Protein 5FLH (pdb70)

Organism: NCBI:txid375060

B-factor: mean 30.56, std 14.44, range [11.19, 108.6]

InterPro domains:
  IPR011051 RmlC-like cupin domain superfamily [SSF51182] (18-182)
  IPR013096 Cupin 2, conserved barrel [PF07883] (61-119)
  IPR014710 RmlC-like jelly roll fold [G3DSA:2.60.120.10] (1-186)
  IPR053146 Quercetin 2,3-dioxygenase-like [PTHR36440] (21-181)

Secondary structure (DSSP, 8-state):
--B--SS-SSBSS-SSTT--EEE-TT-SEEEEEBTEEEEEEE-GGGTTSS--EEEEEE-TT-EEEEEE-SS-EEEEEEEES-EEEEEE-TTS-EEEEEE-TT-EEEE-TT-EEEEEE-STTEEEEEEEEETTEE-TTHHHHHSEEE-S-SS-SSPBPPPTTHHHHHHHHTT-EE-TT----SSSSSS---/--B--SS-SSBSS-SSTT--EEE-TT-SEEEEEBTEEEEEEE-GGGTTTS--EEEEEE-TT-EEEEEE-SS-EEEEEEEES-EEEEEE-TTS-EEEEEE-TT-EEEE-TT--EEEEE-STTEEEEEEEEETTEE-TTHHHHHSEEE-S-SS-SS-B---HHHHHHHHHHTT-EE-TT------

Nearest PDB structures (foldseek):
  5fli-assembly1_L  TM=9.972E-01  e=1.130E-35  Streptomyces sp. FLA
  2cav-assembly1_A  TM=8.332E-01  e=1.558E-06  Canavalia ensiformis
  1ipj-assembly1_C  TM=7.991E-01  e=1.476E-06  Glycine max
  8qfp-assembly1_A  TM=7.926E-01  e=2.542E-06  Thermocatellispora tengchongensis
  8qfq-assembly1_A  TM=7.360E-01  e=3.336E-06  Thermocatellispora tengchongensis

Radius of gyration: 20.03 Å; Cα contacts (8 Å, |Δi|>4): 1098; chains: 2; bounding box: 58×45×49 Å

Foldseek 3Di:
DWECEPPDRTAQDHRAEPDDGDDDPFGAWWWAAFFKIKGWDAFCNHPVLAKTKIKIWGAAFDKDAKKFFAFKKKKWAWAFAWKKKWKADPVGDIDIDIAHHRDMDIDDGPIIMMMGGHHGTTMIMMMMHGPVGGAPCLRCQQTNTDDDTDTDPGTTHGDVVCLVVSCVVGRMDGDNPDADQPPPDDHPHD/DWECAPVHRTAQDHNAEPDDGDDPPQGAWWAAAFFKIKGWDAFCRHPVLAKTKIKIWGAAFDKFAKKFFAFKKKKWAWAFAWKKKWKADPVGDIAIDIAHHRGMDIHGGPIIMMMGGHHGTIMIMMMMHGPVGAQVCLRCQQFNTDDDTDTDPGTTHGDVVSVVPRQVVRRIGGDVVDDDDHD

Solvent-accessible surface area: 16721 Å² total; per-residue (Å²): 179,70,58,74,30,211,41,16,86,164,3,47,6,2,61,74,100,19,61,22,13,40,2,96,132,27,49,1,6,28,0,15,22,66,6,4,7,2,2,0,5,0,0,8,65,13,0,85,85,14,0,0,0,8,2,9,16,0,42,118,41,32,60,36,73,9,17,7,3,55,67,7,7,17,1,5,7,0,33,67,26,4,0,41,0,0,1,37,17,114,165,41,100,30,73,50,80,59,1,59,59,10,9,0,0,2,1,1,57,74,0,5,0,1,15,47,0,28,128,132,74,0,20,5,0,3,0,1,0,3,84,64,10,31,10,6,25,12,22,27,32,2,4,37,64,6,102,100,111,31,50,17,153,187,79,60,92,5,99,100,130,48,57,196,65,11,11,138,137,52,37,8,147,38,59,115,135,40,104,11,70,20,11,56,24,142,46,199,149,188,174,66,57,67,28,211,52,16,90,156,5,51,5,2,62,119,90,20,84,16,11,44,2,98,129,28,45,1,6,26,0,14,23,75,6,6,9,3,1,0,5,0,0,2,68,13,0,83,95,13,0,1,0,8,1,8,17,0,41,115,42,26,81,34,70,14,13,6,18,51,63,6,10,23,1,3,7,0,32,66,26,2,0,51,0,25,3,36,32,112,167,40,106,32,102,43,81,60,1,58,59,12,8,0,0,1,1,1,64,78,0,7,0,6,12,96,0,25,122,136,74,0,17,4,0,3,0,15,0,3,84,46,10,23,51,9,24,16,39,23,32,1,2,35,70,6,102,104,114,31,49,17,148,198,80,67,93,5,118,106,99,64,75,164,39,14,8,137,111,46,22,11,167,56,91,119,131,36,122,65,149,32,105

CATH classification: 2.60.120.10

Sequence (373 aa):
IEYATRHRARSFIPPEPGKPYFIEKGLGDRAHLFGDLITIYAGGEQTENNTFNFFTCCEGPKKGEVIPAHSHADTYEVFYITQGAVRLFVVEDLEEGEEQHEEKLLTPGDFGFVPKNCVHAYRMMERHHSQVVGVAAGPGGTFERFFESLGTPAEELGLPVRPFVPEPEKFRTVPEQYDVRFRPDHQWHTGSIEGRKLIEYATRHRARSFIPPEPGKPYFIEKGLGDRAHLFGDLITIYAGGEQTENNTTFNFFTCCEGPKGEVIPAHSHADTYEVFYITQGAVRLFVVEDLEGEQHEKLLTPGDFGFVPKNCVHAYRMERHHHSQVVGVAAGPGGTFERFFESLGTPAEELGLPVRPFVPEPEKFRTVPEQYDVRFRPDHQQWHTG

Structure (mmCIF, N/CA/C/O backbone):
data_5FLH
#
_entry.id   5FLH
#
_cell.length_a   107.692
_cell.length_b   107.692
_cell.length_c   144.067
_cell.angle_alpha   90.00
_cell.angle_beta   90.00
_cell.angle_gamma   120.00
#
_symmetry.space_group_name_H-M   'P 61 2 2'
#
loop_
_entity.id
_entity.type
_entity.pdbx_description
1 polymer 'QUERCETINASE QUED'
2 non-polymer 'NICKEL (II) ION'
3 non-polymer 'NITRATE ION'
4 non-polymer 'DIMETHYL SULFOXIDE'
5 water water
#
loop_
_atom_site.group_PDB
_atom_site.id
_atom_site.type_symbol
_atom_site.label_atom_id
_atom_site.label_alt_id
_atom_site.label_comp_id
_atom_site.label_asym_id
_atom_site.label_entity_id
_atom_site.label_seq_id
_atom_site.pdbx_PDB_ins_code
_atom_site.Cartn_x
_atom_site.Cartn_y
_atom_site.Cartn_z
_atom_site.occupancy
_atom_site.B_iso_or_equiv
_atom_site.auth_seq_id
_atom_site.auth_comp_id
_atom_site.auth_asym_id
_atom_site.auth_atom_id
_atom_site.pdbx_PDB_model_num
ATOM 1 N N . ILE A 1 3 ? 36.619 20.056 -8.652 1.00 69.26 3 ILE A N 1
ATOM 2 C CA . ILE A 1 3 ? 35.921 21.113 -9.379 1.00 69.50 3 ILE A CA 1
ATOM 3 C C . ILE A 1 3 ? 34.405 20.888 -9.271 1.00 65.62 3 ILE A C 1
ATOM 4 O O . ILE A 1 3 ? 33.738 21.509 -8.436 1.00 62.48 3 ILE A O 1
ATOM 9 N N . GLU A 1 4 ? 33.865 19.997 -10.101 1.00 62.98 4 GLU A N 1
ATOM 10 C CA . GLU A 1 4 ? 32.426 19.721 -10.102 1.00 59.21 4 GLU A CA 1
ATOM 11 C C . GLU A 1 4 ? 32.039 18.689 -9.040 1.00 58.80 4 GLU A C 1
ATOM 12 O O . GLU A 1 4 ? 32.908 18.078 -8.414 1.00 62.53 4 GLU A O 1
ATOM 18 N N . TYR A 1 5 ? 30.732 18.497 -8.851 1.00 53.91 5 TYR A N 1
ATOM 19 C CA . TYR A 1 5 ? 30.199 17.568 -7.843 1.00 53.24 5 TYR A CA 1
ATOM 20 C C . TYR A 1 5 ? 28.866 16.948 -8.253 1.00 52.11 5 TYR A C 1
ATOM 21 O O . TYR A 1 5 ? 28.063 17.574 -8.950 1.00 50.13 5 TYR A O 1
ATOM 30 N N . ALA A 1 6 ? 28.615 15.728 -7.789 1.00 54.44 6 ALA A N 1
ATOM 31 C CA . ALA A 1 6 ? 27.275 15.159 -7.885 1.00 56.18 6 ALA A CA 1
ATOM 32 C C . ALA A 1 6 ? 26.582 15.348 -6.538 1.00 59.10 6 ALA A C 1
ATOM 33 O O . ALA A 1 6 ? 27.143 15.017 -5.484 1.00 54.07 6 ALA A O 1
ATOM 35 N N . THR A 1 7 ? 25.375 15.911 -6.577 1.00 56.54 7 THR A N 1
ATOM 36 C CA . THR A 1 7 ? 24.623 16.193 -5.357 1.00 55.72 7 THR A CA 1
ATOM 37 C C . THR A 1 7 ? 23.244 15.541 -5.338 1.00 56.72 7 THR A C 1
ATOM 38 O O . THR A 1 7 ? 22.839 14.856 -6.279 1.00 59.44 7 THR A O 1
ATOM 42 N N . ARG A 1 8 ? 22.523 15.783 -4.252 1.00 56.57 8 ARG A N 1
ATOM 43 C CA . ARG A 1 8 ? 21.149 15.332 -4.117 1.00 60.55 8 ARG A CA 1
ATOM 44 C C . ARG A 1 8 ? 20.231 16.016 -5.160 1.00 58.35 8 ARG A C 1
ATOM 45 O O . ARG A 1 8 ? 19.185 15.467 -5.518 1.00 55.41 8 ARG A O 1
ATOM 53 N N . HIS A 1 9 ? 20.651 17.178 -5.679 1.00 58.00 9 HIS A N 1
ATOM 54 C CA . HIS A 1 9 ? 19.822 17.999 -6.589 1.00 54.45 9 HIS A CA 1
ATOM 55 C C . HIS A 1 9 ? 20.248 18.028 -8.064 1.00 53.63 9 HIS A C 1
ATOM 56 O O . HIS A 1 9 ? 19.417 18.267 -8.945 1.00 52.05 9 HIS A O 1
ATOM 63 N N . ARG A 1 10 ? 21.536 17.841 -8.338 1.00 54.14 10 ARG A N 1
ATOM 64 C CA . ARG A 1 10 ? 22.023 17.900 -9.717 1.00 54.75 10 ARG A CA 1
ATOM 65 C C . ARG A 1 10 ? 23.044 16.815 -10.021 1.00 55.68 10 ARG A C 1
ATOM 66 O O . ARG A 1 10 ? 23.809 16.408 -9.139 1.00 53.49 10 ARG A O 1
ATOM 74 N N . ALA A 1 11 ? 23.061 16.369 -11.279 1.00 53.73 11 ALA A N 1
ATOM 75 C CA . ALA A 1 11 ? 24.120 15.497 -11.785 1.00 53.81 11 ALA A CA 1
ATOM 76 C C . ALA A 1 11 ? 25.473 16.188 -11.653 1.00 51.82 11 ALA A C 1
ATOM 77 O O . ALA A 1 11 ? 26.420 15.644 -11.068 1.00 50.92 11 ALA A O 1
ATOM 79 N N . ARG A 1 12 ? 25.543 17.396 -12.202 1.00 50.40 12 ARG A N 1
ATOM 80 C CA . ARG A 1 12 ? 26.736 18.231 -12.130 1.00 48.08 12 ARG A CA 1
ATOM 81 C C . ARG A 1 12 ? 26.402 19.540 -11.429 1.00 46.66 12 ARG A C 1
ATOM 82 O O . ARG A 1 12 ? 25.549 20.301 -11.883 1.00 45.24 12 ARG A O 1
ATOM 90 N N . SER A 1 13 ? 27.070 19.790 -10.314 1.00 41.58 13 SER A N 1
ATOM 91 C CA . SER A 1 13 ? 26.836 20.994 -9.531 1.00 40.92 13 SER A CA 1
ATOM 92 C C . SER A 1 13 ? 28.160 21.533 -9.035 1.00 39.00 13 SER A C 1
ATOM 93 O O . SER A 1 13 ? 29.130 20.787 -8.895 1.00 40.09 13 SER A O 1
ATOM 96 N N . PHE A 1 14 ? 28.220 22.833 -8.780 1.00 34.36 14 PHE A N 1
ATOM 97 C CA . PHE A 1 14 ? 29.421 23.387 -8.170 1.00 31.32 14 PHE A CA 1
ATOM 98 C C . PHE A 1 14 ? 29.245 23.513 -6.680 1.00 30.95 14 PHE A C 1
ATOM 99 O O . PHE A 1 14 ? 30.154 23.956 -5.978 1.00 29.12 14 PHE A O 1
ATOM 107 N N . ILE A 1 15 ? 28.075 23.120 -6.190 1.00 30.21 15 ILE A N 1
ATOM 108 C CA . ILE A 1 15 ? 27.854 23.050 -4.749 1.00 29.58 15 ILE A CA 1
ATOM 109 C C . ILE A 1 15 ? 28.261 21.670 -4.233 1.00 35.64 15 ILE A C 1
ATOM 110 O O . ILE A 1 15 ? 27.720 20.662 -4.679 1.00 37.48 15 ILE A O 1
ATOM 115 N N . PRO A 1 16 ? 29.224 21.620 -3.307 1.00 33.04 16 PRO A N 1
ATOM 116 C CA . PRO A 1 16 ? 29.632 20.346 -2.687 1.00 36.81 16 PRO A CA 1
ATOM 117 C C . PRO A 1 16 ? 28.464 19.701 -1.969 1.00 39.03 16 PRO A C 1
ATOM 118 O O . PRO A 1 16 ? 27.718 20.406 -1.301 1.00 36.06 16 PRO A O 1
ATOM 122 N N . PRO A 1 17 ? 28.293 18.380 -2.122 1.00 39.77 17 PRO A N 1
ATOM 123 C CA . PRO A 1 17 ? 27.211 17.690 -1.408 1.00 41.47 17 PRO A CA 1
ATOM 124 C C . PRO A 1 17 ? 27.422 17.621 0.094 1.00 37.86 17 PRO A C 1
ATOM 125 O O . PRO A 1 17 ? 26.449 17.599 0.834 1.00 40.89 17 PRO A O 1
ATOM 129 N N . GLU A 1 18 ? 28.666 17.581 0.546 1.00 37.08 18 GLU A N 1
ATOM 130 C 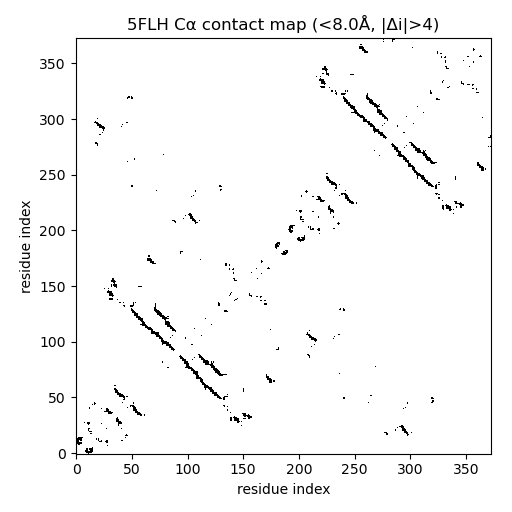CA . GLU A 1 18 ? 28.920 17.418 1.973 1.00 41.48 18 GLU A CA 1
ATOM 131 C C . GLU A 1 18 ? 28.925 18.754 2.695 1.00 40.91 18 GLU A C 1
ATOM 132 O O . GLU A 1 18 ? 29.605 19.689 2.283 1.00 35.95 18 GLU A O 1
ATOM 138 N N . PRO A 1 19 ? 28.151 18.846 3.784 1.00 39.73 19 PRO A N 1
ATOM 139 C CA . PRO A 1 19 ? 28.166 20.035 4.637 1.00 39.03 19 PRO A CA 1
ATOM 140 C C . PRO A 1 19 ? 29.564 20.314 5.158 1.00 36.25 19 PRO A C 1
ATOM 141 O O . PRO A 1 19 ? 30.373 19.393 5.281 1.00 33.63 19 PRO A O 1
ATOM 145 N N . GLY A 1 20 ? 29.849 21.576 5.449 1.00 33.19 20 GLY A N 1
ATOM 146 C CA . GLY A 1 20 ? 31.102 21.933 6.077 1.00 30.12 20 GLY A CA 1
ATOM 147 C C . GLY A 1 20 ? 32.252 22.171 5.114 1.00 32.12 20 GLY A C 1
ATOM 148 O O . GLY A 1 20 ? 33.376 22.398 5.538 1.00 29.32 20 GLY A O 1
ATOM 149 N N . LYS A 1 21 ? 31.979 22.154 3.815 1.00 28.98 21 LYS A N 1
ATOM 150 C CA . LYS A 1 21 ? 33.046 22.310 2.835 1.00 30.24 21 LYS A CA 1
ATOM 151 C C . LYS A 1 21 ? 33.025 23.695 2.189 1.00 28.54 21 LYS A C 1
ATOM 152 O O . LYS A 1 21 ? 32.000 24.118 1.661 1.00 25.30 21 LYS A O 1
ATOM 158 N N . PRO A 1 22 ? 34.147 24.423 2.242 1.00 23.87 22 PRO A N 1
ATOM 159 C CA . PRO A 1 22 ? 34.149 25.731 1.570 1.00 21.64 22 PRO A CA 1
ATOM 160 C C . PRO A 1 22 ? 34.172 25.578 0.062 1.00 22.32 22 PRO A C 1
ATOM 161 O O . PRO A 1 22 ? 34.638 24.545 -0.435 1.00 22.96 22 PRO A O 1
ATOM 165 N N . TYR A 1 23 ? 33.683 26.575 -0.670 1.00 19.25 23 TYR A N 1
ATOM 166 C CA . TYR A 1 23 ? 33.726 26.476 -2.122 1.00 18.01 23 TYR A CA 1
ATOM 167 C C . TYR A 1 23 ? 33.538 27.833 -2.798 1.00 17.61 23 TYR A C 1
ATOM 168 O O . TYR A 1 23 ? 33.151 28.810 -2.152 1.00 15.83 23 TYR A O 1
ATOM 177 N N . PHE A 1 24 ? 33.850 27.864 -4.094 1.00 17.37 24 PHE A N 1
ATOM 178 C CA . PHE A 1 24 ? 33.683 29.052 -4.928 1.00 19.22 24 PHE A CA 1
ATOM 179 C C . PHE A 1 24 ? 32.862 28.654 -6.130 1.00 21.01 24 PHE A C 1
ATOM 180 O O . PHE A 1 24 ? 32.983 27.520 -6.645 1.00 20.04 24 PHE A O 1
ATOM 188 N N . ILE A 1 25 ? 32.053 29.586 -6.609 1.00 15.73 25 ILE A N 1
ATOM 189 C CA . ILE A 1 25 ? 31.343 29.361 -7.855 1.00 17.53 25 ILE A CA 1
ATOM 190 C C . ILE A 1 25 ? 31.449 30.615 -8.717 1.00 19.02 25 ILE A C 1
ATOM 191 O O . ILE A 1 25 ? 31.145 31.702 -8.236 1.00 15.91 25 ILE A O 1
ATOM 196 N N . GLU A 1 26 ? 31.861 30.476 -9.984 1.00 18.42 26 GLU A N 1
ATOM 197 C CA . GLU A 1 26 ? 31.924 31.644 -10.868 1.00 17.85 26 GLU A CA 1
ATOM 198 C C . GLU A 1 26 ? 30.529 32.100 -11.263 1.00 18.29 26 GLU A C 1
ATOM 199 O O . GLU A 1 26 ? 29.605 31.302 -11.280 1.00 17.27 26 GLU A O 1
ATOM 205 N N . LYS A 1 27 ? 30.417 33.383 -11.599 1.00 15.56 27 LYS A N 1
ATOM 206 C CA . LYS A 1 27 ? 29.210 33.960 -12.167 1.00 16.74 27 LYS A CA 1
ATOM 207 C C . LYS A 1 27 ? 28.423 33.011 -13.074 1.00 18.20 27 LYS A C 1
ATOM 208 O O . LYS A 1 27 ? 28.942 32.497 -14.051 1.00 16.45 27 LYS A O 1
ATOM 214 N N . GLY A 1 28 ? 27.169 32.781 -12.706 1.00 21.44 28 GLY A N 1
ATOM 215 C CA . GLY A 1 28 ? 26.235 32.050 -13.529 1.00 22.56 28 GLY A CA 1
ATOM 216 C C . GLY A 1 28 ? 26.137 30.563 -13.236 1.00 24.20 28 GLY A C 1
ATOM 217 O O . GLY A 1 28 ? 25.191 29.917 -13.675 1.00 25.36 28 GLY A O 1
ATOM 218 N N . LEU A 1 29 ? 27.082 30.010 -12.483 1.00 20.11 29 LEU A N 1
ATOM 219 C CA . LEU A 1 29 ? 27.234 28.549 -12.485 1.00 20.48 29 LEU A CA 1
ATOM 220 C C . LEU A 1 29 ? 26.691 27.862 -11.231 1.00 23.26 29 LEU A C 1
ATOM 221 O O . LEU A 1 29 ? 26.993 26.704 -10.974 1.00 25.38 29 LEU A O 1
ATOM 226 N N . GLY A 1 30 ? 25.885 28.578 -10.455 1.00 22.34 30 GLY A N 1
ATOM 227 C CA . GLY A 1 30 ? 25.092 27.939 -9.424 1.00 21.16 30 GLY A CA 1
ATOM 228 C C . GLY A 1 30 ? 24.074 27.001 -10.054 1.00 23.61 30 GLY A C 1
ATOM 229 O O . GLY A 1 30 ? 23.964 26.927 -11.287 1.00 23.14 30 GLY A O 1
ATOM 230 N N . ASP A 1 31 ? 23.345 26.262 -9.222 1.00 25.46 31 ASP A N 1
ATOM 231 C CA . ASP A 1 31 ? 22.279 25.396 -9.740 1.00 26.32 31 ASP A CA 1
ATOM 232 C C . ASP A 1 31 ? 21.168 26.253 -10.353 1.00 23.24 31 ASP A C 1
ATOM 233 O O . ASP A 1 31 ? 20.641 27.146 -9.698 1.00 27.61 31 ASP A O 1
ATOM 238 N N . ARG A 1 32 ? 20.782 25.933 -11.582 1.00 28.87 32 ARG A N 1
ATOM 239 C CA . ARG A 1 32 ? 19.841 26.765 -12.324 1.00 30.62 32 ARG A CA 1
ATOM 240 C C . ARG A 1 32 ? 18.459 26.150 -12.445 1.00 33.97 32 ARG A C 1
ATOM 241 O O . ARG A 1 32 ? 18.314 24.935 -12.504 1.00 32.08 32 ARG A O 1
ATOM 249 N N . ALA A 1 33 ? 17.450 27.013 -12.480 1.00 29.06 33 ALA A N 1
ATOM 250 C CA . ALA A 1 33 ? 16.065 26.601 -12.584 1.00 34.61 33 ALA A CA 1
ATOM 251 C C . ALA A 1 33 ? 15.313 27.586 -13.470 1.00 36.33 33 ALA A C 1
ATOM 252 O O . ALA A 1 33 ? 15.607 28.782 -13.445 1.00 31.50 33 ALA A O 1
ATOM 254 N N . HIS A 1 34 ? 14.352 27.082 -14.246 1.00 41.75 34 HIS A N 1
ATOM 255 C CA . HIS A 1 34 ? 13.422 27.944 -14.986 1.00 39.26 34 HIS A CA 1
ATOM 256 C C . HIS A 1 34 ? 12.048 27.922 -14.348 1.00 41.65 34 HIS A C 1
ATOM 257 O O . HIS A 1 34 ? 11.541 26.866 -13.965 1.00 41.08 34 HIS A O 1
ATOM 264 N N . LEU A 1 35 ? 11.458 29.099 -14.228 1.00 41.27 35 LEU A N 1
ATOM 265 C CA . LEU A 1 35 ? 10.081 29.234 -13.798 1.00 44.01 35 LEU A CA 1
ATOM 266 C C . LEU A 1 35 ? 9.486 30.353 -14.623 1.00 44.51 35 LEU A C 1
ATOM 267 O O . LEU A 1 35 ? 9.850 31.518 -14.449 1.00 40.73 35 LEU A O 1
ATOM 272 N N . PHE A 1 36 ? 8.581 29.987 -15.523 1.00 48.63 36 PHE A N 1
ATOM 273 C CA . PHE A 1 36 ? 8.094 30.897 -16.550 1.00 47.15 36 PHE A CA 1
ATOM 274 C C . PHE A 1 36 ? 9.271 31.509 -17.293 1.00 44.04 36 PHE A C 1
ATOM 275 O O . PHE A 1 36 ? 10.093 30.786 -17.847 1.00 46.63 36 PHE A O 1
ATOM 283 N N . GLY A 1 37 ? 9.364 32.831 -17.310 1.00 39.50 37 GLY A N 1
ATOM 284 C CA . GLY A 1 37 ? 10.389 33.479 -18.107 1.00 39.92 37 GLY A CA 1
ATOM 285 C C . GLY A 1 37 ? 11.693 33.693 -17.359 1.00 37.89 37 GLY A C 1
ATOM 286 O O . GLY A 1 37 ? 12.676 34.156 -17.946 1.00 35.96 37 GLY A O 1
ATOM 287 N N . ASP A 1 38 ? 11.702 33.343 -16.069 1.00 36.47 38 ASP A N 1
ATOM 288 C CA . ASP A 1 38 ? 12.832 33.680 -15.196 1.00 32.79 38 ASP A CA 1
ATOM 289 C C . ASP A 1 38 ? 13.816 32.533 -14.981 1.00 34.21 38 ASP A C 1
ATOM 290 O O . ASP A 1 38 ? 13.448 31.348 -14.983 1.00 32.31 38 ASP A O 1
ATOM 295 N N . LEU A 1 39 ? 15.081 32.912 -14.819 1.00 28.90 39 LEU A N 1
ATOM 296 C CA . LEU A 1 39 ? 16.145 31.991 -14.474 1.00 27.61 39 LEU A CA 1
ATOM 297 C C . LEU A 1 39 ? 16.550 32.222 -13.024 1.00 25.92 39 LEU A C 1
ATOM 298 O O . LEU A 1 39 ? 16.875 33.344 -12.653 1.00 23.83 39 LEU A O 1
ATOM 303 N N . ILE A 1 40 ? 16.505 31.167 -12.211 1.00 25.70 40 ILE A N 1
ATOM 304 C CA . ILE A 1 40 ? 16.906 31.251 -10.811 1.00 25.54 40 ILE A CA 1
ATOM 305 C C . ILE A 1 40 ? 18.199 30.459 -10.670 1.00 24.50 40 ILE A C 1
ATOM 306 O O . ILE A 1 40 ? 18.346 29.377 -11.250 1.00 25.16 40 ILE A O 1
ATOM 311 N N . THR A 1 41 ? 19.156 31.020 -9.936 1.00 22.17 41 THR A N 1
ATOM 312 C CA . THR A 1 41 ? 20.469 30.397 -9.849 1.00 21.29 41 THR A CA 1
ATOM 313 C C . THR A 1 41 ? 20.796 30.333 -8.380 1.00 19.93 41 THR A C 1
ATOM 314 O O . THR A 1 41 ? 20.869 31.373 -7.747 1.00 20.70 41 THR A O 1
ATOM 318 N N . ILE A 1 42 ? 20.961 29.120 -7.853 1.00 21.39 42 ILE A N 1
ATOM 319 C CA . ILE A 1 42 ? 21.215 28.903 -6.431 1.00 21.15 42 ILE A CA 1
ATOM 320 C C . ILE A 1 42 ? 22.702 28.722 -6.161 1.00 18.38 42 ILE A C 1
ATOM 321 O O . ILE A 1 42 ? 23.344 27.882 -6.776 1.00 19.62 42 ILE A O 1
ATOM 326 N N . TYR A 1 43 ? 23.237 29.505 -5.227 1.00 19.16 43 TYR A N 1
ATOM 327 C CA . TYR A 1 43 ? 24.664 29.435 -4.898 1.00 20.97 43 TYR A CA 1
ATOM 328 C C . TYR A 1 43 ? 24.889 28.694 -3.581 1.00 18.89 43 TYR A C 1
ATOM 329 O O . TYR A 1 43 ? 25.913 27.997 -3.425 1.00 19.81 43 TYR A O 1
ATOM 338 N N . ALA A 1 44 ? 23.916 28.811 -2.673 1.00 21.40 44 ALA A N 1
ATOM 339 C CA . ALA A 1 44 ? 23.945 28.057 -1.412 1.00 20.37 44 ALA A CA 1
ATOM 340 C C . ALA A 1 44 ? 22.525 27.755 -0.980 1.00 25.32 44 ALA A C 1
ATOM 341 O O . ALA A 1 44 ? 21.659 28.614 -1.084 1.00 20.44 44 ALA A O 1
ATOM 343 N N . GLY A 1 45 ? 22.293 26.540 -0.500 1.00 25.67 45 GLY A N 1
ATOM 344 C CA . GLY A 1 45 ? 20.976 26.153 -0.007 1.00 25.53 45 GLY A CA 1
ATOM 345 C C . GLY A 1 45 ? 21.011 25.761 1.461 1.00 28.70 45 GLY A C 1
ATOM 346 O O . GLY A 1 45 ? 22.025 25.930 2.131 1.00 24.59 45 GLY A O 1
ATOM 347 N N . GLY A 1 46 ? 19.902 25.229 1.963 1.00 29.07 46 GLY A N 1
ATOM 348 C CA . GLY A 1 46 ? 19.810 24.826 3.355 1.00 27.62 46 GLY A CA 1
ATOM 349 C C . GLY A 1 46 ? 20.860 23.804 3.760 1.00 25.12 46 GLY A C 1
ATOM 350 O O . GLY A 1 46 ? 21.376 23.851 4.882 1.00 28.58 46 GLY A O 1
ATOM 351 N N . GLU A 1 47 ? 21.207 22.905 2.852 1.00 25.89 47 GLU A N 1
ATOM 352 C CA . GLU A 1 47 ? 22.199 21.881 3.161 1.00 26.39 47 GLU A CA 1
ATOM 353 C C . GLU A 1 47 ? 23.546 22.506 3.518 1.00 30.62 47 GLU A C 1
ATOM 354 O O . GLU A 1 47 ? 24.319 21.926 4.271 1.00 31.61 47 GLU A O 1
ATOM 360 N N . GLN A 1 48 ? 23.823 23.704 3.011 1.00 23.79 48 GLN A N 1
ATOM 361 C CA . GLN A 1 48 ? 25.095 24.357 3.320 1.00 24.43 48 GLN A CA 1
ATOM 362 C C . GLN A 1 48 ? 25.122 25.129 4.651 1.00 23.68 48 GLN A C 1
ATOM 363 O O . GLN A 1 48 ? 26.197 25.464 5.159 1.00 23.28 48 GLN A O 1
ATOM 369 N N . THR A 1 49 ? 23.960 25.416 5.221 1.00 19.58 49 THR A N 1
ATOM 370 C CA . THR A 1 49 ? 23.876 26.365 6.328 1.00 23.77 49 THR A CA 1
ATOM 371 C C . THR A 1 49 ? 23.115 25.813 7.549 1.00 24.79 49 THR A C 1
ATOM 372 O O . THR A 1 49 ? 22.633 26.600 8.380 1.00 24.23 49 THR A O 1
ATOM 376 N N . GLU A 1 50 ? 23.038 24.485 7.658 1.00 29.63 50 GLU A N 1
ATOM 377 C CA . GLU A 1 50 ? 22.219 23.830 8.687 1.00 29.65 50 GLU A CA 1
ATOM 378 C C . GLU A 1 50 ? 20.798 24.351 8.606 1.00 30.53 50 GLU A C 1
ATOM 379 O O . GLU A 1 50 ? 20.191 24.704 9.627 1.00 30.02 50 GLU A O 1
ATOM 385 N N A ASN A 1 51 ? 20.266 24.384 7.385 0.54 29.63 51 ASN A N 1
ATOM 386 N N B ASN A 1 51 ? 20.303 24.414 7.371 0.46 29.62 51 ASN A N 1
ATOM 387 C CA A ASN A 1 51 ? 18.911 24.847 7.102 0.54 29.34 51 ASN A CA 1
ATOM 388 C CA B ASN A 1 51 ? 18.957 24.858 7.061 0.46 29.34 51 ASN A CA 1
ATOM 389 C C A ASN A 1 51 ? 18.614 26.232 7.697 0.54 28.83 51 ASN A C 1
ATOM 390 C C B ASN A 1 51 ? 18.628 26.215 7.689 0.46 28.83 51 ASN A C 1
ATOM 391 O O A ASN A 1 51 ? 17.496 26.508 8.118 0.54 29.90 51 ASN A O 1
ATOM 392 O O B ASN A 1 51 ? 17.507 26.451 8.127 0.46 29.91 51 ASN A O 1
ATOM 401 N N . THR A 1 52 ? 19.611 27.114 7.703 1.00 24.36 52 THR A N 1
ATOM 402 C CA . THR A 1 52 ? 19.428 28.450 8.265 1.00 22.03 52 THR A CA 1
ATOM 403 C C . THR A 1 52 ? 19.107 29.501 7.183 1.00 28.30 52 THR A C 1
ATOM 404 O O . THR A 1 52 ? 18.166 30.291 7.332 1.00 26.07 52 THR A O 1
ATOM 408 N N . PHE A 1 53 ? 19.896 29.532 6.119 1.00 21.71 53 PHE A N 1
ATOM 409 C CA . PHE A 1 53 ? 19.637 30.503 5.041 1.00 19.30 53 PHE A CA 1
ATOM 410 C C . PHE A 1 53 ? 20.089 29.987 3.682 1.00 22.34 53 PHE A C 1
ATOM 411 O O . PHE A 1 53 ? 20.605 28.881 3.571 1.00 22.27 53 PHE A O 1
ATOM 419 N N . ASN A 1 54 ? 19.828 30.761 2.629 1.00 20.43 54 ASN A N 1
ATOM 420 C CA . ASN A 1 54 ? 20.238 30.367 1.293 1.00 22.23 54 ASN A CA 1
ATOM 421 C C . ASN A 1 54 ? 20.742 31.595 0.555 1.00 17.42 54 ASN A C 1
ATOM 422 O O . ASN A 1 54 ? 20.825 32.679 1.139 1.00 17.80 54 ASN A O 1
ATOM 427 N N . PHE A 1 55 ? 21.092 31.422 -0.714 1.00 17.88 55 PHE A N 1
ATOM 428 C CA . PHE A 1 55 ? 21.572 32.560 -1.494 1.00 19.52 55 PHE A CA 1
ATOM 429 C C . PHE A 1 55 ? 21.374 32.283 -2.956 1.00 16.81 55 PHE A C 1
ATOM 430 O O . PHE A 1 55 ? 21.915 31.316 -3.492 1.00 18.70 55 PHE A O 1
ATOM 438 N N . PHE A 1 56 ? 20.583 33.114 -3.627 1.00 18.63 56 PHE A N 1
ATOM 439 C CA . PHE A 1 56 ? 20.276 32.832 -5.013 1.00 16.56 56 PHE A CA 1
ATOM 440 C C . PHE A 1 56 ? 20.061 34.127 -5.796 1.00 14.20 56 PHE A C 1
ATOM 441 O O . PHE A 1 56 ? 19.960 35.197 -5.211 1.00 17.26 56 PHE A O 1
ATOM 449 N N . THR A 1 57 ? 20.051 34.006 -7.115 1.00 18.65 57 THR A N 1
ATOM 450 C CA . THR A 1 57 ? 19.718 35.135 -7.967 1.00 17.84 57 THR A CA 1
ATOM 451 C C . THR A 1 57 ? 18.513 34.766 -8.812 1.00 18.59 57 THR A C 1
ATOM 452 O O . THR A 1 57 ? 18.285 33.591 -9.108 1.00 19.92 57 THR A O 1
ATOM 456 N N . CYS A 1 58 ? 17.799 35.807 -9.220 1.00 17.05 58 CYS A N 1
ATOM 457 C CA A CYS A 1 58 ? 16.673 35.665 -10.125 0.54 22.31 58 CYS A CA 1
ATOM 458 C CA B CYS A 1 58 ? 16.652 35.680 -10.118 0.46 22.31 58 CYS A CA 1
ATOM 459 C C . CYS A 1 58 ? 16.811 36.684 -11.238 1.00 18.74 58 CYS A C 1
ATOM 460 O O . CYS A 1 58 ? 17.019 37.872 -10.973 1.00 22.69 58 CYS A O 1
ATOM 465 N N . GLU A 1 59 ? 16.703 36.222 -12.476 1.00 21.33 59 GLU A N 1
ATOM 466 C CA . GLU A 1 59 ? 16.840 37.163 -13.561 1.00 23.58 59 GLU A CA 1
ATOM 467 C C . GLU A 1 59 ? 15.829 36.845 -14.637 1.00 27.73 59 GLU A C 1
ATOM 468 O O . GLU A 1 59 ? 15.325 35.709 -14.733 1.00 30.07 59 GLU A O 1
ATOM 474 N N . GLY A 1 60 ? 15.490 37.865 -15.416 1.00 26.90 60 GLY A N 1
ATOM 475 C CA . GLY A 1 60 ? 14.449 37.687 -16.407 1.00 29.23 60 GLY A CA 1
ATOM 476 C C . GLY A 1 60 ? 14.267 38.845 -17.361 1.00 24.47 60 GLY A C 1
ATOM 477 O O . GLY A 1 60 ? 14.909 39.886 -17.244 1.00 29.75 60 GLY A O 1
ATOM 478 N N . PRO A 1 61 ? 13.374 38.646 -18.334 1.00 31.73 61 PRO A N 1
ATOM 479 C CA . PRO A 1 61 ? 13.139 39.565 -19.452 1.00 31.79 61 PRO A CA 1
ATOM 480 C C . PRO A 1 61 ? 12.251 40.720 -19.016 1.00 26.91 61 PRO A C 1
ATOM 481 O O . PRO A 1 61 ? 11.529 40.601 -18.017 1.00 30.42 61 PRO A O 1
ATOM 485 N N A LYS A 1 62 ? 12.301 41.824 -19.750 0.54 28.48 62 LYS A N 1
ATOM 486 N N B LYS A 1 62 ? 12.297 41.826 -19.754 0.46 28.47 62 LYS A N 1
ATOM 487 C CA A LYS A 1 62 ? 11.472 42.972 -19.419 0.54 27.26 62 LYS A CA 1
ATOM 488 C CA B LYS A 1 62 ? 11.472 42.988 -19.436 0.46 27.26 62 LYS A CA 1
ATOM 489 C C A LYS A 1 62 ? 10.001 42.587 -19.351 0.54 29.53 62 LYS A C 1
ATOM 490 C C B LYS A 1 62 ? 9.995 42.616 -19.373 0.46 29.53 62 LYS A C 1
ATOM 491 O O A LYS A 1 62 ? 9.526 41.792 -20.160 0.54 28.93 62 LYS A O 1
ATOM 492 O O B LYS A 1 62 ? 9.509 41.857 -20.210 0.46 28.93 62 LYS A O 1
ATOM 503 N N . GLY A 1 63 ? 9.289 43.136 -18.375 1.00 29.84 63 GLY A N 1
ATOM 504 C CA . GLY A 1 63 ? 7.856 42.938 -18.287 1.00 33.23 63 GLY A CA 1
ATOM 505 C C . GLY A 1 63 ? 7.422 41.670 -17.590 1.00 34.84 63 GLY A C 1
ATOM 506 O O . GLY A 1 63 ? 6.241 41.511 -17.278 1.00 33.85 63 GLY A O 1
ATOM 507 N N . GLU A 1 64 ? 8.366 40.757 -17.369 1.00 37.65 64 GLU A N 1
ATOM 508 C CA . GLU A 1 64 ? 8.096 39.534 -16.609 1.00 36.86 64 GLU A CA 1
ATOM 509 C C . GLU A 1 64 ? 7.541 39.900 -15.249 1.00 38.35 64 GLU A C 1
ATOM 510 O O . GLU A 1 64 ? 8.115 40.760 -14.555 1.00 29.52 64 GLU A O 1
ATOM 516 N N . VAL A 1 65 ? 6.421 39.267 -14.893 1.00 39.25 65 VAL A N 1
ATOM 517 C CA . VAL A 1 65 ? 5.764 39.491 -13.605 1.00 39.41 65 VAL A CA 1
ATOM 518 C C . VAL A 1 65 ? 5.677 38.218 -12.775 1.00 40.50 65 VAL A C 1
ATOM 519 O O . VAL A 1 65 ? 5.271 37.169 -13.261 1.00 45.30 65 VAL A O 1
ATOM 523 N N . ILE A 1 66 ? 6.074 38.322 -11.516 1.00 42.12 66 ILE A N 1
ATOM 524 C CA . ILE A 1 66 ? 5.865 37.253 -10.555 1.00 41.22 66 ILE A CA 1
ATOM 525 C C . ILE A 1 66 ? 4.630 37.659 -9.770 1.00 42.32 66 ILE A C 1
ATOM 526 O O . ILE A 1 66 ? 4.682 38.612 -8.996 1.00 35.56 66 ILE A O 1
ATOM 531 N N . PRO A 1 67 ? 3.502 36.964 -10.011 1.00 43.96 67 PRO A N 1
ATOM 532 C CA . PRO A 1 67 ? 2.191 37.314 -9.450 1.00 40.54 67 PRO A CA 1
ATOM 533 C C . PRO A 1 67 ? 2.128 37.219 -7.930 1.00 36.43 67 PRO A C 1
ATOM 534 O O . PRO A 1 67 ? 2.985 36.587 -7.312 1.00 35.43 67 PRO A O 1
ATOM 538 N N . ALA A 1 68 ? 1.104 37.843 -7.353 1.00 33.68 68 ALA A N 1
ATOM 539 C CA . ALA A 1 68 ? 0.940 37.951 -5.911 1.00 31.78 68 ALA A CA 1
ATOM 540 C C . ALA A 1 68 ? 1.007 36.609 -5.182 1.00 35.13 68 ALA A C 1
ATOM 541 O O . ALA A 1 68 ? 0.371 35.619 -5.576 1.00 34.50 68 ALA A O 1
ATOM 543 N N . HIS A 1 69 ? 1.799 36.587 -4.117 1.00 29.56 69 HIS A N 1
ATOM 544 C CA . HIS A 1 69 ? 1.869 35.419 -3.241 1.00 30.45 69 HIS A CA 1
ATOM 545 C C . HIS A 1 69 ? 2.362 35.828 -1.872 1.00 29.40 69 HIS A C 1
ATOM 546 O O . HIS A 1 69 ? 2.729 36.991 -1.655 1.00 31.66 69 HIS A O 1
ATOM 553 N N . SER A 1 70 ? 2.345 34.878 -0.932 1.00 31.52 70 SER A N 1
ATOM 554 C CA . SER A 1 70 ? 2.857 35.133 0.414 1.00 31.22 70 SER A CA 1
ATOM 555 C C . SER A 1 70 ? 3.537 33.899 0.964 1.00 29.65 70 SER A C 1
ATOM 556 O O . SER A 1 70 ? 3.388 32.793 0.426 1.00 32.14 70 SER A O 1
ATOM 559 N N . HIS A 1 71 ? 4.319 34.120 2.016 1.00 30.03 71 HIS A N 1
ATOM 560 C CA . HIS A 1 71 ? 5.054 33.066 2.701 1.00 34.65 71 HIS A CA 1
ATOM 561 C C . HIS A 1 71 ? 4.704 33.155 4.172 1.00 29.17 71 HIS A C 1
ATOM 562 O O . HIS A 1 71 ? 4.853 34.218 4.797 1.00 31.16 71 HIS A O 1
ATOM 569 N N . ALA A 1 72 ? 4.230 32.053 4.734 1.00 36.34 72 ALA A N 1
ATOM 570 C CA . ALA A 1 72 ? 3.737 32.092 6.110 1.00 35.32 72 ALA A CA 1
ATOM 571 C C . ALA A 1 72 ? 4.855 32.128 7.151 1.00 35.98 72 ALA A C 1
ATOM 572 O O . ALA A 1 72 ? 4.670 32.687 8.235 1.00 37.41 72 ALA A O 1
ATOM 574 N N . ASP A 1 73 ? 6.007 31.537 6.828 1.00 37.38 73 ASP A N 1
ATOM 575 C CA . ASP A 1 73 ? 7.128 31.493 7.779 1.00 37.06 73 ASP A CA 1
ATOM 576 C C . ASP A 1 73 ? 8.466 31.988 7.214 1.00 37.60 73 ASP A C 1
ATOM 577 O O . ASP A 1 73 ? 9.498 31.817 7.853 1.00 33.34 73 ASP A O 1
ATOM 582 N N . THR A 1 74 ? 8.452 32.574 6.019 1.00 33.98 74 THR A N 1
ATOM 583 C CA . THR A 1 74 ? 9.692 32.912 5.315 1.00 28.96 74 THR A CA 1
ATOM 584 C C . THR A 1 74 ? 9.807 34.406 5.074 1.00 31.51 74 THR A C 1
ATOM 585 O O . THR A 1 74 ? 8.828 35.063 4.700 1.00 31.06 74 THR A O 1
ATOM 589 N N . TYR A 1 75 ? 11.006 34.940 5.313 1.00 24.49 75 TYR A N 1
ATOM 590 C CA . TYR A 1 75 ? 11.309 36.341 5.088 1.00 24.10 75 TYR A CA 1
ATOM 591 C C . TYR A 1 75 ? 12.123 36.375 3.820 1.00 21.85 75 TYR A C 1
ATOM 592 O O . TYR A 1 75 ? 12.940 35.476 3.618 1.00 21.98 75 TYR A O 1
ATOM 601 N N . GLU A 1 76 ? 11.877 37.387 2.989 1.00 20.38 76 GLU A N 1
ATOM 602 C CA . GLU A 1 76 ? 12.476 37.460 1.657 1.00 23.73 76 GLU A CA 1
ATOM 603 C C . GLU A 1 76 ? 13.187 38.787 1.416 1.00 21.58 76 GLU A C 1
ATOM 604 O O . GLU A 1 76 ? 12.654 39.868 1.674 1.00 22.78 76 GLU A O 1
ATOM 610 N N . VAL A 1 77 ? 14.407 38.692 0.905 1.00 22.78 77 VAL A N 1
ATOM 611 C CA . VAL A 1 77 ? 15.211 39.854 0.553 1.00 20.20 77 VAL A CA 1
ATOM 612 C C . VAL A 1 77 ? 15.285 39.994 -0.965 1.00 17.75 77 VAL A C 1
ATOM 613 O O . VAL A 1 77 ? 15.402 39.002 -1.670 1.00 17.23 77 VAL A O 1
ATOM 617 N N . PHE A 1 78 ? 15.176 41.232 -1.420 1.00 16.04 78 PHE A N 1
ATOM 618 C CA . PHE A 1 78 ? 15.440 41.644 -2.804 1.00 17.41 78 PHE A CA 1
ATOM 619 C C . PHE A 1 78 ? 16.577 42.637 -2.831 1.00 15.92 78 PHE A C 1
ATOM 620 O O . PHE A 1 78 ? 16.453 43.739 -2.292 1.00 20.92 78 PHE A O 1
ATOM 628 N N . TYR A 1 79 ? 17.675 42.306 -3.523 1.00 14.68 79 TYR A N 1
ATOM 629 C CA . TYR A 1 79 ? 18.774 43.257 -3.634 1.00 14.07 79 TYR A CA 1
ATOM 630 C C . TYR A 1 79 ? 19.107 43.307 -5.117 1.00 13.72 79 TYR A C 1
ATOM 631 O O . TYR A 1 79 ? 19.507 42.290 -5.679 1.00 14.10 79 TYR A O 1
ATOM 640 N N . ILE A 1 80 ? 18.819 44.445 -5.738 1.00 15.68 80 ILE A N 1
ATOM 641 C CA . ILE A 1 80 ? 18.911 44.523 -7.210 1.00 14.63 80 ILE A CA 1
ATOM 642 C C . ILE A 1 80 ? 20.369 44.638 -7.628 1.00 14.71 80 ILE A C 1
ATOM 643 O O . ILE A 1 80 ? 21.091 45.491 -7.109 1.00 16.52 80 ILE A O 1
ATOM 648 N N . THR A 1 81 ? 20.774 43.825 -8.614 1.00 17.54 81 THR A N 1
ATOM 649 C CA . THR A 1 81 ? 22.120 43.916 -9.149 1.00 19.23 81 THR A CA 1
ATOM 650 C C . THR A 1 81 ? 22.172 44.360 -10.609 1.00 16.84 81 THR A C 1
ATOM 651 O O . THR A 1 81 ? 23.207 44.887 -11.048 1.00 16.19 81 THR A O 1
ATOM 655 N N . GLN A 1 82 ? 21.085 44.130 -11.356 1.00 14.22 82 GLN A N 1
ATOM 656 C CA . GLN A 1 82 ? 21.047 44.569 -12.767 1.00 17.15 82 GLN A CA 1
ATOM 657 C C . GLN A 1 82 ? 19.659 45.061 -13.123 1.00 19.15 82 GLN A C 1
ATOM 658 O O . GLN A 1 82 ? 18.668 44.536 -12.604 1.00 17.02 82 GLN A O 1
ATOM 664 N N . GLY A 1 83 ? 19.587 46.009 -14.053 1.00 17.85 83 GLY A N 1
ATOM 665 C CA . GLY A 1 83 ? 18.297 46.441 -14.565 1.00 17.15 83 GLY A CA 1
ATOM 666 C C . GLY A 1 83 ? 17.533 47.245 -13.522 1.00 16.40 83 GLY A C 1
ATOM 667 O O . GLY A 1 83 ? 18.091 48.064 -12.790 1.00 16.23 83 GLY A O 1
ATOM 668 N N . ALA A 1 84 ? 16.227 47.012 -13.465 1.00 16.90 84 ALA A N 1
ATOM 669 C CA . ALA A 1 84 ? 15.382 47.713 -12.508 1.00 18.58 84 ALA A CA 1
ATOM 670 C C . ALA A 1 84 ? 14.164 46.852 -12.249 1.00 18.05 84 ALA A C 1
ATOM 671 O O . ALA A 1 84 ? 13.608 46.251 -13.157 1.00 19.56 84 ALA A O 1
ATOM 673 N N . VAL A 1 85 ? 13.758 46.783 -10.989 1.00 19.62 85 VAL A N 1
ATOM 674 C CA . VAL A 1 85 ? 12.731 45.855 -10.592 1.00 18.49 85 VAL A CA 1
ATOM 675 C C . VAL A 1 85 ? 11.737 46.607 -9.720 1.00 21.79 85 VAL A C 1
ATOM 676 O O . VAL A 1 85 ? 12.143 47.289 -8.764 1.00 19.55 85 VAL A O 1
ATOM 680 N N . ARG A 1 86 ? 10.448 46.501 -10.060 1.00 17.82 86 ARG A N 1
ATOM 681 C CA . ARG A 1 86 ? 9.414 47.141 -9.248 1.00 18.91 86 ARG A CA 1
ATOM 682 C C . ARG A 1 86 ? 8.811 46.106 -8.326 1.00 16.27 86 ARG A C 1
ATOM 683 O O . ARG A 1 86 ? 8.359 45.050 -8.770 1.00 21.50 86 ARG A O 1
ATOM 691 N N . LEU A 1 87 ? 8.854 46.416 -7.033 1.00 23.61 87 LEU A N 1
ATOM 692 C CA . LEU A 1 87 ? 8.462 45.494 -6.003 1.00 16.39 87 LEU A CA 1
ATOM 693 C C . LEU A 1 87 ? 7.199 46.019 -5.339 1.00 18.29 87 LEU A C 1
ATOM 694 O O . LEU A 1 87 ? 7.176 47.152 -4.893 1.00 21.95 87 LEU A O 1
ATOM 699 N N . PHE A 1 88 ? 6.190 45.166 -5.286 1.00 21.24 88 PHE A N 1
ATOM 700 C CA . PHE A 1 88 ? 4.893 45.487 -4.702 1.00 21.31 88 PHE A CA 1
ATOM 701 C C . PHE A 1 88 ? 4.750 44.694 -3.412 1.00 18.01 88 PHE A C 1
ATOM 702 O O . PHE A 1 88 ? 4.896 43.473 -3.442 1.00 21.58 88 PHE A O 1
ATOM 710 N N . VAL A 1 89 ? 4.436 45.364 -2.310 1.00 21.58 89 VAL A N 1
ATOM 711 C CA A VAL A 1 89 ? 4.234 44.682 -1.029 0.54 22.77 89 VAL A CA 1
ATOM 712 C CA B VAL A 1 89 ? 4.206 44.653 -1.056 0.46 22.76 89 VAL A CA 1
ATOM 713 C C . VAL A 1 89 ? 2.982 45.184 -0.313 1.00 22.18 89 VAL A C 1
ATOM 714 O O . VAL A 1 89 ? 2.720 46.383 -0.313 1.00 25.81 89 VAL A O 1
ATOM 721 N N . GLU A 1 90 ? 2.243 44.268 0.309 1.00 21.45 90 GLU A N 1
ATOM 722 C CA . GLU A 1 90 ? 1.119 44.636 1.201 1.00 21.21 90 GLU A CA 1
ATOM 723 C C . GLU A 1 90 ? 1.485 44.309 2.641 1.00 22.89 90 GLU A C 1
ATOM 724 O O . GLU A 1 90 ? 1.833 43.168 2.931 1.00 28.33 90 GLU A O 1
ATOM 730 N N . ASP A 1 91 ? 1.411 45.285 3.533 1.00 23.35 91 ASP A N 1
ATOM 731 C CA . ASP A 1 91 ? 1.803 45.009 4.912 1.00 29.25 91 ASP A CA 1
ATOM 732 C C . ASP A 1 91 ? 0.666 44.283 5.665 1.00 33.77 91 ASP A C 1
ATOM 733 O O . ASP A 1 91 ? -0.378 43.941 5.089 1.00 29.90 91 ASP A O 1
ATOM 738 N N . LEU A 1 92 ? 0.852 44.030 6.950 1.00 33.12 92 LEU A N 1
ATOM 739 C CA . LEU A 1 92 ? -0.114 43.185 7.642 1.00 37.20 92 LEU A CA 1
ATOM 740 C C . LEU A 1 92 ? -1.449 43.908 7.881 1.00 35.78 92 LEU A C 1
ATOM 741 O O . LEU A 1 92 ? -2.473 43.268 8.097 1.00 39.17 92 LEU A O 1
ATOM 746 N N A GLU A 1 93 ? -1.432 45.234 7.823 0.48 38.29 93 GLU A N 1
ATOM 747 N N B GLU A 1 93 ? -1.418 45.238 7.848 0.52 38.29 93 GLU A N 1
ATOM 748 C CA A GLU A 1 93 ? -2.652 46.008 8.014 0.48 39.84 93 GLU A CA 1
ATOM 749 C CA B GLU A 1 93 ? -2.624 46.052 8.005 0.52 39.84 93 GLU A CA 1
ATOM 750 C C A GLU A 1 93 ? -3.290 46.389 6.680 0.48 38.36 93 GLU A C 1
ATOM 751 C C B GLU A 1 93 ? -3.444 46.084 6.716 0.52 38.37 93 GLU A C 1
ATOM 752 O O A GLU A 1 93 ? -4.210 47.211 6.636 0.48 35.69 93 GLU A O 1
ATOM 753 O O B GLU A 1 93 ? -4.645 46.364 6.728 0.52 35.45 93 GLU A O 1
ATOM 764 N N . GLY A 1 94 ? -2.781 45.794 5.600 1.00 34.81 94 GLY A N 1
ATOM 765 C CA . GLY A 1 94 ? -3.388 45.905 4.282 1.00 32.60 94 GLY A CA 1
ATOM 766 C C . GLY A 1 94 ? -2.930 47.105 3.473 1.00 32.54 94 GLY A C 1
ATOM 767 O O . GLY A 1 94 ? -3.410 47.324 2.348 1.00 31.99 94 GLY A O 1
ATOM 768 N N . GLU A 1 95 ? -2.007 47.894 4.019 1.00 28.81 95 GLU A N 1
ATOM 769 C CA A GLU A 1 95 ? -1.457 49.038 3.310 0.53 28.48 95 GLU A CA 1
ATOM 770 C CA B GLU A 1 95 ? -1.501 49.033 3.272 0.47 28.51 95 GLU A CA 1
ATOM 771 C C . GLU A 1 95 ? -0.471 48.552 2.244 1.00 30.13 95 GLU A C 1
ATOM 772 O O . GLU A 1 95 ? 0.433 47.768 2.550 1.00 25.23 95 GLU A O 1
ATOM 783 N N . GLN A 1 96 ? -0.637 49.018 1.012 1.00 27.52 96 GLN A N 1
ATOM 784 C CA . GLN A 1 96 ? 0.213 48.575 -0.097 1.00 27.25 96 GLN A CA 1
ATOM 785 C C . GLN A 1 96 ? 1.197 49.646 -0.495 1.00 27.16 96 GLN A C 1
ATOM 786 O O . GLN A 1 96 ? 0.899 50.845 -0.451 1.00 26.04 96 GLN A O 1
ATOM 792 N N . HIS A 1 97 ? 2.386 49.208 -0.894 1.00 25.01 97 HIS A N 1
ATOM 793 C CA . HIS A 1 97 ? 3.394 50.123 -1.393 1.00 28.45 97 HIS A CA 1
ATOM 794 C C . HIS A 1 97 ? 4.118 49.488 -2.564 1.00 23.91 97 HIS A C 1
ATOM 795 O O . HIS A 1 97 ? 4.181 48.263 -2.669 1.00 24.24 97 HIS A O 1
ATOM 802 N N . GLU A 1 98 ? 4.612 50.333 -3.456 1.00 26.38 98 GLU A N 1
ATOM 803 C CA A GLU A 1 98 ? 5.427 49.864 -4.571 0.55 24.89 98 GLU A CA 1
ATOM 804 C CA B GLU A 1 98 ? 5.408 49.886 -4.596 0.45 24.90 98 GLU A CA 1
ATOM 805 C C . GLU A 1 98 ? 6.676 50.729 -4.689 1.00 24.86 98 GLU A C 1
ATOM 806 O O . GLU A 1 98 ? 6.661 51.905 -4.368 1.00 28.38 98 GLU A O 1
ATOM 817 N N . LYS A 1 99 ? 7.779 50.138 -5.140 1.00 23.30 99 LYS A N 1
ATOM 818 C CA . LYS A 1 99 ? 8.972 50.944 -5.326 1.00 23.45 99 LYS A CA 1
ATOM 819 C C . LYS A 1 99 ? 9.803 50.382 -6.467 1.00 21.74 99 LYS A C 1
ATOM 820 O O . LYS A 1 99 ? 9.973 49.169 -6.564 1.00 20.60 99 LYS A O 1
ATOM 826 N N . LEU A 1 100 ? 10.278 51.267 -7.337 1.00 18.44 100 LEU A N 1
ATOM 827 C CA . LEU A 1 100 ? 11.216 50.848 -8.380 1.00 17.87 100 LEU A CA 1
ATOM 828 C C . LEU A 1 100 ? 12.589 50.784 -7.732 1.00 14.25 100 LEU A C 1
ATOM 829 O O . LEU A 1 100 ? 13.118 51.800 -7.276 1.00 19.73 100 LEU A O 1
ATOM 834 N N . LEU A 1 101 ? 13.131 49.574 -7.681 1.00 20.91 101 LEU A N 1
ATOM 835 C CA . LEU A 1 101 ? 14.457 49.332 -7.119 1.00 19.28 101 LEU A CA 1
ATOM 836 C C . LEU A 1 101 ? 15.488 49.249 -8.251 1.00 16.40 101 LEU A C 1
ATOM 837 O O . LEU A 1 101 ? 15.327 48.444 -9.181 1.00 18.15 101 LEU A O 1
ATOM 842 N N . THR A 1 102 ? 16.526 50.070 -8.149 1.00 16.90 102 THR A N 1
ATOM 843 C CA . THR A 1 102 ? 17.608 50.065 -9.136 1.00 18.20 102 THR A CA 1
ATOM 844 C C . THR A 1 102 ? 18.843 49.404 -8.490 1.00 16.60 102 THR A C 1
ATOM 845 O O . THR A 1 102 ? 18.794 49.074 -7.281 1.00 15.31 102 THR A O 1
ATOM 849 N N . PRO A 1 103 ? 19.894 49.111 -9.268 1.00 15.22 103 PRO A N 1
ATOM 850 C CA . PRO A 1 103 ? 21.017 48.339 -8.689 1.00 16.64 103 PRO A CA 1
ATOM 851 C C . PRO A 1 103 ? 21.649 49.003 -7.448 1.00 14.03 103 PRO A C 1
ATOM 852 O O . PRO A 1 103 ? 21.976 50.204 -7.367 1.00 15.90 103 PRO A O 1
ATOM 856 N N . GLY A 1 104 ? 21.750 48.183 -6.387 1.00 17.76 104 GLY A N 1
ATOM 857 C CA . GLY A 1 104 ? 22.196 48.674 -5.097 1.00 17.75 104 GLY A CA 1
ATOM 858 C C . GLY A 1 104 ? 21.060 48.897 -4.108 1.00 16.38 104 GLY A C 1
ATOM 859 O O . GLY A 1 104 ? 21.307 48.981 -2.900 1.00 15.83 104 GLY A O 1
ATOM 860 N N . ASP A 1 105 ? 19.840 49.034 -4.624 1.00 16.84 105 ASP A N 1
ATOM 861 C CA . ASP A 1 105 ? 18.648 49.222 -3.770 1.00 16.47 105 ASP A CA 1
ATOM 862 C C . ASP A 1 105 ? 18.157 47.910 -3.196 1.00 15.06 105 ASP A C 1
ATOM 863 O O . ASP A 1 105 ? 18.328 46.835 -3.799 1.00 15.33 105 ASP A O 1
ATOM 868 N N . PHE A 1 106 ? 17.402 48.023 -2.091 1.00 16.05 106 PHE A N 1
ATOM 869 C CA . PHE A 1 106 ? 17.054 46.881 -1.261 1.00 19.24 106 PHE A CA 1
ATOM 870 C C . PHE A 1 106 ? 15.563 46.867 -0.890 1.00 16.35 106 PHE A C 1
ATOM 871 O O . PHE A 1 106 ? 14.990 47.910 -0.584 1.00 17.52 106 PHE A O 1
ATOM 879 N N . GLY A 1 107 ? 14.951 45.696 -0.967 1.00 17.64 107 GLY A N 1
ATOM 880 C CA . GLY A 1 107 ? 13.567 45.543 -0.540 1.00 19.74 107 GLY A CA 1
ATOM 881 C C . GLY A 1 107 ? 13.462 44.345 0.395 1.00 19.25 107 GLY A C 1
ATOM 882 O O . GLY A 1 107 ? 14.135 43.313 0.204 1.00 20.83 107 GLY A O 1
ATOM 883 N N . PHE A 1 108 ? 12.575 44.463 1.385 1.00 18.58 108 PHE A N 1
ATOM 884 C CA . PHE A 1 108 ? 12.364 43.404 2.356 1.00 20.44 108 PHE A CA 1
ATOM 885 C C . PHE A 1 108 ? 10.882 43.042 2.538 1.00 17.99 108 PHE A C 1
ATOM 886 O O . PHE A 1 108 ? 10.080 43.911 2.832 1.00 20.45 108 PHE A O 1
ATOM 894 N N . VAL A 1 109 ? 10.569 41.763 2.368 1.00 20.29 109 VAL A N 1
ATOM 895 C CA . VAL A 1 109 ? 9.224 41.244 2.544 1.00 26.38 109 VAL A CA 1
ATOM 896 C C . VAL A 1 109 ? 9.134 40.270 3.737 1.00 20.81 109 VAL A C 1
ATOM 897 O O . VAL A 1 109 ? 9.474 39.085 3.574 1.00 22.61 109 VAL A O 1
ATOM 901 N N . PRO A 1 110 ? 8.610 40.750 4.883 1.00 25.13 110 PRO A N 1
ATOM 902 C CA . PRO A 1 110 ? 8.364 39.915 6.077 1.00 24.10 110 PRO A CA 1
ATOM 903 C C . PRO A 1 110 ? 7.334 38.811 5.808 1.00 29.54 110 PRO A C 1
ATOM 904 O O . PRO A 1 110 ? 6.533 38.921 4.857 1.00 26.03 110 PRO A O 1
ATOM 908 N N . LYS A 1 111 ? 7.324 37.760 6.634 1.00 28.20 111 LYS A N 1
ATOM 909 C CA . LYS A 1 111 ? 6.363 36.682 6.425 1.00 27.55 111 LYS A CA 1
ATOM 910 C C . LYS A 1 111 ? 4.937 37.249 6.466 1.00 25.63 111 LYS A C 1
ATOM 911 O O . LYS A 1 111 ? 4.694 38.310 7.059 1.00 26.02 111 LYS A O 1
ATOM 917 N N . ASN A 1 112 ? 4.042 36.542 5.788 1.00 29.96 112 ASN A N 1
ATOM 918 C CA . ASN A 1 112 ? 2.609 36.864 5.714 1.00 35.57 112 ASN A CA 1
ATOM 919 C C . ASN A 1 112 ? 2.282 38.158 4.979 1.00 37.79 112 ASN A C 1
ATOM 920 O O . ASN A 1 112 ? 1.145 38.630 5.036 1.00 39.20 112 ASN A O 1
ATOM 925 N N . CYS A 1 113 ? 3.256 38.733 4.283 1.00 31.48 113 CYS A N 1
ATOM 926 C CA . CYS A 1 113 ? 2.965 39.924 3.497 1.00 30.92 113 CYS A CA 1
ATOM 927 C C . CYS A 1 113 ? 2.874 39.537 2.032 1.00 29.15 113 CYS A C 1
ATOM 928 O O . CYS A 1 113 ? 3.763 38.853 1.484 1.00 26.60 113 CYS A O 1
ATOM 931 N N . VAL A 1 114 ? 1.771 39.922 1.393 1.00 24.61 114 VAL A N 1
ATOM 932 C CA . VAL A 1 114 ? 1.598 39.544 -0.002 1.00 24.77 114 VAL A CA 1
ATOM 933 C C . VAL A 1 114 ? 2.542 40.405 -0.813 1.00 22.96 114 VAL A C 1
ATOM 934 O O . VAL A 1 114 ? 2.719 41.595 -0.508 1.00 23.07 114 VAL A O 1
ATOM 938 N N . HIS A 1 115 ? 3.140 39.805 -1.835 1.00 23.98 115 HIS A N 1
ATOM 939 C CA . HIS A 1 115 ? 4.121 40.526 -2.626 1.00 23.46 115 HIS A CA 1
ATOM 940 C C . HIS A 1 115 ? 4.129 40.028 -4.067 1.00 25.04 115 HIS A C 1
ATOM 941 O O . HIS A 1 115 ? 3.782 38.871 -4.373 1.00 26.11 115 HIS A O 1
ATOM 948 N N . ALA A 1 116 ? 4.517 40.938 -4.957 1.00 26.42 116 ALA A N 1
ATOM 949 C CA . ALA A 1 116 ? 4.752 40.622 -6.352 1.00 25.53 116 ALA A CA 1
ATOM 950 C C . ALA A 1 116 ? 5.852 41.547 -6.888 1.00 18.69 116 ALA A C 1
ATOM 951 O O . ALA A 1 116 ? 6.167 42.567 -6.276 1.00 22.83 116 ALA A O 1
ATOM 953 N N . TYR A 1 117 ? 6.438 41.204 -8.024 1.00 24.46 117 TYR A N 1
ATOM 954 C CA . TYR A 1 117 ? 7.365 42.148 -8.637 1.00 23.95 117 TYR A CA 1
ATOM 955 C C . TYR A 1 117 ? 7.362 42.019 -10.143 1.00 23.53 117 TYR A C 1
ATOM 956 O O . TYR A 1 117 ? 6.923 41.003 -10.695 1.00 27.31 117 TYR A O 1
ATOM 965 N N . ARG A 1 118 ? 7.900 43.046 -10.783 1.00 22.79 118 ARG A N 1
ATOM 966 C CA . ARG A 1 118 ? 7.975 43.088 -12.237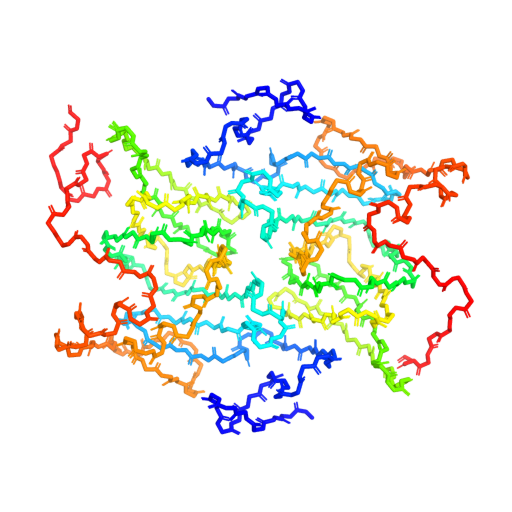 1.00 22.75 118 ARG A CA 1
ATOM 967 C C . ARG A 1 118 ? 9.343 43.616 -12.691 1.00 23.30 118 ARG A C 1
ATOM 968 O O . ARG A 1 118 ? 9.802 44.662 -12.215 1.00 23.05 118 ARG A O 1
ATOM 976 N N . MET A 1 119 ? 10.001 42.881 -13.578 1.00 23.37 119 MET A N 1
ATOM 977 C CA A MET A 1 119 ? 11.259 43.376 -14.115 0.35 20.66 119 MET A CA 1
ATOM 978 C CA B MET A 1 119 ? 11.267 43.301 -14.197 0.65 20.66 119 MET A CA 1
ATOM 979 C C . MET A 1 119 ? 10.998 44.422 -15.194 1.00 20.19 119 MET A C 1
ATOM 980 O O . MET A 1 119 ? 10.266 44.189 -16.135 1.00 24.94 119 MET A O 1
ATOM 989 N N . GLU A 1 120 ? 11.586 45.604 -15.022 1.00 18.81 120 GLU A N 1
ATOM 990 C CA . GLU A 1 120 ? 11.286 46.691 -15.948 1.00 21.13 120 GLU A CA 1
ATOM 991 C C . GLU A 1 120 ? 12.454 47.058 -16.886 1.00 23.60 120 GLU A C 1
ATOM 992 O O . GLU A 1 120 ? 12.404 48.087 -17.557 1.00 22.12 120 GLU A O 1
ATOM 998 N N . ARG A 1 121 ? 13.498 46.229 -16.916 1.00 21.99 121 ARG A N 1
ATOM 999 C CA . ARG A 1 121 ? 14.528 46.294 -17.980 1.00 17.85 121 ARG A CA 1
ATOM 1000 C C . ARG A 1 121 ? 14.849 44.888 -18.445 1.00 22.98 121 ARG A C 1
ATOM 1001 O O . ARG A 1 121 ? 14.690 43.948 -17.661 1.00 21.75 121 ARG A O 1
ATOM 1009 N N . HIS A 1 122 ? 15.310 44.707 -19.688 1.00 19.15 122 HIS A N 1
ATOM 1010 C CA . HIS A 1 122 ? 15.698 43.358 -20.066 1.00 20.18 122 HIS A CA 1
ATOM 1011 C C . HIS A 1 122 ? 16.922 42.882 -19.288 1.00 20.14 122 HIS A C 1
ATOM 1012 O O . HIS A 1 122 ? 17.820 43.658 -18.990 1.00 23.19 122 HIS A O 1
ATOM 1019 N N . HIS A 1 123 ? 16.897 41.600 -18.946 0.83 19.57 123 HIS A N 1
ATOM 1020 C CA . HIS A 1 123 ? 17.931 40.977 -18.131 0.83 22.33 123 HIS A CA 1
ATOM 1021 C C . HIS A 1 123 ? 18.213 41.780 -16.869 0.83 20.07 123 HIS A C 1
ATOM 1022 O O . HIS A 1 123 ? 19.350 42.136 -16.558 0.83 18.41 123 HIS A O 1
ATOM 1029 N N . SER A 1 124 ? 17.144 42.064 -16.146 1.00 19.33 124 SER A N 1
ATOM 1030 C CA . SER A 1 124 ? 17.243 42.560 -14.780 1.00 19.43 124 SER A CA 1
ATOM 1031 C C . SER A 1 124 ? 17.634 41.388 -13.876 1.00 16.80 124 SER A C 1
ATOM 1032 O O . SER A 1 124 ? 17.412 40.221 -14.224 1.00 16.91 124 SER A O 1
ATOM 1035 N N . GLN A 1 125 ? 18.229 41.701 -12.720 1.00 16.71 125 GLN A N 1
ATOM 1036 C CA . GLN A 1 125 ? 18.668 40.635 -11.836 1.00 18.00 125 GLN A CA 1
ATOM 1037 C C . GLN A 1 125 ? 18.501 41.044 -10.388 1.00 15.39 125 GLN A C 1
ATOM 1038 O O . GLN A 1 125 ? 18.822 42.178 -9.976 1.00 16.27 125 GLN A O 1
ATOM 1044 N N . VAL A 1 126 ? 17.983 40.097 -9.614 1.00 17.49 126 VAL A N 1
ATOM 1045 C CA . VAL A 1 126 ? 17.822 40.256 -8.176 1.00 17.32 126 VAL A CA 1
ATOM 1046 C C . VAL A 1 126 ? 18.701 39.244 -7.435 1.00 14.31 126 VAL A C 1
ATOM 1047 O O . VAL A 1 126 ? 18.752 38.083 -7.818 1.00 19.30 126 VAL A O 1
ATOM 1051 N N . VAL A 1 127 ? 19.377 39.702 -6.382 1.00 15.81 127 VAL A N 1
ATOM 1052 C CA . VAL A 1 127 ? 19.895 38.803 -5.346 1.00 15.92 127 VAL A CA 1
ATOM 1053 C C . VAL A 1 127 ? 18.820 38.558 -4.292 1.00 15.89 127 VAL A C 1
ATOM 1054 O O . VAL A 1 127 ? 18.179 39.496 -3.813 1.00 17.45 127 VAL A O 1
ATOM 1058 N N . GLY A 1 128 ? 18.617 37.288 -3.974 1.00 21.08 128 GLY A N 1
ATOM 1059 C CA . GLY A 1 128 ? 17.598 36.895 -3.023 1.00 20.58 128 GLY A CA 1
ATOM 1060 C C . GLY A 1 128 ? 18.144 36.049 -1.895 1.00 21.31 128 GLY A C 1
ATOM 1061 O O . GLY A 1 128 ? 19.074 35.268 -2.081 1.00 20.52 128 GLY A O 1
ATOM 1062 N N . VAL A 1 129 ? 17.531 36.214 -0.723 1.00 17.82 129 VAL A N 1
ATOM 1063 C CA . VAL A 1 129 ? 17.654 35.284 0.394 1.00 20.36 129 VAL A CA 1
ATOM 1064 C C . VAL A 1 129 ? 16.219 35.052 0.818 1.00 23.36 129 VAL A C 1
ATOM 1065 O O . VAL A 1 129 ? 15.458 36.013 0.896 1.00 19.05 129 VAL A O 1
ATOM 1069 N N . ALA A 1 130 ? 15.845 33.799 1.053 1.00 22.20 130 ALA A N 1
ATOM 1070 C CA . ALA A 1 130 ? 14.472 33.478 1.444 1.00 25.51 130 ALA A CA 1
ATOM 1071 C C . ALA A 1 130 ? 14.513 32.402 2.512 1.00 24.90 130 ALA A C 1
ATOM 1072 O O . ALA A 1 130 ? 14.702 31.228 2.211 1.00 25.44 130 ALA A O 1
ATOM 1074 N N . ALA A 1 131 ? 14.350 32.821 3.756 1.00 21.83 131 ALA A N 1
ATOM 1075 C CA . ALA A 1 131 ? 14.399 31.879 4.862 1.00 28.83 131 ALA A CA 1
ATOM 1076 C C . ALA A 1 131 ? 13.653 32.356 6.096 1.00 26.62 131 ALA A C 1
ATOM 1077 O O . ALA A 1 131 ? 13.259 33.527 6.230 1.00 26.38 131 ALA A O 1
ATOM 1079 N N . GLY A 1 132 ? 13.516 31.453 7.060 1.00 27.42 132 GLY A N 1
ATOM 1080 C CA . GLY A 1 132 ? 12.911 31.833 8.314 1.00 30.31 132 GLY A CA 1
ATOM 1081 C C . GLY A 1 132 ? 13.002 30.681 9.286 1.00 32.02 132 GLY A C 1
ATOM 1082 O O . GLY A 1 132 ? 13.712 29.710 9.030 1.00 29.60 132 GLY A O 1
ATOM 1083 N N . PRO A 1 133 ? 12.261 30.780 10.391 1.00 34.34 133 PRO A N 1
ATOM 1084 C CA . PRO A 1 133 ? 12.324 29.762 11.450 1.00 38.81 133 PRO A CA 1
ATOM 1085 C C . PRO A 1 133 ? 11.944 28.373 10.935 1.00 40.60 133 PRO A C 1
ATOM 1086 O O . PRO A 1 133 ? 12.407 27.379 11.487 1.00 47.79 133 PRO A O 1
ATOM 1090 N N . GLY A 1 134 ? 11.146 28.302 9.874 1.00 40.71 134 GLY A N 1
ATOM 1091 C CA . GLY A 1 134 ? 10.780 27.022 9.292 1.00 41.72 134 GLY A CA 1
ATOM 1092 C C . GLY A 1 134 ? 11.794 26.392 8.345 1.00 48.06 134 GLY A C 1
ATOM 1093 O O . GLY A 1 134 ? 11.617 25.259 7.902 1.00 46.97 134 GLY A O 1
ATOM 1094 N N . GLY A 1 135 ? 12.869 27.100 8.025 1.00 38.94 135 GLY A N 1
ATOM 1095 C CA . GLY A 1 135 ? 13.856 26.532 7.121 1.00 36.68 135 GLY A CA 1
ATOM 1096 C C . GLY A 1 135 ? 14.012 27.376 5.869 1.00 31.69 135 GLY A C 1
ATOM 1097 O O . GLY A 1 135 ? 13.679 28.562 5.893 1.00 32.62 135 GLY A O 1
ATOM 1098 N N . THR A 1 136 ? 14.484 26.774 4.778 1.00 29.45 136 THR A N 1
ATOM 1099 C CA . THR A 1 136 ? 14.832 27.560 3.588 1.00 27.56 136 THR A CA 1
ATOM 1100 C C . THR A 1 136 ? 14.070 27.079 2.356 1.00 36.59 136 THR A C 1
ATOM 1101 O O . THR A 1 136 ? 13.750 25.895 2.219 1.00 37.88 136 THR A O 1
ATOM 1105 N N . PHE A 1 137 ? 13.880 28.021 1.436 1.00 38.00 137 PHE A N 1
ATOM 1106 C CA . PHE A 1 137 ? 12.817 28.034 0.434 1.00 40.13 137 PHE A CA 1
ATOM 1107 C C . PHE A 1 137 ? 13.287 27.650 -0.982 1.00 38.20 137 PHE A C 1
ATOM 1108 O O . PHE A 1 137 ? 12.474 27.367 -1.867 1.00 42.97 137 PHE A O 1
ATOM 1116 N N . GLU A 1 138 ? 14.601 27.591 -1.185 1.00 37.14 138 GLU A N 1
ATOM 1117 C CA . GLU A 1 138 ? 15.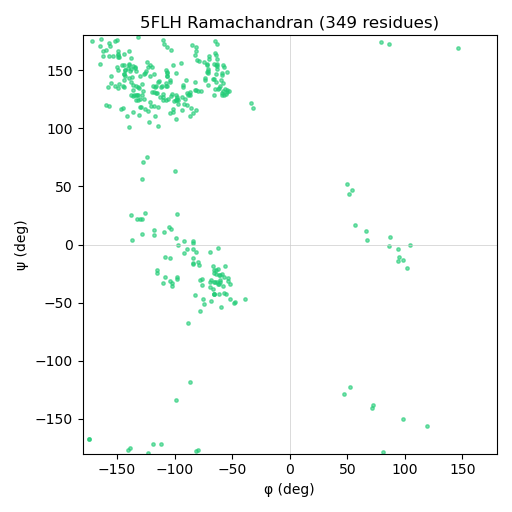166 27.711 -2.536 1.00 31.80 138 GLU A CA 1
ATOM 1118 C C . GLU A 1 138 ? 14.850 26.608 -3.556 1.00 35.51 138 GLU A C 1
ATOM 1119 O O . GLU A 1 138 ? 14.898 26.862 -4.765 1.00 35.51 138 GLU A O 1
ATOM 1125 N N . ARG A 1 139 ? 14.523 25.398 -3.116 1.00 36.45 139 ARG A N 1
ATOM 1126 C CA . ARG A 1 139 ? 14.318 24.341 -4.097 1.00 36.70 139 ARG A CA 1
ATOM 1127 C C . ARG A 1 139 ? 12.881 24.383 -4.650 1.00 40.27 139 ARG A C 1
ATOM 1128 O O . ARG A 1 139 ? 12.479 23.553 -5.476 1.00 40.70 139 ARG A O 1
ATOM 1136 N N . PHE A 1 140 ? 12.127 25.375 -4.194 1.00 36.81 140 PHE A N 1
ATOM 1137 C CA . PHE A 1 140 ? 10.799 25.651 -4.721 1.00 39.82 140 PHE A CA 1
ATOM 1138 C C . PHE A 1 140 ? 10.781 25.899 -6.233 1.00 42.50 140 PHE A C 1
ATOM 1139 O O . PHE A 1 140 ? 9.888 25.428 -6.936 1.00 43.97 140 PHE A O 1
ATOM 1147 N N . PHE A 1 141 ? 11.763 26.650 -6.727 1.00 36.44 141 PHE A N 1
ATOM 1148 C CA . PHE A 1 141 ? 11.734 27.122 -8.096 1.00 40.61 141 PHE A CA 1
ATOM 1149 C C . PHE A 1 141 ? 11.831 25.962 -9.063 1.00 41.62 141 PHE A C 1
ATOM 1150 O O . PHE A 1 141 ? 11.101 25.912 -10.049 1.00 46.07 141 PHE A O 1
ATOM 1158 N N . GLU A 1 142 ? 12.709 25.012 -8.771 1.00 37.58 142 GLU A N 1
ATOM 1159 C CA . GLU A 1 142 ? 12.860 23.870 -9.659 1.00 42.70 142 GLU A CA 1
ATOM 1160 C C . GLU A 1 142 ? 11.746 22.858 -9.412 1.00 45.46 142 GLU A C 1
ATOM 1161 O O . GLU A 1 142 ? 11.523 21.958 -10.217 1.00 47.10 142 GLU A O 1
ATOM 1167 N N . SER A 1 143 ? 11.048 23.005 -8.291 1.00 46.72 143 SER A N 1
ATOM 1168 C CA . SER A 1 143 ? 9.917 22.130 -8.006 1.00 48.80 143 SER A CA 1
ATOM 1169 C C . SER A 1 143 ? 8.690 22.561 -8.804 1.00 51.21 143 SER A C 1
ATOM 1170 O O . SER A 1 143 ? 8.139 21.780 -9.569 1.00 53.47 143 SER A O 1
ATOM 1173 N N . LEU A 1 144 ? 8.271 23.809 -8.630 1.00 51.61 144 LEU A N 1
ATOM 1174 C CA . LEU A 1 144 ? 7.189 24.347 -9.441 1.00 52.46 144 LEU A CA 1
ATOM 1175 C C . LEU A 1 144 ? 7.623 24.461 -10.894 1.00 53.05 144 LEU A C 1
ATOM 1176 O O . LEU A 1 144 ? 6.846 24.203 -11.810 1.00 56.77 144 LEU A O 1
ATOM 1181 N N . GLY A 1 145 ? 8.874 24.841 -11.107 1.00 50.22 145 GLY A N 1
ATOM 1182 C CA . GLY A 1 145 ? 9.397 24.950 -12.453 1.00 46.41 145 GLY A CA 1
ATOM 1183 C C . GLY A 1 145 ? 10.196 23.720 -12.810 1.00 48.45 145 GLY A C 1
ATOM 1184 O O . GLY A 1 145 ? 9.765 22.594 -12.568 1.00 52.00 145 GLY A O 1
ATOM 1185 N N . THR A 1 146 ? 11.370 23.935 -13.385 1.00 44.83 146 THR A N 1
ATOM 1186 C CA . THR A 1 146 ? 12.223 22.837 -13.792 1.00 46.39 146 THR A CA 1
ATOM 1187 C C . THR A 1 146 ? 13.683 23.206 -13.567 1.00 45.41 146 THR A C 1
ATOM 1188 O O . THR A 1 146 ? 14.067 24.360 -13.764 1.00 42.72 146 THR A O 1
ATOM 1192 N N . PRO A 1 147 ? 14.498 22.238 -13.123 1.00 46.06 147 PRO A N 1
ATOM 1193 C CA . PRO A 1 147 ? 15.946 22.463 -13.162 1.00 43.44 147 PRO A CA 1
ATOM 1194 C C . PRO A 1 147 ? 16.400 22.626 -14.611 1.00 44.73 147 PRO A C 1
ATOM 1195 O O . PRO A 1 147 ? 15.739 22.108 -15.516 1.00 46.26 147 PRO A O 1
ATOM 1199 N N . ALA A 1 148 ? 17.500 23.346 -14.822 1.00 40.13 148 ALA A N 1
ATOM 1200 C CA . ALA A 1 148 ? 18.008 23.644 -16.152 1.00 41.16 148 ALA A CA 1
ATOM 1201 C C . ALA A 1 148 ? 19.520 23.484 -16.196 1.00 43.51 148 ALA A C 1
ATOM 1202 O O . ALA A 1 148 ? 20.207 23.785 -15.224 1.00 41.32 148 ALA A O 1
ATOM 1204 N N . GLU A 1 149 ? 20.032 23.009 -17.326 1.00 45.59 149 GLU A N 1
ATOM 1205 C CA . GLU A 1 149 ? 21.466 22.815 -17.509 1.00 44.39 149 GLU A CA 1
ATOM 1206 C C . GLU A 1 149 ? 22.069 23.931 -18.345 1.00 43.92 149 GLU A C 1
ATOM 1207 O O . GLU A 1 149 ? 23.204 24.345 -18.114 1.00 41.27 149 GLU A O 1
ATOM 1213 N N . GLU A 1 150 ? 21.310 24.418 -19.321 1.00 41.26 150 GLU A N 1
ATOM 1214 C CA . GLU A 1 150 ? 21.760 25.543 -20.141 1.00 42.99 150 GLU A CA 1
ATOM 1215 C C . GLU A 1 150 ? 21.893 26.822 -19.301 1.00 38.90 150 GLU A C 1
ATOM 1216 O O . GLU A 1 150 ? 21.392 26.892 -18.180 1.00 32.55 150 GLU A O 1
ATOM 1222 N N . LEU A 1 151 ? 22.584 27.816 -19.851 1.00 35.93 151 LEU A N 1
ATOM 1223 C CA . LEU A 1 151 ? 22.745 29.113 -19.198 1.00 34.50 151 LEU A CA 1
ATOM 1224 C C . LEU A 1 151 ? 21.826 30.136 -19.841 1.00 38.91 151 LEU A C 1
ATOM 1225 O O . LEU A 1 151 ? 21.284 29.899 -20.919 1.00 38.08 151 LEU A O 1
ATOM 1230 N N . GLY A 1 152 ? 21.671 31.278 -19.187 1.00 31.00 152 GLY A N 1
ATOM 1231 C CA . GLY A 1 152 ? 20.856 32.357 -19.710 1.00 35.60 152 GLY A CA 1
ATOM 1232 C C . GLY A 1 152 ? 19.374 32.150 -19.488 1.00 35.14 152 GLY A C 1
ATOM 1233 O O . GLY A 1 152 ? 18.938 31.098 -19.001 1.00 35.85 152 GLY A O 1
ATOM 1234 N N . LEU A 1 153 ? 18.600 33.171 -19.839 1.00 32.46 153 LEU A N 1
ATOM 1235 C CA . LEU A 1 153 ? 17.143 33.144 -19.695 1.00 36.54 153 LEU A CA 1
ATOM 1236 C C . LEU A 1 153 ? 16.517 31.995 -20.476 1.00 38.03 153 LEU A C 1
ATOM 1237 O O . LEU A 1 153 ? 17.040 31.597 -21.506 1.00 39.10 153 LEU A O 1
ATOM 1242 N N . PRO A 1 154 ? 15.408 31.442 -19.975 1.00 34.91 154 PRO A N 1
ATOM 1243 C CA . PRO A 1 154 ? 14.740 30.415 -20.785 1.00 42.00 154 PRO A CA 1
ATOM 1244 C C . PRO A 1 154 ? 14.300 30.963 -22.156 1.00 42.90 154 PRO A C 1
ATOM 1245 O O . PRO A 1 154 ? 13.890 32.118 -22.268 1.00 42.30 154 PRO A O 1
ATOM 1249 N N . VAL A 1 155 ? 14.428 30.145 -23.192 1.00 45.98 155 VAL A N 1
ATOM 1250 C CA . VAL A 1 155 ? 14.072 30.579 -24.538 1.00 49.38 155 VAL A CA 1
ATOM 1251 C C . VAL A 1 155 ? 12.564 30.774 -24.616 1.00 50.54 155 VAL A C 1
ATOM 1252 O O . VAL A 1 155 ? 12.078 31.801 -25.087 1.00 54.17 155 VAL A O 1
ATOM 1256 N N . ARG A 1 156 ? 11.832 29.777 -24.137 1.00 48.87 156 ARG A N 1
ATOM 1257 C CA . ARG A 1 156 ? 10.400 29.907 -23.946 1.00 51.13 156 ARG A CA 1
ATOM 1258 C C . ARG A 1 156 ? 10.070 29.738 -22.463 1.00 50.41 156 ARG A C 1
ATOM 1259 O O . ARG A 1 156 ? 10.746 28.983 -21.755 1.00 49.66 156 ARG A O 1
ATOM 1267 N N . PRO A 1 157 ? 9.034 30.447 -21.990 1.00 48.39 157 PRO A N 1
ATOM 1268 C CA . PRO A 1 157 ? 8.580 30.350 -20.601 1.00 48.21 157 PRO A CA 1
ATOM 1269 C C . PRO A 1 157 ? 8.288 28.908 -20.205 1.00 53.48 157 PRO A C 1
ATOM 1270 O O . PRO A 1 157 ? 7.637 28.196 -20.973 1.00 54.25 157 PRO A O 1
ATOM 1274 N N . PHE A 1 158 ? 8.780 28.473 -19.048 1.00 49.19 158 PHE A N 1
ATOM 1275 C CA . PHE A 1 158 ? 8.409 27.160 -18.547 1.00 50.07 158 PHE A CA 1
ATOM 1276 C C . PHE A 1 158 ? 7.113 27.296 -17.783 1.00 54.22 158 PHE A C 1
ATOM 1277 O O . PHE A 1 158 ? 7.046 27.996 -16.775 1.00 52.09 158 PHE A O 1
ATOM 1285 N N . VAL A 1 159 ? 6.079 26.625 -18.271 1.00 57.55 159 VAL A N 1
ATOM 1286 C CA . VAL A 1 159 ? 4.778 26.696 -17.636 1.00 59.16 159 VAL A CA 1
ATOM 1287 C C . VAL A 1 159 ? 4.551 25.447 -16.801 1.00 61.82 159 VAL A C 1
ATOM 1288 O O . VAL A 1 159 ? 4.526 24.335 -17.332 1.00 64.38 159 VAL A O 1
ATOM 1292 N N . PRO A 1 160 ? 4.411 25.626 -15.480 1.00 62.26 160 PRO A N 1
ATOM 1293 C CA . PRO A 1 160 ? 4.076 24.489 -14.618 1.00 68.29 160 PRO A CA 1
ATOM 1294 C C . PRO A 1 160 ? 2.697 23.954 -14.987 1.00 73.90 160 PRO A C 1
ATOM 1295 O O . PRO A 1 160 ? 1.887 24.711 -15.525 1.00 73.40 160 PRO A O 1
ATOM 1299 N N . GLU A 1 161 ? 2.425 22.681 -14.730 1.00 78.04 161 GLU A N 1
ATOM 1300 C CA . GLU A 1 161 ? 1.060 22.202 -14.893 1.00 81.46 161 GLU A CA 1
ATOM 1301 C C . GLU A 1 161 ? 0.274 22.754 -13.725 1.00 83.10 161 GLU A C 1
ATOM 1302 O O . GLU A 1 161 ? 0.815 22.874 -12.625 1.00 80.63 161 GLU A O 1
ATOM 1308 N N . PRO A 1 162 ? -0.992 23.127 -13.965 1.00 83.18 162 PRO A N 1
ATOM 1309 C CA . PRO A 1 162 ? -1.859 23.690 -12.924 1.00 82.86 162 PRO A CA 1
ATOM 1310 C C . PRO A 1 162 ? -1.931 22.776 -11.706 1.00 83.03 162 PRO A C 1
ATOM 1311 O O . PRO A 1 162 ? -2.137 23.248 -10.585 1.00 79.83 162 PRO A O 1
ATOM 1315 N N . GLU A 1 163 ? -1.757 21.478 -11.951 1.00 85.22 163 GLU A N 1
ATOM 1316 C CA . GLU A 1 163 ? -1.643 20.471 -10.904 1.00 83.67 163 GLU A CA 1
ATOM 1317 C C . GLU A 1 163 ? -0.662 20.893 -9.835 1.00 81.04 163 GLU A C 1
ATOM 1318 O O . GLU A 1 163 ? -0.957 20.869 -8.635 1.00 79.37 163 GLU A O 1
ATOM 1324 N N . LYS A 1 164 ? 0.516 21.286 -10.297 1.00 79.73 164 LYS A N 1
ATOM 1325 C CA . LYS A 1 164 ? 1.597 21.616 -9.402 1.00 74.44 164 LYS A CA 1
ATOM 1326 C C . LYS A 1 164 ? 1.244 22.848 -8.578 1.00 73.93 164 LYS A C 1
ATOM 1327 O O . LYS A 1 164 ? 1.610 22.920 -7.421 1.00 74.19 164 LYS A O 1
ATOM 1333 N N . PHE A 1 165 ? 0.478 23.775 -9.143 1.00 73.13 165 PHE A N 1
ATOM 1334 C CA . PHE A 1 165 ? 0.130 25.010 -8.437 1.00 70.93 165 PHE A CA 1
ATOM 1335 C C . PHE A 1 165 ? -0.685 24.934 -7.144 1.00 73.59 165 PHE A C 1
ATOM 1336 O O . PHE A 1 165 ? -0.938 25.979 -6.526 1.00 73.32 165 PHE A O 1
ATOM 1344 N N . ARG A 1 166 ? -1.111 23.743 -6.727 1.00 73.49 166 ARG A N 1
ATOM 1345 C CA . ARG A 1 166 ? -1.593 23.592 -5.350 1.00 78.83 166 ARG A CA 1
ATOM 1346 C C . ARG A 1 166 ? -1.077 22.295 -4.702 1.00 78.41 166 ARG A C 1
ATOM 1347 O O . ARG A 1 166 ? -1.436 21.982 -3.560 1.00 81.54 166 ARG A O 1
ATOM 1355 N N . THR A 1 167 ? -0.227 21.551 -5.413 1.00 75.59 167 THR A N 1
ATOM 1356 C CA . THR A 1 167 ? 0.590 20.520 -4.770 1.00 76.51 167 THR A CA 1
ATOM 1357 C C . THR A 1 167 ? 1.907 21.146 -4.281 1.00 76.79 167 THR A C 1
ATOM 1358 O O . THR A 1 167 ? 2.141 21.264 -3.077 1.00 76.32 167 THR A O 1
ATOM 1362 N N . VAL A 1 168 ? 2.753 21.559 -5.224 1.00 77.16 168 VAL A N 1
ATOM 1363 C CA . VAL A 1 168 ? 4.070 22.118 -4.894 1.00 76.40 168 VAL A CA 1
ATOM 1364 C C . VAL A 1 168 ? 4.059 23.260 -3.863 1.00 75.06 168 VAL A C 1
ATOM 1365 O O . VAL A 1 168 ? 4.865 23.222 -2.936 1.00 71.53 168 VAL A O 1
ATOM 1369 N N . PRO A 1 169 ? 3.165 24.268 -4.013 1.00 76.86 169 PRO A N 1
ATOM 1370 C CA . PRO A 1 169 ? 3.053 25.347 -3.030 1.00 75.45 169 PRO A CA 1
ATOM 1371 C C . PRO A 1 169 ? 3.188 24.953 -1.582 1.00 73.61 169 PRO A C 1
ATOM 1372 O O . PRO A 1 169 ? 3.914 25.632 -0.881 1.00 71.73 169 PRO A O 1
ATOM 1376 N N . GLU A 1 170 ? 2.504 23.903 -1.145 1.00 77.00 170 GLU A N 1
ATOM 1377 C CA . GLU A 1 170 ? 2.466 23.580 0.276 1.00 78.29 170 GLU A CA 1
ATOM 1378 C C . GLU A 1 170 ? 3.745 22.924 0.798 1.00 78.84 170 GLU A C 1
ATOM 1379 O O . GLU A 1 170 ? 4.131 23.161 1.945 1.00 83.99 170 GLU A O 1
ATOM 1385 N N . GLN A 1 171 ? 4.399 22.102 -0.023 1.00 73.86 171 GLN A N 1
ATOM 1386 C CA . GLN A 1 171 ? 5.671 21.491 0.371 1.00 67.39 171 GLN A CA 1
ATOM 1387 C C . GLN A 1 171 ? 6.708 22.582 0.632 1.00 62.60 171 GLN A C 1
ATOM 1388 O O . GLN A 1 171 ? 7.647 22.411 1.414 1.00 57.18 171 GLN A O 1
ATOM 1394 N N . TYR A 1 172 ? 6.512 23.721 -0.018 1.00 60.07 172 TYR A N 1
ATOM 1395 C CA . TYR A 1 172 ? 7.298 24.899 0.270 1.00 53.63 172 TYR A CA 1
ATOM 1396 C C . TYR A 1 172 ? 6.388 25.903 0.940 1.00 54.78 172 TYR A C 1
ATOM 1397 O O . TYR A 1 172 ? 5.212 25.643 1.128 1.00 59.48 172 TYR A O 1
ATOM 1406 N N . ASP A 1 173 ? 6.923 27.028 1.365 1.00 49.03 173 ASP A N 1
ATOM 1407 C CA . ASP A 1 173 ? 6.105 27.941 2.128 1.00 45.23 173 ASP A CA 1
ATOM 1408 C C . ASP A 1 173 ? 5.606 29.064 1.228 1.00 42.04 173 ASP A C 1
ATOM 1409 O O . ASP A 1 173 ? 5.924 30.231 1.434 1.00 39.19 173 ASP A O 1
ATOM 1414 N N . VAL A 1 174 ? 4.812 28.709 0.227 1.00 47.11 174 VAL A N 1
ATOM 1415 C CA . VAL A 1 174 ? 4.246 29.722 -0.657 1.00 44.26 174 VAL A CA 1
ATOM 1416 C C . VAL A 1 174 ? 2.757 29.508 -0.898 1.00 47.97 174 VAL A C 1
ATOM 1417 O O . VAL A 1 174 ? 2.326 28.431 -1.317 1.00 53.10 174 VAL A O 1
ATOM 1421 N N . ARG A 1 175 ? 1.967 30.538 -0.607 1.00 44.17 175 ARG A N 1
ATOM 1422 C CA . ARG A 1 175 ? 0.569 30.524 -1.006 1.00 45.33 175 ARG A CA 1
ATOM 1423 C C . ARG A 1 175 ? 0.283 31.609 -2.041 1.00 42.74 175 ARG A C 1
ATOM 1424 O O . ARG A 1 175 ? 0.430 32.799 -1.765 1.00 38.97 175 ARG A O 1
ATOM 1432 N N . PHE A 1 176 ? -0.144 31.186 -3.226 1.00 44.85 176 PHE A N 1
ATOM 1433 C CA . PHE A 1 176 ? -0.476 32.111 -4.302 1.00 41.97 176 PHE A CA 1
ATOM 1434 C C . PHE A 1 176 ? -1.748 32.880 -4.025 1.00 44.12 176 PHE A C 1
ATOM 1435 O O . PHE A 1 176 ? -2.654 32.384 -3.366 1.00 44.00 176 PHE A O 1
ATOM 1443 N N . ARG A 1 177 ? -1.814 34.098 -4.537 1.00 39.82 177 ARG A N 1
ATOM 1444 C CA . ARG A 1 177 ? -2.993 34.930 -4.342 1.00 40.40 177 ARG A CA 1
ATOM 1445 C C . ARG A 1 177 ? -3.465 35.425 -5.689 1.00 43.27 177 ARG A C 1
ATOM 1446 O O . ARG A 1 177 ? -3.316 36.607 -6.002 1.00 39.53 177 ARG A O 1
ATOM 1454 N N . PRO A 1 178 ? -4.017 34.515 -6.503 1.00 44.42 178 PRO A N 1
ATOM 1455 C CA . PRO A 1 178 ? -4.412 34.878 -7.867 1.00 48.07 178 PRO A CA 1
ATOM 1456 C C . PRO A 1 178 ? -5.459 35.987 -7.861 1.00 48.86 178 PRO A C 1
ATOM 1457 O O . PRO A 1 178 ? -5.478 36.840 -8.746 1.00 52.24 178 PRO A O 1
ATOM 1461 N N . ASP A 1 179 ? -6.293 35.991 -6.833 1.00 48.65 179 ASP A N 1
ATOM 1462 C CA . ASP A 1 179 ? -7.370 36.961 -6.731 1.00 50.58 179 ASP A CA 1
ATOM 1463 C C . ASP A 1 179 ? -6.994 38.137 -5.844 1.00 48.83 179 ASP A C 1
ATOM 1464 O O . ASP A 1 179 ? -7.857 38.788 -5.243 1.00 47.46 179 ASP A O 1
ATOM 1469 N N . HIS A 1 180 ? -5.694 38.403 -5.764 1.00 44.38 180 HIS A N 1
ATOM 1470 C CA . HIS A 1 180 ? -5.216 39.597 -5.091 1.00 37.72 180 HIS A CA 1
ATOM 1471 C C . HIS A 1 180 ? -5.291 40.782 -6.039 1.00 36.80 180 HIS A C 1
ATOM 1472 O O . HIS A 1 180 ? -4.982 40.665 -7.227 1.00 39.82 180 HIS A O 1
ATOM 1479 N N . GLN A 1 181 ? -5.696 41.926 -5.511 1.00 32.31 181 GLN A N 1
ATOM 1480 C CA . GLN A 1 181 ? -5.771 43.137 -6.330 1.00 37.21 181 GLN A CA 1
ATOM 1481 C C . GLN A 1 181 ? -4.773 44.168 -5.823 1.00 32.07 181 GLN A C 1
ATOM 1482 O O . GLN A 1 181 ? -4.710 44.454 -4.615 1.00 34.76 181 GLN A O 1
ATOM 1488 N N . TRP A 1 182 ? -3.985 44.718 -6.734 1.00 30.48 182 TRP A N 1
ATOM 1489 C CA . TRP A 1 182 ? -3.063 45.782 -6.378 1.00 32.16 182 TRP A CA 1
ATOM 1490 C C . TRP A 1 182 ? -3.738 47.112 -6.600 1.00 35.35 182 TRP A C 1
ATOM 1491 O O . TRP A 1 182 ? -4.401 47.324 -7.620 1.00 32.57 182 TRP A O 1
ATOM 1502 N N . HIS A 1 183 ? -3.580 48.006 -5.634 1.00 30.63 183 HIS A N 1
ATOM 1503 C CA . HIS A 1 183 ? -4.226 49.310 -5.713 1.00 33.38 183 HIS A CA 1
ATOM 1504 C C . HIS A 1 183 ? -3.189 50.412 -5.751 1.00 33.66 183 HIS A C 1
ATOM 1505 O O . HIS A 1 183 ? -3.513 51.587 -5.586 1.00 31.72 183 HIS A O 1
ATOM 1512 N N . THR A 1 184 ? -1.933 50.035 -5.970 1.00 31.99 184 THR A N 1
ATOM 1513 C CA . THR A 1 184 ? -0.843 51.000 -5.899 1.00 28.90 184 THR A CA 1
ATOM 1514 C C . THR A 1 184 ? -0.636 51.780 -7.198 1.00 35.98 184 THR A C 1
ATOM 1515 O O . THR A 1 184 ? 0.125 52.741 -7.218 1.00 34.18 184 THR A O 1
ATOM 1519 N N . GLY A 1 185 ? -1.281 51.351 -8.283 1.00 37.56 185 GLY A N 1
ATOM 1520 C CA . GLY A 1 185 ? -0.939 51.861 -9.602 1.00 38.59 185 GLY A CA 1
ATOM 1521 C C . GLY A 1 185 ? 0.296 51.129 -10.118 1.00 45.32 185 GLY A C 1
ATOM 1522 O O . GLY A 1 185 ? 0.813 50.240 -9.428 1.00 39.69 185 GLY A O 1
ATOM 1523 N N . SER A 1 186 ? 0.771 51.499 -11.312 1.00 40.97 186 SER A N 1
ATOM 1524 C CA . SER A 1 186 ? 1.901 50.830 -12.001 1.00 43.36 186 SER A CA 1
ATOM 1525 C C . SER A 1 186 ? 1.688 49.334 -12.214 1.00 46.01 186 SER A C 1
ATOM 1526 O O . SER A 1 186 ? 2.650 48.604 -12.489 1.00 44.60 186 SER A O 1
ATOM 1529 N N . ILE A 1 187 ? 0.439 48.885 -12.090 1.00 44.32 187 ILE A N 1
ATOM 1530 C CA . ILE A 1 187 ? 0.068 47.486 -12.320 1.00 46.33 187 ILE A CA 1
ATOM 1531 C C . ILE A 1 187 ? -1.455 47.420 -12.465 1.00 48.09 187 ILE A C 1
ATOM 1532 O O . ILE A 1 187 ? -2.158 48.319 -11.985 1.00 48.96 187 ILE A O 1
ATOM 1537 N N . GLU A 1 188 ? -1.966 46.395 -13.150 1.00 49.61 188 GLU A N 1
ATOM 1538 C CA . GLU A 1 188 ? -3.413 46.252 -13.304 1.00 48.20 188 GLU A CA 1
ATOM 1539 C C . GLU A 1 188 ? -4.049 46.182 -11.916 1.00 47.70 188 GLU A C 1
ATOM 1540 O O . GLU A 1 188 ? -3.508 45.553 -10.993 1.00 45.83 188 GLU A O 1
ATOM 1546 N N . GLY A 1 189 ? -5.181 46.859 -11.774 1.00 44.90 189 GLY A N 1
ATOM 1547 C CA . GLY A 1 189 ? -5.865 46.968 -10.494 1.00 42.17 189 GLY A CA 1
ATOM 1548 C C . GLY A 1 189 ? -6.531 48.325 -10.421 1.00 43.60 189 GLY A C 1
ATOM 1549 O O . GLY A 1 189 ? -6.283 49.197 -11.259 1.00 43.06 189 GLY A O 1
ATOM 1550 N N . ARG A 1 190 ? -7.389 48.501 -9.424 1.00 44.72 190 ARG A N 1
ATOM 1551 C CA . ARG A 1 190 ? -8.097 49.762 -9.225 1.00 44.72 190 ARG A CA 1
ATOM 1552 C C . ARG A 1 190 ? -7.297 50.646 -8.271 1.00 40.38 190 ARG A C 1
ATOM 1553 O O . ARG A 1 190 ? -7.024 50.246 -7.141 1.00 38.77 190 ARG A O 1
ATOM 1561 N N . LYS A 1 191 ? -6.906 51.835 -8.724 1.00 40.49 191 LYS A N 1
ATOM 1562 C CA . LYS A 1 191 ? -5.924 52.609 -7.976 1.00 42.31 191 LYS A CA 1
ATOM 1563 C C . LYS A 1 191 ? -6.518 53.512 -6.884 1.00 43.92 191 LYS A C 1
ATOM 1564 O O . LYS A 1 191 ? -7.435 54.301 -7.146 1.00 42.98 191 LYS A O 1
ATOM 1570 N N . LEU A 1 192 ? -5.944 53.378 -5.680 1.00 45.30 192 LEU A N 1
ATOM 1571 C CA . LEU A 1 192 ? -6.289 54.097 -4.439 1.00 53.88 192 LEU A CA 1
ATOM 1572 C C . LEU A 1 192 ? -7.645 54.811 -4.412 1.00 47.40 192 LEU A C 1
ATOM 1573 O O . LEU A 1 192 ? -8.169 55.122 -3.336 1.00 43.63 192 LEU A O 1
ATOM 1578 N N . ILE B 1 3 ? 9.262 56.976 6.506 1.00 52.08 3 ILE B N 1
ATOM 1579 C CA . ILE B 1 3 ? 10.458 56.808 5.684 1.00 58.35 3 ILE B CA 1
ATOM 1580 C C . ILE B 1 3 ? 11.714 56.620 6.564 1.00 44.73 3 ILE B C 1
ATOM 1581 O O . ILE B 1 3 ? 12.459 55.647 6.389 1.00 41.84 3 ILE B O 1
ATOM 1586 N N . GLU B 1 4 ? 11.931 57.505 7.535 1.00 44.00 4 GLU B N 1
ATOM 1587 C CA . GLU B 1 4 ? 13.032 57.314 8.480 1.00 39.70 4 GLU B CA 1
ATOM 1588 C C . GLU B 1 4 ? 12.508 56.771 9.801 1.00 38.65 4 GLU B C 1
ATOM 1589 O O . GLU B 1 4 ? 11.341 56.961 10.151 1.00 38.24 4 GLU B O 1
ATOM 1595 N N . TYR B 1 5 ? 13.367 56.080 10.536 1.00 30.39 5 TYR B N 1
ATOM 1596 C CA . TYR B 1 5 ? 12.944 55.452 11.778 1.00 29.18 5 TYR B CA 1
ATOM 1597 C C . TYR B 1 5 ? 13.999 55.653 12.865 1.00 31.05 5 TYR B C 1
ATOM 1598 O O . TYR B 1 5 ? 15.139 55.996 12.572 1.00 29.94 5 TYR B O 1
ATOM 1607 N N . ALA B 1 6 ? 13.602 55.490 14.125 1.00 29.28 6 ALA B N 1
ATOM 1608 C CA . ALA B 1 6 ? 14.565 55.346 15.220 1.00 30.06 6 ALA B CA 1
ATOM 1609 C C . ALA B 1 6 ? 14.532 53.902 15.658 1.00 28.95 6 ALA B C 1
ATOM 1610 O O . ALA B 1 6 ? 13.451 53.306 15.745 1.00 29.09 6 ALA B O 1
ATOM 1612 N N . THR B 1 7 ? 15.701 53.310 15.894 1.00 23.34 7 THR B N 1
ATOM 1613 C CA . THR B 1 7 ? 15.749 51.905 16.312 1.00 22.37 7 THR B CA 1
ATOM 1614 C C . THR B 1 7 ? 16.668 51.782 17.519 1.00 22.06 7 THR B C 1
ATOM 1615 O O . THR B 1 7 ? 17.287 52.761 17.921 1.00 22.90 7 THR B O 1
ATOM 1619 N N . ARG B 1 8 ? 16.807 50.579 18.061 1.00 24.07 8 ARG B N 1
ATOM 1620 C CA . ARG B 1 8 ? 17.770 50.436 19.160 1.00 23.80 8 ARG B CA 1
ATOM 1621 C C . ARG B 1 8 ? 19.206 50.738 18.744 1.00 24.87 8 ARG B C 1
ATOM 1622 O O . ARG B 1 8 ? 20.028 51.084 19.596 1.00 19.29 8 ARG B O 1
ATOM 1630 N N . HIS B 1 9 ? 19.495 50.663 17.432 1.00 21.59 9 HIS B N 1
ATOM 1631 C CA . HIS B 1 9 ? 20.869 50.811 16.911 1.00 20.89 9 HIS B CA 1
ATOM 1632 C C . HIS B 1 9 ? 21.253 52.186 16.388 1.00 20.10 9 HIS B C 1
ATOM 1633 O O . HIS B 1 9 ? 22.433 52.567 16.386 1.00 20.78 9 HIS B O 1
ATOM 1640 N N . ARG B 1 10 ? 20.263 52.946 15.912 1.00 20.47 10 ARG B N 1
ATOM 1641 C CA . ARG B 1 10 ? 20.506 54.280 15.387 1.00 18.34 10 ARG B CA 1
ATOM 1642 C C . ARG B 1 10 ? 19.344 55.210 15.730 1.00 18.48 10 ARG B C 1
ATOM 1643 O O . ARG B 1 10 ? 18.182 54.800 15.660 1.00 22.67 10 ARG B O 1
ATOM 1651 N N . ALA B 1 11 ? 19.682 56.469 15.948 1.00 18.43 11 ALA B N 1
ATOM 1652 C CA . ALA B 1 11 ? 18.717 57.545 16.066 1.00 23.55 11 ALA B CA 1
ATOM 1653 C C . ALA B 1 11 ? 17.952 57.658 14.756 1.00 28.18 11 ALA B C 1
ATOM 1654 O O . ALA B 1 11 ? 16.760 57.951 14.724 1.00 25.74 11 ALA B O 1
ATOM 1656 N N . ARG B 1 12 ? 18.668 57.386 13.674 1.00 21.68 12 ARG B N 1
ATOM 1657 C CA . ARG B 1 12 ? 18.153 57.615 12.316 1.00 26.72 12 ARG B CA 1
ATOM 1658 C C . ARG B 1 12 ? 18.496 56.425 11.452 1.00 24.22 12 ARG B C 1
ATOM 1659 O O . ARG B 1 12 ? 19.674 56.117 11.273 1.00 25.86 12 ARG B O 1
ATOM 1667 N N . SER B 1 13 ? 17.472 55.701 11.021 1.00 20.81 13 SER B N 1
ATOM 1668 C CA . SER B 1 13 ? 17.664 54.487 10.223 1.00 22.53 13 SER B CA 1
ATOM 1669 C C . SER B 1 13 ? 16.548 54.295 9.200 1.00 27.22 13 SER B C 1
ATOM 1670 O O . SER B 1 13 ? 15.423 54.758 9.408 1.00 25.72 13 SER B O 1
ATOM 1673 N N . PHE B 1 14 ? 16.835 53.585 8.107 1.00 21.32 14 PHE B N 1
ATOM 1674 C CA . PHE B 1 14 ? 15.769 53.233 7.188 1.00 18.55 14 PHE B CA 1
ATOM 1675 C C . PHE B 1 14 ? 15.285 51.835 7.422 1.00 21.10 14 PHE B C 1
ATOM 1676 O O . PHE B 1 14 ? 14.397 51.353 6.738 1.00 22.44 14 PHE B O 1
ATOM 1684 N N . ILE B 1 15 ? 15.810 51.205 8.473 1.00 21.93 15 ILE B N 1
ATOM 1685 C CA . ILE B 1 15 ? 15.260 49.952 8.944 1.00 18.52 15 ILE B CA 1
ATOM 1686 C C . ILE B 1 15 ? 14.211 50.229 10.066 1.00 18.41 15 ILE B C 1
ATOM 1687 O O . ILE B 1 15 ? 14.528 50.952 10.999 1.00 24.39 15 ILE B O 1
ATOM 1692 N N . PRO B 1 16 ? 12.985 49.697 9.933 1.00 23.76 16 PRO B N 1
ATOM 1693 C CA . PRO B 1 16 ? 11.967 49.938 10.967 1.00 24.89 16 PRO B CA 1
ATOM 1694 C C . PRO B 1 16 ? 12.275 49.199 12.254 1.00 25.76 16 PRO B C 1
ATOM 1695 O O . PRO B 1 16 ? 12.761 48.070 12.194 1.00 24.84 16 PRO B O 1
ATOM 1699 N N . PRO B 1 17 ? 11.888 49.787 13.391 1.00 26.58 17 PRO B N 1
ATOM 1700 C CA . PRO B 1 17 ? 12.148 49.176 14.706 1.00 26.07 17 PRO B CA 1
ATOM 1701 C C . PRO B 1 17 ? 11.322 47.910 14.933 1.00 30.80 17 PRO B C 1
ATOM 1702 O O . PRO B 1 17 ? 11.783 46.971 15.590 1.00 33.48 17 PRO B O 1
ATOM 1706 N N . GLU B 1 18 ? 10.119 47.876 14.369 1.00 30.48 18 GLU B N 1
ATOM 1707 C CA . GLU B 1 18 ? 9.200 46.773 14.600 1.00 32.23 18 GLU B CA 1
ATOM 1708 C C . GLU B 1 18 ? 9.373 45.658 13.608 1.00 34.32 18 GLU B C 1
ATOM 1709 O O . GLU B 1 18 ? 9.391 45.895 12.398 1.00 29.96 18 GLU B O 1
ATOM 1715 N N . PRO B 1 19 ? 9.487 44.427 14.107 1.00 27.19 19 PRO B N 1
ATOM 1716 C CA . PRO B 1 19 ? 9.503 43.260 13.216 1.00 32.80 19 PRO B CA 1
ATOM 1717 C C . PRO B 1 19 ? 8.199 43.118 12.461 1.00 32.74 19 PRO B C 1
ATOM 1718 O O . PRO B 1 19 ? 7.168 43.551 12.962 1.00 29.70 19 PRO B O 1
ATOM 1722 N N . GLY B 1 20 ? 8.251 42.543 11.269 1.00 27.75 20 GLY B N 1
ATOM 1723 C CA . GLY B 1 20 ? 7.045 42.254 10.514 1.00 29.01 20 GLY B CA 1
ATOM 1724 C C . GLY B 1 20 ? 6.640 43.325 9.509 1.00 27.49 20 GLY B C 1
ATOM 1725 O O . GLY B 1 20 ? 5.651 43.149 8.788 1.00 30.78 20 GLY B O 1
ATOM 1726 N N . LYS B 1 21 ? 7.380 44.438 9.490 1.00 27.56 21 LYS B N 1
ATOM 1727 C CA . LYS B 1 21 ? 7.058 45.587 8.650 1.00 25.50 21 LYS B CA 1
ATOM 1728 C C . LYS B 1 21 ? 7.871 45.560 7.343 1.00 27.28 21 LYS B C 1
ATOM 1729 O O . LYS B 1 21 ? 9.109 45.576 7.412 1.00 25.95 21 LYS B O 1
ATOM 1735 N N . PRO B 1 22 ? 7.198 45.530 6.175 1.00 26.36 22 PRO B N 1
ATOM 1736 C CA . PRO B 1 22 ? 7.991 45.636 4.932 1.00 23.08 22 PRO B CA 1
ATOM 1737 C C . PRO B 1 22 ? 8.666 46.983 4.789 1.00 22.17 22 PRO B C 1
ATOM 1738 O O . PRO B 1 22 ? 8.207 47.957 5.376 1.00 24.83 22 PRO B O 1
ATOM 1742 N N . TYR B 1 23 ? 9.769 47.058 4.028 1.00 19.43 23 TYR B N 1
ATOM 1743 C CA . TYR B 1 23 ? 10.452 48.335 3.876 1.00 17.05 23 TYR B CA 1
ATOM 1744 C C . TYR B 1 23 ? 11.362 48.240 2.644 1.00 18.50 23 TYR B C 1
ATOM 1745 O O . TYR B 1 23 ? 11.628 47.143 2.143 1.00 20.63 23 TYR B O 1
ATOM 1754 N N . PHE B 1 24 ? 11.754 49.409 2.168 1.00 22.69 24 PHE B N 1
ATOM 1755 C CA . PHE B 1 24 ? 12.691 49.556 1.072 1.00 20.76 24 PHE B CA 1
ATOM 1756 C C . PHE B 1 24 ? 13.831 50.434 1.548 1.00 21.11 24 PHE B C 1
ATOM 1757 O O . PHE B 1 24 ? 13.621 51.334 2.344 1.00 23.38 24 PHE B O 1
ATOM 1765 N N . ILE B 1 25 ? 15.038 50.230 1.026 1.00 16.60 25 ILE B N 1
ATOM 1766 C CA . ILE B 1 25 ? 16.150 51.107 1.340 1.00 16.42 25 ILE B CA 1
ATOM 1767 C C . ILE B 1 25 ? 16.890 51.408 0.040 1.00 19.81 25 ILE B C 1
ATOM 1768 O O . ILE B 1 25 ? 17.254 50.493 -0.667 1.00 16.71 25 ILE B O 1
ATOM 1773 N N . GLU B 1 26 ? 17.106 52.685 -0.261 1.00 15.90 26 GLU B N 1
ATOM 1774 C CA . GLU B 1 26 ? 17.871 53.046 -1.449 1.00 20.32 26 GLU B CA 1
ATOM 1775 C C . GLU B 1 26 ? 19.334 52.720 -1.262 1.00 20.31 26 GLU B C 1
ATOM 1776 O O . GLU B 1 26 ? 19.837 52.778 -0.150 1.00 18.01 26 GLU B O 1
ATOM 1782 N N . LYS B 1 27 ? 20.016 52.430 -2.369 1.00 16.85 27 LYS B N 1
ATOM 1783 C CA . LYS B 1 27 ? 21.473 52.271 -2.385 1.00 17.02 27 LYS B CA 1
ATOM 1784 C C . LYS B 1 27 ? 22.261 53.116 -1.405 1.00 18.26 27 LYS B C 1
ATOM 1785 O O . LYS B 1 27 ? 22.235 54.357 -1.445 1.00 17.48 27 LYS B O 1
ATOM 1791 N N . GLY B 1 28 ? 22.953 52.443 -0.488 1.00 18.17 28 GLY B N 1
ATOM 1792 C CA . GLY B 1 28 ? 23.886 53.132 0.381 1.00 17.91 28 GLY B CA 1
ATOM 1793 C C . GLY B 1 28 ? 23.315 53.448 1.757 1.00 19.46 28 GLY B C 1
ATOM 1794 O O . GLY B 1 28 ? 24.065 53.773 2.692 1.00 17.75 28 GLY B O 1
ATOM 1795 N N . LEU B 1 29 ? 22.005 53.316 1.902 1.00 18.65 29 LEU B N 1
ATOM 1796 C CA . LEU B 1 29 ? 21.362 53.934 3.071 1.00 19.47 29 LEU B CA 1
ATOM 1797 C C . LEU B 1 29 ? 20.996 52.954 4.182 1.00 19.83 29 LEU B C 1
ATOM 1798 O O . LEU B 1 29 ? 20.235 53.310 5.120 1.00 20.18 29 LEU B O 1
ATOM 1803 N N . GLY B 1 30 ? 21.513 51.728 4.118 1.00 16.23 30 GLY B N 1
ATOM 1804 C CA . GLY B 1 30 ? 21.454 50.852 5.307 1.00 15.18 30 GLY B CA 1
ATOM 1805 C C . GLY B 1 30 ? 22.256 51.456 6.441 1.00 16.52 30 GLY B C 1
ATOM 1806 O O . GLY B 1 30 ? 22.953 52.469 6.281 1.00 18.62 30 GLY B O 1
ATOM 1807 N N . ASP B 1 31 ? 22.151 50.838 7.629 1.00 17.32 31 ASP B N 1
ATOM 1808 C CA . ASP B 1 31 ? 22.970 51.244 8.760 1.00 16.55 31 ASP B CA 1
ATOM 1809 C C . ASP B 1 31 ? 24.460 51.122 8.461 1.00 16.71 31 ASP B C 1
ATOM 1810 O O . ASP B 1 31 ? 24.916 50.057 8.043 1.00 20.18 31 ASP B O 1
ATOM 1815 N N . ARG B 1 32 ? 25.227 52.174 8.705 1.00 15.15 32 ARG B N 1
ATOM 1816 C CA . ARG B 1 32 ? 26.640 52.135 8.315 1.00 18.26 32 ARG B CA 1
ATOM 1817 C C . ARG B 1 32 ? 27.613 52.008 9.471 1.00 23.90 32 ARG B C 1
ATOM 1818 O O . ARG B 1 32 ? 27.354 52.474 10.569 1.00 20.94 32 ARG B O 1
ATOM 1826 N N . ALA B 1 33 ? 28.747 51.370 9.208 1.00 16.84 33 ALA B N 1
ATOM 1827 C CA . ALA B 1 33 ? 29.791 51.164 10.227 1.00 17.90 33 ALA B CA 1
ATOM 1828 C C . ALA B 1 33 ? 31.118 51.304 9.511 1.00 22.39 33 ALA B C 1
ATOM 1829 O O . ALA B 1 33 ? 31.197 51.027 8.295 1.00 18.40 33 ALA B O 1
ATOM 1831 N N . HIS B 1 34 ? 32.140 51.757 10.225 1.00 20.17 34 HIS B N 1
ATOM 1832 C CA . HIS B 1 34 ? 33.501 51.708 9.703 1.00 20.11 34 HIS B CA 1
ATOM 1833 C C . HIS B 1 34 ? 34.359 50.745 10.517 1.00 22.18 34 HIS B C 1
ATOM 1834 O O . HIS B 1 34 ? 34.261 50.692 11.744 1.00 21.20 34 HIS B O 1
ATOM 1841 N N . LEU B 1 35 ? 35.215 49.998 9.832 1.00 21.59 35 LEU B N 1
ATOM 1842 C CA . LEU B 1 35 ? 36.189 49.153 10.495 1.00 19.50 35 LEU B CA 1
ATOM 1843 C C . LEU B 1 35 ? 37.411 49.141 9.594 1.00 22.23 35 LEU B C 1
ATOM 1844 O O . LEU B 1 35 ? 37.333 48.671 8.443 1.00 19.05 35 LEU B O 1
ATOM 1849 N N . PHE B 1 36 ? 38.521 49.662 10.123 1.00 22.72 36 PHE B N 1
ATOM 1850 C CA . PHE B 1 36 ? 39.689 50.012 9.299 1.00 22.37 36 PHE B CA 1
ATOM 1851 C C . PHE B 1 36 ? 39.266 50.808 8.056 1.00 19.86 36 PHE B C 1
ATOM 1852 O O . PHE B 1 36 ? 38.592 51.812 8.198 1.00 19.16 36 PHE B O 1
ATOM 1860 N N . GLY B 1 37 ? 39.683 50.410 6.851 1.00 20.64 37 GLY B N 1
ATOM 1861 C CA . GLY B 1 37 ? 39.317 51.187 5.672 1.00 22.77 37 GLY B CA 1
ATOM 1862 C C . GLY B 1 37 ? 37.942 50.848 5.109 1.00 23.26 37 GLY B C 1
ATOM 1863 O O . GLY B 1 37 ? 37.470 51.477 4.157 1.00 21.31 37 GLY B O 1
ATOM 1864 N N . ASP B 1 38 ? 37.282 49.856 5.697 1.00 20.90 38 ASP B N 1
ATOM 1865 C CA . ASP B 1 38 ? 36.023 49.366 5.127 1.00 18.76 38 ASP B CA 1
ATOM 1866 C C . ASP B 1 38 ? 34.761 50.054 5.624 1.00 21.81 38 ASP B C 1
ATOM 1867 O O . ASP B 1 38 ? 34.631 50.358 6.814 1.00 19.62 38 ASP B O 1
ATOM 1872 N N . LEU B 1 39 ? 33.832 50.258 4.689 1.00 17.81 39 LEU B N 1
ATOM 1873 C CA . LEU B 1 39 ? 32.475 50.682 4.999 1.00 18.24 39 LEU B CA 1
ATOM 1874 C C . LEU B 1 39 ? 31.565 49.480 4.989 1.00 17.92 39 LEU B C 1
ATOM 1875 O O . LEU B 1 39 ? 31.473 48.780 3.992 1.00 15.61 39 LEU B O 1
ATOM 1880 N N . ILE B 1 40 ? 30.843 49.245 6.084 1.00 15.09 40 ILE B N 1
ATOM 1881 C CA . ILE B 1 40 ? 29.893 48.159 6.117 1.00 15.51 40 ILE B CA 1
ATOM 1882 C C . ILE B 1 40 ? 28.484 48.732 6.188 1.00 17.73 40 ILE B C 1
ATOM 1883 O O . ILE B 1 40 ? 28.230 49.660 6.956 1.00 17.24 40 ILE B O 1
ATOM 1888 N N . THR B 1 41 ? 27.572 48.176 5.399 1.00 16.47 41 THR B N 1
ATOM 1889 C CA . THR B 1 41 ? 26.217 48.737 5.307 1.00 13.22 41 THR B CA 1
ATOM 1890 C C . THR B 1 41 ? 25.191 47.649 5.523 1.00 14.35 41 THR B C 1
ATOM 1891 O O . THR B 1 41 ? 25.122 46.669 4.779 1.00 17.28 41 THR B O 1
ATOM 1895 N N . ILE B 1 42 ? 24.376 47.791 6.574 1.00 15.96 42 ILE B N 1
ATOM 1896 C CA . ILE B 1 42 ? 23.471 46.716 6.940 1.00 13.95 42 ILE B CA 1
ATOM 1897 C C . ILE B 1 42 ? 22.048 47.000 6.439 1.00 13.71 42 ILE B C 1
ATOM 1898 O O . ILE B 1 42 ? 21.486 48.035 6.801 1.00 16.00 42 ILE B O 1
ATOM 1903 N N . TYR B 1 43 ? 21.475 46.097 5.649 1.00 15.11 43 TYR B N 1
ATOM 1904 C CA . TYR B 1 43 ? 20.131 46.358 5.109 1.00 18.59 43 TYR B CA 1
ATOM 1905 C C . TYR B 1 43 ? 19.045 45.593 5.856 1.00 17.23 43 TYR B C 1
ATOM 1906 O O . TYR B 1 43 ? 17.906 46.081 5.956 1.00 16.73 43 TYR B O 1
ATOM 1915 N N . ALA B 1 44 ? 19.378 44.390 6.338 1.00 17.58 44 ALA B N 1
ATOM 1916 C CA . ALA B 1 44 ? 18.493 43.634 7.264 1.00 14.76 44 ALA B CA 1
ATOM 1917 C C . ALA B 1 44 ? 19.318 43.052 8.389 1.00 18.87 44 ALA B C 1
ATOM 1918 O O . ALA B 1 44 ? 20.409 42.532 8.133 1.00 17.20 44 ALA B O 1
ATOM 1920 N N . GLY B 1 45 ? 18.804 43.138 9.622 1.00 18.64 45 GLY B N 1
ATOM 1921 C CA . GLY B 1 45 ? 19.433 42.467 10.756 1.00 18.19 45 GLY B CA 1
ATOM 1922 C C . GLY B 1 45 ? 18.629 41.312 11.343 1.00 18.63 45 GLY B C 1
ATOM 1923 O O . GLY B 1 45 ? 17.607 40.848 10.812 1.00 19.26 45 GLY B O 1
ATOM 1924 N N . GLY B 1 46 ? 19.095 40.802 12.478 1.00 20.78 46 GLY B N 1
ATOM 1925 C CA . GLY B 1 46 ? 18.405 39.662 13.063 1.00 22.79 46 GLY B CA 1
ATOM 1926 C C . GLY B 1 46 ? 16.989 40.043 13.513 1.00 19.77 46 GLY B C 1
ATOM 1927 O O . GLY B 1 46 ? 16.078 39.208 13.461 1.00 23.18 46 GLY B O 1
ATOM 1928 N N . GLU B 1 47 ? 16.820 41.290 13.935 1.00 21.95 47 GLU B N 1
ATOM 1929 C CA . GLU B 1 47 ? 15.499 41.806 14.336 1.00 22.52 47 GLU B CA 1
ATOM 1930 C C . GLU B 1 47 ? 14.450 41.684 13.206 1.00 25.32 47 GLU B C 1
ATOM 1931 O O . GLU B 1 47 ? 13.240 41.603 13.451 1.00 22.75 47 GLU B O 1
ATOM 1937 N N . GLN B 1 48 ? 14.905 41.703 11.954 1.00 21.49 48 GLN B N 1
ATOM 1938 C CA . GLN B 1 48 ? 13.982 41.639 10.822 1.00 21.33 48 GLN B CA 1
ATOM 1939 C C . GLN B 1 48 ? 13.576 40.215 10.468 1.00 20.11 48 GLN B C 1
ATOM 1940 O O . GLN B 1 48 ? 12.594 39.998 9.748 1.00 23.09 48 GLN B O 1
ATOM 1946 N N . THR B 1 49 ? 14.323 39.218 10.952 1.00 19.43 49 THR B N 1
ATOM 1947 C CA . THR B 1 49 ? 14.174 37.856 10.449 1.00 20.19 49 THR B CA 1
ATOM 1948 C C . THR B 1 49 ? 14.012 36.810 11.568 1.00 22.70 49 THR B C 1
ATOM 1949 O O . THR B 1 49 ? 14.268 35.623 11.342 1.00 23.16 49 THR B O 1
ATOM 1953 N N . GLU B 1 50 ? 13.583 37.251 12.742 1.00 25.74 50 GLU B N 1
ATOM 1954 C CA . GLU B 1 50 ? 13.570 36.380 13.922 1.00 26.95 50 GLU B CA 1
ATOM 1955 C C . GLU B 1 50 ? 14.954 35.733 14.107 1.00 28.23 50 GLU B C 1
ATOM 1956 O O . GLU B 1 50 ? 15.050 34.526 14.313 1.00 31.22 50 GLU B O 1
ATOM 1962 N N . ASN B 1 51 ? 16.009 36.533 13.949 1.00 25.44 51 ASN B N 1
ATOM 1963 C CA A ASN B 1 51 ? 17.385 36.064 14.129 0.51 25.97 51 ASN B CA 1
ATOM 1964 C CA B ASN B 1 51 ? 17.391 36.081 14.151 0.49 25.97 51 ASN B CA 1
ATOM 1965 C C . ASN B 1 51 ? 17.765 34.883 13.265 1.00 28.31 51 ASN B C 1
ATOM 1966 O O . ASN B 1 51 ? 18.521 34.004 13.678 1.00 31.03 51 ASN B O 1
ATOM 1975 N N . THR B 1 52 ? 17.273 34.855 12.031 1.00 23.66 52 THR B N 1
ATOM 1976 C CA A THR B 1 52 ? 17.638 33.740 11.183 0.44 24.41 52 THR B CA 1
ATOM 1977 C CA B THR B 1 52 ? 17.551 33.771 11.127 0.56 24.39 52 THR B CA 1
ATOM 1978 C C . THR B 1 52 ? 18.692 34.143 10.164 1.00 27.19 52 THR B C 1
ATOM 1979 O O . THR B 1 52 ? 19.612 33.356 9.944 1.00 29.33 52 THR B O 1
ATOM 1986 N N . PHE B 1 53 ? 18.604 35.340 9.570 1.00 22.88 53 PHE B N 1
ATOM 1987 C CA . PHE B 1 53 ? 19.674 35.787 8.657 1.00 19.66 53 PHE B CA 1
ATOM 1988 C C . PHE B 1 53 ? 19.794 37.295 8.621 1.00 19.82 53 PHE B C 1
ATOM 1989 O O . PHE B 1 53 ? 19.018 38.025 9.259 1.00 19.59 53 PHE B O 1
ATOM 1997 N N . ASN B 1 54 ? 20.806 37.789 7.897 1.00 16.70 54 ASN B N 1
ATOM 1998 C CA . ASN B 1 54 ? 20.978 39.214 7.791 1.00 14.55 54 ASN B CA 1
ATOM 1999 C C . ASN B 1 54 ? 21.358 39.512 6.318 1.00 13.52 54 ASN B C 1
ATOM 2000 O O . ASN B 1 54 ? 21.335 38.615 5.500 1.00 15.86 54 ASN B O 1
ATOM 2005 N N . PHE B 1 55 ? 21.664 40.764 6.028 1.00 15.71 55 PHE B N 1
ATOM 2006 C CA . PHE B 1 55 ? 22.055 41.145 4.658 1.00 14.89 55 PHE B CA 1
ATOM 2007 C C . PHE B 1 55 ? 22.815 42.447 4.741 1.00 15.58 55 PHE B C 1
ATOM 2008 O O . PHE B 1 55 ? 22.304 43.460 5.251 1.00 15.85 55 PHE B O 1
ATOM 2016 N N . PHE B 1 56 ? 24.073 42.434 4.281 1.00 14.39 56 PHE B N 1
ATOM 2017 C CA . PHE B 1 56 ? 24.934 43.592 4.428 1.00 13.93 56 PHE B CA 1
ATOM 2018 C C . PHE B 1 56 ? 25.924 43.652 3.259 1.00 14.05 56 PHE B C 1
ATOM 2019 O O . PHE B 1 56 ? 26.086 42.665 2.525 1.00 18.46 56 PHE B O 1
ATOM 2027 N N . THR B 1 57 ? 26.505 44.826 3.047 1.00 15.95 57 THR B N 1
ATOM 2028 C CA . THR B 1 57 ? 27.588 44.971 2.063 1.00 16.71 57 THR B CA 1
ATOM 2029 C C . THR B 1 57 ? 28.812 45.453 2.810 1.00 15.63 57 THR B C 1
ATOM 2030 O O . THR B 1 57 ? 28.727 46.113 3.864 1.00 15.15 57 THR B O 1
ATOM 2034 N N . CYS B 1 58 ? 29.953 45.097 2.251 1.00 13.88 58 CYS B N 1
ATOM 2035 C CA A CYS B 1 58 ? 31.254 45.572 2.702 0.56 14.35 58 CYS B CA 1
ATOM 2036 C CA B CYS B 1 58 ? 31.225 45.582 2.704 0.44 14.30 58 CYS B CA 1
ATOM 2037 C C . CYS B 1 58 ? 31.960 46.143 1.491 1.00 15.47 58 CYS B C 1
ATOM 2038 O O . CYS B 1 58 ? 31.988 45.497 0.463 1.00 15.99 58 CYS B O 1
ATOM 2043 N N . GLU B 1 59 ? 32.501 47.344 1.618 1.00 16.15 59 GLU B N 1
ATOM 2044 C CA . GLU B 1 59 ? 33.254 47.950 0.524 1.00 19.55 59 GLU B CA 1
ATOM 2045 C C . GLU B 1 59 ? 34.496 48.635 1.052 1.00 17.92 59 GLU B C 1
ATOM 2046 O O . GLU B 1 59 ? 34.534 49.085 2.195 1.00 17.76 59 GLU B O 1
ATOM 2052 N N . GLY B 1 60 ? 35.542 48.715 0.236 1.00 15.83 60 GLY B N 1
ATOM 2053 C CA . GLY B 1 60 ? 36.795 49.246 0.738 1.00 16.83 60 GLY B CA 1
ATOM 2054 C C . GLY B 1 60 ? 37.753 49.624 -0.375 1.00 17.01 60 GLY B C 1
ATOM 2055 O O . GLY B 1 60 ? 37.431 49.432 -1.548 1.00 17.82 60 GLY B O 1
ATOM 2056 N N . PRO B 1 61 ? 38.909 50.191 -0.011 1.00 20.84 61 PRO B N 1
ATOM 2057 C CA . PRO B 1 61 ? 39.917 50.613 -1.008 1.00 20.00 61 PRO B CA 1
ATOM 2058 C C . PRO B 1 61 ? 40.776 49.459 -1.473 1.00 20.60 61 PRO B C 1
ATOM 2059 O O . PRO B 1 61 ? 40.777 48.384 -0.857 1.00 16.19 61 PRO B O 1
ATOM 2063 N N . LYS B 1 62 ? 41.516 49.689 -2.558 1.00 17.39 62 LYS B N 1
ATOM 2064 C CA . LYS B 1 62 ? 42.461 48.690 -3.050 1.00 17.75 62 LYS B CA 1
ATOM 2065 C C . LYS B 1 62 ? 43.451 48.299 -1.956 1.00 19.07 62 LYS B C 1
ATOM 2066 O O . LYS B 1 62 ? 43.998 49.158 -1.274 1.00 21.32 62 LYS B O 1
ATOM 2072 N N . GLY B 1 63 ? 43.660 47.001 -1.804 1.00 17.91 63 GLY B N 1
ATOM 2073 C CA . GLY B 1 63 ? 44.602 46.477 -0.833 1.00 21.64 63 GLY B CA 1
ATOM 2074 C C . GLY B 1 63 ? 44.060 46.263 0.568 1.00 22.20 63 GLY B C 1
ATOM 2075 O O . GLY B 1 63 ? 44.793 45.794 1.438 1.00 23.81 63 GLY B O 1
ATOM 2076 N N . GLU B 1 64 ? 42.787 46.588 0.798 1.00 19.02 64 GLU B N 1
ATOM 2077 C CA . GLU B 1 64 ? 42.196 46.397 2.132 1.00 19.73 64 GLU B CA 1
ATOM 2078 C C . GLU B 1 64 ? 42.156 44.897 2.440 1.00 22.52 64 GLU B C 1
ATOM 2079 O O . GLU B 1 64 ? 41.759 44.106 1.610 1.00 16.87 64 GLU B O 1
ATOM 2085 N N . VAL B 1 65 ? 42.574 44.509 3.633 1.00 20.99 65 VAL B N 1
ATOM 2086 C CA . VAL B 1 65 ? 42.621 43.098 4.045 1.00 19.85 65 VAL B CA 1
ATOM 2087 C C . VAL B 1 65 ? 41.681 42.858 5.231 1.00 24.73 65 VAL B C 1
ATOM 2088 O O . VAL B 1 65 ? 41.611 43.666 6.148 1.00 25.47 65 VAL B O 1
ATOM 2092 N N . ILE B 1 66 ? 40.925 41.772 5.164 1.00 17.24 66 ILE B N 1
ATOM 2093 C CA . ILE B 1 66 ? 40.191 41.227 6.301 1.00 21.87 66 ILE B CA 1
ATOM 2094 C C . ILE B 1 66 ? 41.034 40.012 6.699 1.00 18.63 66 ILE B C 1
ATOM 2095 O O . ILE B 1 66 ? 41.197 39.075 5.907 1.00 16.01 66 ILE B O 1
ATOM 2100 N N . PRO B 1 67 ? 41.657 40.058 7.874 1.00 19.87 67 PRO B N 1
ATOM 2101 C CA . PRO B 1 67 ? 42.678 39.041 8.152 1.00 22.29 67 PRO B CA 1
ATOM 2102 C C . PRO B 1 67 ? 42.089 37.725 8.626 1.00 17.23 67 PRO B C 1
ATOM 2103 O O . PRO B 1 67 ? 40.913 37.660 8.962 1.00 18.72 67 PRO B O 1
ATOM 2107 N N . ALA B 1 68 ? 42.935 36.695 8.697 1.00 17.20 68 ALA B N 1
ATOM 2108 C CA . ALA B 1 68 ? 42.487 35.341 8.980 1.00 15.36 68 ALA B CA 1
ATOM 2109 C C . ALA B 1 68 ? 41.668 35.293 10.270 1.00 13.34 68 ALA B C 1
ATOM 2110 O O . ALA B 1 68 ? 42.075 35.845 11.288 1.00 18.16 68 ALA B O 1
ATOM 2112 N N . HIS B 1 69 ? 40.510 34.656 10.195 1.00 15.29 69 HIS B N 1
ATOM 2113 C CA . HIS B 1 69 ? 39.623 34.515 11.345 1.00 15.07 69 HIS B CA 1
ATOM 2114 C C . HIS B 1 69 ? 38.686 33.370 11.081 1.00 15.79 69 HIS B C 1
ATOM 2115 O O . HIS B 1 69 ? 38.608 32.871 9.954 1.00 14.34 69 HIS B O 1
ATOM 2122 N N . SER B 1 70 ? 37.976 32.908 12.111 1.00 15.33 70 SER B N 1
ATOM 2123 C CA . SER B 1 70 ? 36.989 31.851 11.917 1.00 14.02 70 SER B CA 1
ATOM 2124 C C . SER B 1 70 ? 35.764 32.152 12.761 1.00 16.64 70 SER B C 1
ATOM 2125 O O . SER B 1 70 ? 35.807 32.990 13.643 1.00 19.13 70 SER B O 1
ATOM 2128 N N . HIS B 1 71 ? 34.690 31.444 12.477 1.00 18.17 71 HIS B N 1
ATOM 2129 C CA . HIS B 1 71 ? 33.431 31.574 13.187 1.00 18.06 71 HIS B CA 1
ATOM 2130 C C . HIS B 1 71 ? 33.022 30.187 13.612 1.00 19.50 71 HIS B C 1
ATOM 2131 O O . HIS B 1 71 ? 32.966 29.297 12.785 1.00 18.25 71 HIS B O 1
ATOM 2138 N N . ALA B 1 72 ? 32.711 30.008 14.895 1.00 20.10 72 ALA B N 1
ATOM 2139 C CA . ALA B 1 72 ? 32.367 28.693 15.407 1.00 22.02 72 ALA B CA 1
ATOM 2140 C C . ALA B 1 72 ? 30.946 28.244 15.077 1.00 22.71 72 ALA B C 1
ATOM 2141 O O . ALA B 1 72 ? 30.704 27.048 14.916 1.00 23.43 72 ALA B O 1
ATOM 2143 N N . ASP B 1 73 ? 30.016 29.190 14.953 1.00 21.39 73 ASP B N 1
ATOM 2144 C CA . ASP B 1 73 ? 28.615 28.827 14.703 1.00 20.54 73 ASP B CA 1
ATOM 2145 C C . ASP B 1 73 ? 27.975 29.641 13.578 1.00 25.29 73 ASP B C 1
ATOM 2146 O O . ASP B 1 73 ? 26.741 29.756 13.545 1.00 26.56 73 ASP B O 1
ATOM 2151 N N . THR B 1 74 ? 28.788 30.216 12.694 1.00 18.94 74 THR B N 1
ATOM 2152 C CA . THR B 1 74 ? 28.246 31.110 11.660 1.00 20.75 74 THR B CA 1
ATOM 2153 C C . THR B 1 74 ? 28.755 30.652 10.290 1.00 19.86 74 THR B C 1
ATOM 2154 O O . THR B 1 74 ? 29.923 30.287 10.173 1.00 19.89 74 THR B O 1
ATOM 2158 N N . TYR B 1 75 ? 27.875 30.664 9.271 1.00 17.31 75 TYR B N 1
ATOM 2159 C CA . TYR B 1 75 ? 28.229 30.345 7.879 1.00 16.57 75 TYR B CA 1
ATOM 2160 C C . TYR B 1 75 ? 28.222 31.661 7.141 1.00 17.69 75 TYR B C 1
ATOM 2161 O O . TYR B 1 75 ? 27.417 32.518 7.475 1.00 17.07 75 TYR B O 1
ATOM 2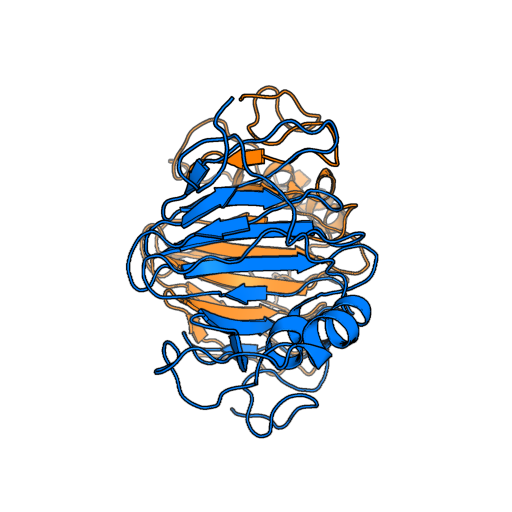170 N N . GLU B 1 76 ? 29.114 31.849 6.170 1.00 15.78 76 GLU B N 1
ATOM 2171 C CA . GLU B 1 76 ? 29.279 33.175 5.606 1.00 17.52 76 GLU B CA 1
ATOM 2172 C C . GLU B 1 76 ? 29.379 33.135 4.081 1.00 16.27 76 GLU B C 1
ATOM 2173 O O . GLU B 1 76 ? 30.114 32.309 3.507 1.00 16.59 76 GLU B O 1
ATOM 2179 N N . VAL B 1 77 ? 28.612 34.028 3.453 1.00 15.43 77 VAL B N 1
ATOM 2180 C CA . VAL B 1 77 ? 28.548 34.192 1.995 1.00 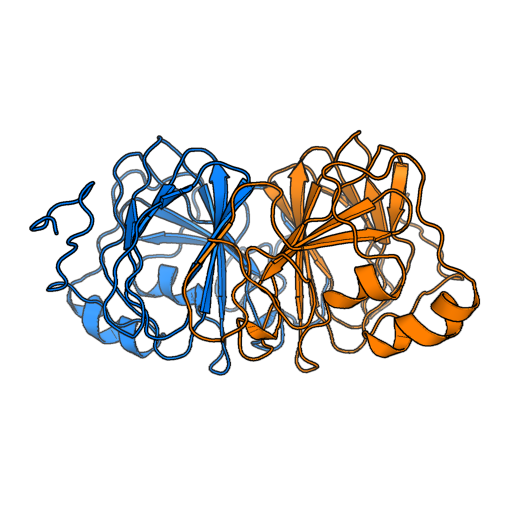14.36 77 VAL B CA 1
ATOM 2181 C C . VAL B 1 77 ? 29.323 35.423 1.572 1.00 13.32 77 VAL B C 1
ATOM 2182 O O . VAL B 1 77 ? 29.294 36.453 2.256 1.00 13.62 77 VAL B O 1
ATOM 2186 N N . PHE B 1 78 ? 30.048 35.302 0.441 1.00 16.19 78 PHE B N 1
ATOM 2187 C CA . PHE B 1 78 ? 30.717 36.439 -0.178 1.00 16.43 78 PHE B CA 1
ATOM 2188 C C . PHE B 1 78 ? 30.180 36.501 -1.610 1.00 13.06 78 PHE B C 1
ATOM 2189 O O . PHE B 1 78 ? 30.381 35.564 -2.372 1.00 15.76 78 PHE B O 1
ATOM 2197 N N . TYR B 1 79 ? 29.463 37.563 -1.961 1.00 12.06 79 TYR B N 1
ATOM 2198 C CA . TYR B 1 79 ? 28.999 37.662 -3.360 1.00 13.03 79 TYR B CA 1
ATOM 2199 C C . TYR B 1 79 ? 29.470 38.990 -3.892 1.00 14.43 79 TYR B C 1
ATOM 2200 O O . TYR B 1 79 ? 29.111 40.048 -3.368 1.00 14.86 79 TYR B O 1
ATOM 2209 N N . ILE B 1 80 ? 30.335 38.957 -4.910 1.00 13.47 80 ILE B N 1
ATOM 2210 C CA . ILE B 1 80 ? 31.021 40.190 -5.282 1.00 11.19 80 ILE B CA 1
ATOM 2211 C C . ILE B 1 80 ? 30.120 41.043 -6.188 1.00 14.12 80 ILE B C 1
ATOM 2212 O O . ILE B 1 80 ? 29.533 40.519 -7.128 1.00 16.29 80 ILE B O 1
ATOM 2217 N N . THR B 1 81 ? 30.001 42.337 -5.895 1.00 15.96 81 THR B N 1
ATOM 2218 C CA . THR B 1 81 ? 29.190 43.203 -6.763 1.00 17.32 81 THR B CA 1
ATOM 2219 C C . THR B 1 81 ? 29.982 44.278 -7.487 1.00 15.40 81 THR B C 1
ATOM 2220 O O . THR B 1 81 ? 29.524 44.782 -8.534 1.00 17.35 81 THR B O 1
ATOM 2224 N N . GLN B 1 82 ? 31.155 44.618 -6.950 1.00 15.99 82 GLN B N 1
ATOM 2225 C CA . GLN B 1 82 ? 32.053 45.627 -7.539 1.00 13.78 82 GLN B CA 1
ATOM 2226 C C . GLN B 1 82 ? 33.507 45.246 -7.343 1.00 15.98 82 GLN B C 1
ATOM 2227 O O . GLN B 1 82 ? 33.868 44.611 -6.321 1.00 13.26 82 GLN B O 1
ATOM 2233 N N . GLY B 1 83 ? 34.346 45.610 -8.314 1.00 12.67 83 GLY B N 1
ATOM 2234 C CA . GLY B 1 83 ? 35.793 45.455 -8.189 1.00 14.65 83 GLY B CA 1
ATOM 2235 C C . GLY B 1 83 ? 36.204 44.007 -8.282 1.00 11.75 83 GLY B C 1
ATOM 2236 O O . GLY B 1 83 ? 35.678 43.287 -9.082 1.00 14.44 83 GLY B O 1
ATOM 2237 N N . ALA B 1 84 ? 37.139 43.569 -7.435 1.00 14.16 84 ALA B N 1
ATOM 2238 C CA . ALA B 1 84 ? 37.610 42.187 -7.454 1.00 13.49 84 ALA B CA 1
ATOM 2239 C C . ALA B 1 84 ? 38.200 41.901 -6.069 1.00 13.36 84 ALA B C 1
ATOM 2240 O O . ALA B 1 84 ? 38.886 42.744 -5.488 1.00 15.35 84 ALA B O 1
ATOM 2242 N N . VAL B 1 85 ? 37.850 40.742 -5.541 1.00 11.89 85 VAL B N 1
ATOM 2243 C CA . VAL B 1 85 ? 38.164 40.395 -4.152 1.00 11.64 85 VAL B CA 1
ATOM 2244 C C . VAL B 1 85 ? 38.772 38.998 -4.109 1.00 11.53 85 VAL B C 1
ATOM 2245 O O . VAL B 1 85 ? 38.171 38.023 -4.610 1.00 14.80 85 VAL B O 1
ATOM 2249 N N . ARG B 1 86 ? 39.967 38.884 -3.521 1.00 13.44 86 ARG B N 1
ATOM 2250 C CA . ARG B 1 86 ? 40.624 37.579 -3.430 1.00 13.46 86 ARG B CA 1
ATOM 2251 C C . ARG B 1 86 ? 40.275 36.945 -2.095 1.00 15.27 86 ARG B C 1
ATOM 2252 O O . ARG B 1 86 ? 40.636 37.472 -1.063 1.00 16.73 86 ARG B O 1
ATOM 2260 N N . LEU B 1 87 ? 39.566 35.827 -2.143 1.00 14.22 87 LEU B N 1
ATOM 2261 C CA . LEU B 1 87 ? 39.106 35.118 -0.928 1.00 13.15 87 LEU B CA 1
ATOM 2262 C C . LEU B 1 87 ? 40.016 33.914 -0.681 1.00 15.49 87 LEU B C 1
ATOM 2263 O O . LEU B 1 87 ? 40.258 33.116 -1.614 1.00 16.04 87 LEU B O 1
ATOM 2268 N N . PHE B 1 88 ? 40.512 33.823 0.565 1.00 15.99 88 PHE B N 1
ATOM 2269 C CA . PHE B 1 88 ? 41.374 32.731 1.034 1.00 16.49 88 PHE B CA 1
ATOM 2270 C C . PHE B 1 88 ? 40.575 31.884 2.012 1.00 14.10 88 PHE B C 1
ATOM 2271 O O . PHE B 1 88 ? 39.937 32.451 2.933 1.00 16.10 88 PHE B O 1
ATOM 2279 N N . VAL B 1 89 ? 40.557 30.566 1.828 1.00 15.75 89 VAL B N 1
ATOM 2280 C CA A VAL B 1 89 ? 39.829 29.692 2.742 0.41 18.09 89 VAL B CA 1
ATOM 2281 C CA B VAL B 1 89 ? 39.813 29.683 2.717 0.59 18.09 89 VAL B CA 1
ATOM 2282 C C . VAL B 1 89 ? 40.609 28.418 3.055 1.00 18.06 89 VAL B C 1
ATOM 2283 O O . VAL B 1 89 ? 41.299 27.867 2.207 1.00 18.48 89 VAL B O 1
ATOM 2290 N N . GLU B 1 90 ? 40.512 27.968 4.303 1.00 20.89 90 GLU B N 1
ATOM 2291 C CA . GLU B 1 90 ? 41.085 26.688 4.688 1.00 18.07 90 GLU B CA 1
ATOM 2292 C C . GLU B 1 90 ? 39.944 25.769 5.117 1.00 21.17 90 GLU B C 1
ATOM 2293 O O . GLU B 1 90 ? 39.112 26.177 5.944 1.00 22.05 90 GLU B O 1
ATOM 2299 N N . ASP B 1 91 ? 39.880 24.541 4.591 1.00 17.88 91 ASP B N 1
ATOM 2300 C CA . ASP B 1 91 ? 38.766 23.694 4.975 1.00 17.98 91 ASP B CA 1
ATOM 2301 C C . ASP B 1 91 ? 39.056 23.036 6.333 1.00 22.33 91 ASP B C 1
ATOM 2302 O O . ASP B 1 91 ? 40.078 23.311 6.946 1.00 23.82 91 ASP B O 1
ATOM 2307 N N . LEU B 1 92 ? 38.137 22.196 6.784 1.00 23.29 92 LEU B N 1
ATOM 2308 C CA . LEU B 1 92 ? 38.252 21.589 8.120 1.00 28.20 92 LEU B CA 1
ATOM 2309 C C . LEU B 1 92 ? 39.474 20.682 8.254 1.00 27.64 92 LEU B C 1
ATOM 2310 O O . LEU B 1 92 ? 40.014 20.476 9.354 1.00 26.12 92 LEU B O 1
ATOM 2315 N N . GLU B 1 93 ? 39.927 20.160 7.132 1.00 23.35 93 GLU B N 1
ATOM 2316 C CA . GLU B 1 93 ? 41.021 19.204 7.135 1.00 27.40 93 GLU B CA 1
ATOM 2317 C C . GLU B 1 93 ? 42.371 19.859 6.980 1.00 30.85 93 GLU B C 1
ATOM 2318 O O . GLU B 1 93 ? 43.397 19.193 7.099 1.00 29.56 9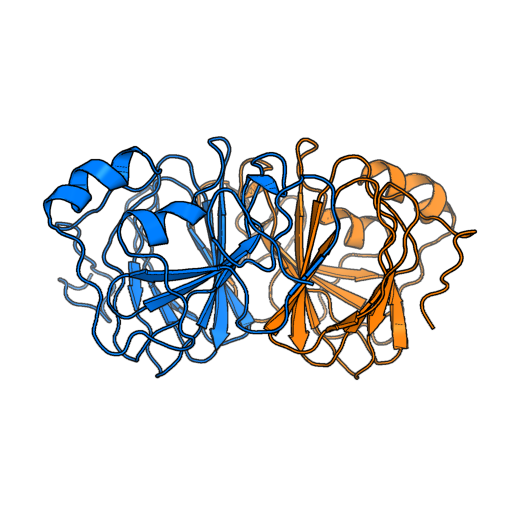3 GLU B O 1
ATOM 2324 N N . GLY B 1 94 ? 42.377 21.162 6.708 1.00 24.34 94 GLY B N 1
ATOM 2325 C CA . GLY B 1 94 ? 43.623 21.893 6.546 1.00 22.90 94 GLY B CA 1
ATOM 2326 C C . GLY B 1 94 ? 44.019 22.246 5.108 1.00 23.36 94 GLY B C 1
ATOM 2327 O O . GLY B 1 94 ? 45.039 22.882 4.889 1.00 21.55 94 GLY B O 1
ATOM 2328 N N . GLU B 1 95 ? 43.216 21.856 4.128 1.00 23.46 95 GLU B N 1
ATOM 2329 C CA . GLU B 1 95 ? 43.544 22.179 2.729 1.00 23.51 95 GLU B CA 1
ATOM 2330 C C . GLU B 1 95 ? 43.145 23.635 2.414 1.00 20.86 95 GLU B C 1
ATOM 2331 O O . GLU B 1 95 ? 42.030 24.036 2.744 1.00 22.81 95 GLU B O 1
ATOM 2337 N N . GLN B 1 96 ? 44.039 24.402 1.792 1.00 20.61 96 GLN B N 1
ATOM 2338 C CA . GLN B 1 96 ? 43.785 25.821 1.513 1.00 19.83 96 GLN B CA 1
ATOM 2339 C C . GLN B 1 96 ? 43.514 26.086 0.046 1.00 24.28 96 GLN B C 1
ATOM 2340 O O . GLN B 1 96 ? 44.051 25.411 -0.828 1.00 20.99 96 GLN B O 1
ATOM 2346 N N . HIS B 1 97 ? 42.677 27.080 -0.216 1.00 19.98 97 HIS B N 1
ATOM 2347 C CA . HIS B 1 97 ? 42.425 27.530 -1.580 1.00 18.99 97 HIS B CA 1
ATOM 2348 C C . HIS B 1 97 ? 42.246 29.042 -1.586 1.00 19.44 97 HIS B C 1
ATOM 2349 O O . HIS B 1 97 ? 41.868 29.628 -0.569 1.00 19.77 97 HIS B O 1
ATOM 2356 N N . GLU B 1 98 ? 42.535 29.665 -2.731 1.00 19.53 98 GLU B N 1
ATOM 2357 C CA . GLU B 1 98 ? 42.299 31.078 -2.903 1.00 20.31 98 GLU B CA 1
ATOM 2358 C C . GLU B 1 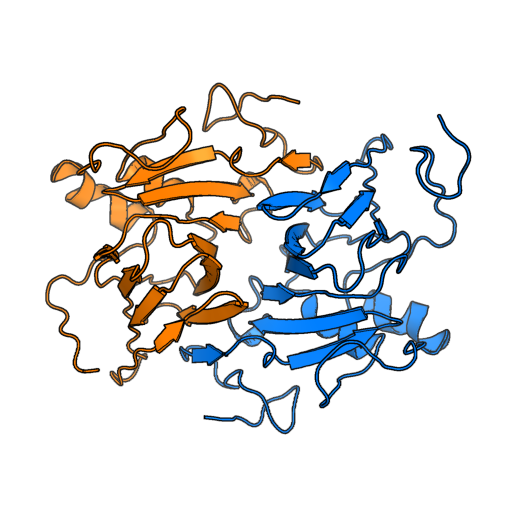98 ? 41.628 31.254 -4.256 1.00 21.02 98 GLU B C 1
ATOM 2359 O O . GLU B 1 98 ? 41.833 30.435 -5.180 1.00 21.53 98 GLU B O 1
ATOM 2365 N N . LYS B 1 99 ? 40.838 32.313 -4.384 1.00 16.91 99 LYS B N 1
ATOM 2366 C CA . LYS B 1 99 ? 40.221 32.617 -5.677 1.00 18.91 99 LYS B CA 1
ATOM 2367 C C . LYS B 1 99 ? 39.971 34.098 -5.810 1.00 18.45 99 LYS B C 1
ATOM 2368 O O . LYS B 1 99 ? 39.481 34.736 -4.880 1.00 15.11 99 LYS B O 1
ATOM 2374 N N . LEU B 1 100 ? 40.292 34.650 -6.980 1.00 17.09 100 LEU B N 1
ATOM 2375 C CA . LEU B 1 100 ? 39.945 36.035 -7.257 1.00 15.84 100 LEU B CA 1
ATOM 2376 C C . LEU B 1 100 ? 38.503 36.025 -7.746 1.00 16.74 100 LEU B C 1
ATOM 2377 O O . LEU B 1 100 ? 38.201 35.441 -8.802 1.00 17.78 100 LEU B O 1
ATOM 2382 N N . LEU B 1 101 ? 37.627 36.613 -6.942 1.00 14.94 101 LEU B N 1
ATOM 2383 C CA . LEU B 1 101 ? 36.193 36.681 -7.236 1.00 12.91 101 LEU B CA 1
ATOM 2384 C C . LEU B 1 101 ? 35.858 38.027 -7.879 1.00 13.90 101 LEU B C 1
ATOM 2385 O O . LEU B 1 101 ? 36.207 39.085 -7.335 1.00 14.11 101 LEU B O 1
ATOM 2390 N N . THR B 1 102 ? 35.249 37.988 -9.061 1.00 13.20 102 THR B N 1
ATOM 2391 C CA . THR B 1 102 ? 34.874 39.203 -9.744 1.00 14.37 102 THR B CA 1
ATOM 2392 C C . THR B 1 102 ? 33.343 39.350 -9.704 1.00 15.39 102 THR B C 1
ATOM 2393 O O . THR B 1 102 ? 32.665 38.458 -9.224 1.00 15.90 102 THR B O 1
ATOM 2397 N N . PRO B 1 103 ? 32.793 40.501 -10.148 1.00 13.51 103 PRO B N 1
ATOM 2398 C CA . PRO B 1 103 ? 31.367 40.702 -9.864 1.00 14.71 103 PRO B CA 1
ATOM 2399 C C . PRO B 1 103 ? 30.470 39.612 -10.448 1.00 14.98 103 PRO B C 1
ATOM 2400 O O . PRO B 1 103 ? 30.597 39.200 -11.619 1.00 15.88 103 PRO B O 1
ATOM 2404 N N . GLY B 1 104 ? 29.606 39.110 -9.576 1.00 12.41 104 GLY B N 1
ATOM 2405 C CA . GLY B 1 104 ? 28.735 37.995 -9.870 1.00 15.94 104 GLY B CA 1
ATOM 2406 C C . GLY B 1 104 ? 29.295 36.647 -9.429 1.00 14.65 104 GLY B C 1
ATOM 2407 O O . GLY B 1 104 ? 28.570 35.674 -9.468 1.00 15.35 104 GLY B O 1
ATOM 2408 N N . ASP B 1 105 ? 30.572 36.593 -9.033 1.00 13.04 105 ASP B N 1
ATOM 2409 C CA . ASP B 1 105 ? 31.154 35.357 -8.483 1.00 14.36 105 ASP B CA 1
ATOM 2410 C C . ASP B 1 105 ? 30.806 35.199 -6.987 1.00 13.07 105 ASP B C 1
ATOM 2411 O O . ASP B 1 105 ? 30.497 36.162 -6.295 1.00 13.90 105 ASP B O 1
ATOM 2416 N N . PHE B 1 106 ? 30.970 33.979 -6.492 1.00 12.17 106 PHE B N 1
ATOM 2417 C CA . PHE B 1 106 ? 30.426 33.610 -5.176 1.00 13.19 106 PHE B CA 1
ATOM 2418 C C . PHE B 1 106 ? 31.431 32.779 -4.387 1.00 14.91 106 PHE B C 1
ATOM 2419 O O . PHE B 1 106 ? 32.058 31.893 -4.968 1.00 18.32 106 PHE B O 1
ATOM 2427 N N . GLY B 1 107 ? 31.543 33.028 -3.081 1.00 14.63 107 GLY B N 1
ATOM 2428 C CA . GLY B 1 107 ? 32.391 32.199 -2.227 1.00 14.20 107 GLY B CA 1
ATOM 2429 C C . GLY B 1 107 ? 31.585 31.862 -0.994 1.00 13.99 107 GLY B C 1
ATOM 2430 O O . GLY B 1 107 ? 30.774 32.670 -0.560 1.00 15.32 107 GLY B O 1
ATOM 2431 N N . PHE B 1 108 ? 31.840 30.686 -0.415 1.00 13.46 108 PHE B N 1
ATOM 2432 C CA . PHE B 1 108 ? 31.102 30.231 0.740 1.00 14.93 108 PHE B CA 1
ATOM 2433 C C . PHE B 1 108 ? 32.083 29.707 1.790 1.00 14.70 108 PHE B C 1
ATOM 2434 O O . PHE B 1 108 ? 32.921 28.846 1.480 1.00 17.79 108 PHE B O 1
ATOM 2442 N N . VAL B 1 109 ? 31.944 30.194 3.016 1.00 17.76 109 VAL B N 1
ATOM 2443 C CA . VAL B 1 109 ? 32.848 29.778 4.099 1.00 17.28 109 VAL B CA 1
ATOM 2444 C C . VAL B 1 109 ? 32.030 29.177 5.267 1.00 15.79 109 VAL B C 1
ATOM 2445 O O . VAL B 1 109 ? 31.368 29.898 5.971 1.00 17.04 109 VAL B O 1
ATOM 2449 N N . PRO B 1 110 ? 32.060 27.845 5.413 1.00 18.61 110 PRO B N 1
ATOM 2450 C CA . PRO B 1 110 ? 31.304 27.156 6.469 1.00 20.69 110 PRO B CA 1
ATOM 2451 C C . PRO B 1 110 ? 31.914 27.435 7.837 1.00 22.32 110 PRO B C 1
ATOM 2452 O O . PRO B 1 110 ? 33.078 27.847 7.912 1.00 19.67 110 PRO B O 1
ATOM 2456 N N . LYS B 1 111 ? 31.153 27.200 8.911 1.00 20.08 111 LYS B N 1
ATOM 2457 C CA . LYS B 1 111 ? 31.681 27.412 10.256 1.00 19.99 111 LYS B CA 1
ATOM 2458 C C . LYS B 1 111 ? 32.985 26.640 10.492 1.00 19.40 111 LYS B C 1
ATOM 2459 O O . LYS B 1 111 ? 33.206 25.595 9.895 1.00 19.68 111 LYS B O 1
ATOM 2465 N N . ASN B 1 112 ? 33.832 27.235 11.333 1.00 21.02 112 ASN B N 1
ATOM 2466 C CA . ASN B 1 112 ? 35.146 26.727 11.713 1.00 21.71 112 ASN B CA 1
ATOM 2467 C C . ASN B 1 112 ? 36.188 26.706 10.600 1.00 24.28 112 ASN B C 1
ATOM 2468 O O . ASN B 1 112 ? 37.312 26.268 10.819 1.00 23.26 112 ASN B O 1
ATOM 2473 N N . CYS B 1 113 ? 35.849 27.220 9.424 1.00 15.66 113 CYS B N 1
ATOM 2474 C CA . CYS B 1 113 ? 36.848 27.326 8.362 1.00 18.22 113 CYS B CA 1
ATOM 2475 C C . CYS B 1 113 ? 37.549 28.684 8.425 1.00 18.25 113 CYS B C 1
ATOM 2476 O O . CYS B 1 113 ? 36.899 29.738 8.418 1.00 17.57 113 CYS B O 1
ATOM 2479 N N . VAL B 1 114 ? 38.875 28.679 8.495 1.00 15.16 114 VAL B N 1
ATOM 2480 C CA . VAL B 1 114 ? 39.614 29.916 8.576 1.00 13.00 114 VAL B CA 1
ATOM 2481 C C . VAL B 1 114 ? 39.525 30.630 7.223 1.00 14.21 114 VAL B C 1
ATOM 2482 O O . VAL B 1 114 ? 39.705 29.993 6.197 1.00 16.15 114 VAL B O 1
ATOM 2486 N N . HIS B 1 115 ? 39.320 31.941 7.231 1.00 17.78 115 HIS B N 1
ATOM 2487 C CA . HIS B 1 115 ? 39.207 32.636 5.951 1.00 16.29 115 HIS B CA 1
ATOM 2488 C C . HIS B 1 115 ? 39.740 34.052 6.094 1.00 15.31 115 HIS B C 1
ATOM 2489 O O . HIS B 1 115 ? 39.883 34.589 7.218 1.00 15.89 115 HIS B O 1
ATOM 2496 N N . ALA B 1 116 ? 40.065 34.667 4.954 1.00 14.28 116 ALA B N 1
ATOM 2497 C CA . ALA B 1 116 ? 40.556 36.029 4.895 1.00 13.76 116 ALA B CA 1
ATOM 2498 C C . ALA B 1 116 ? 40.264 36.528 3.482 1.00 11.91 116 ALA B C 1
ATOM 2499 O O . ALA B 1 116 ? 40.079 35.715 2.592 1.00 14.37 116 ALA B O 1
ATOM 2501 N N . TYR B 1 117 ? 40.292 37.827 3.286 1.00 13.41 117 TYR B N 1
ATOM 2502 C CA . TYR B 1 117 ? 40.232 38.312 1.896 1.00 15.61 117 TYR B CA 1
ATOM 2503 C C . TYR B 1 117 ? 40.872 39.663 1.712 1.00 15.08 117 TYR B C 1
ATOM 2504 O O . TYR B 1 117 ? 41.094 40.416 2.667 1.00 15.73 117 TYR B O 1
ATOM 2513 N N . ARG B 1 118 ? 41.175 39.967 0.440 1.00 15.01 118 ARG B N 1
ATOM 2514 C CA . ARG B 1 118 ? 41.869 41.170 0.097 1.00 14.81 118 ARG B CA 1
ATOM 2515 C C . ARG B 1 118 ? 41.091 41.800 -1.045 1.00 15.85 118 ARG B C 1
ATOM 2516 O O . ARG B 1 118 ? 40.793 41.116 -2.030 1.00 14.63 118 ARG B O 1
ATOM 2524 N N . MET B 1 119 ? 40.758 43.072 -0.913 1.00 15.42 119 MET B N 1
ATOM 2525 C CA . MET B 1 119 ? 40.145 43.752 -2.042 1.00 15.47 119 MET B CA 1
ATOM 2526 C C . MET B 1 119 ? 41.266 44.184 -3.001 1.00 13.27 119 MET B C 1
ATOM 2527 O O . MET B 1 119 ? 42.279 44.715 -2.579 1.00 17.11 119 MET B O 1
ATOM 2532 N N . GLU B 1 120 ? 41.094 43.932 -4.294 1.00 12.61 120 GLU B N 1
ATOM 2533 C CA . GLU B 1 120 ? 42.204 44.136 -5.226 1.00 13.94 120 GLU B CA 1
ATOM 2534 C C . GLU B 1 120 ? 41.866 45.208 -6.262 1.00 15.99 120 GLU B C 1
ATOM 2535 O O . GLU B 1 120 ? 42.637 45.433 -7.206 1.00 15.84 120 GLU B O 1
ATOM 2541 N N . ARG B 1 121 ? 40.730 45.882 -6.057 1.00 12.61 121 ARG B N 1
ATOM 2542 C CA . ARG B 1 121 ? 40.385 47.090 -6.814 1.00 15.16 121 ARG B CA 1
ATOM 2543 C C . ARG B 1 121 ? 39.871 48.164 -5.875 1.00 17.60 121 ARG B C 1
ATOM 2544 O O . ARG B 1 121 ? 39.301 47.866 -4.829 1.00 17.48 121 ARG B O 1
ATOM 2552 N N . HIS B 1 122 ? 40.059 49.420 -6.261 1.00 14.85 122 HIS B N 1
ATOM 2553 C CA . HIS B 1 122 ? 39.503 50.521 -5.512 1.00 17.42 122 HIS B CA 1
ATOM 2554 C C . HIS B 1 122 ? 37.982 50.445 -5.501 1.00 17.84 122 HIS B C 1
ATOM 2555 O O . HIS B 1 122 ? 37.335 50.191 -6.501 1.00 16.08 122 HIS B O 1
ATOM 2562 N N . HIS B 1 123 ? 37.437 50.629 -4.310 1.00 17.22 123 HIS B N 1
ATOM 2563 C CA A HIS B 1 123 ? 36.007 50.509 -4.072 0.42 18.60 123 HIS B CA 1
ATOM 2564 C CA B HIS B 1 123 ? 36.008 50.509 -4.078 0.58 18.68 123 HIS B CA 1
ATOM 2565 C C . HIS B 1 123 ? 35.407 49.192 -4.559 1.00 16.97 123 HIS B C 1
ATOM 2566 O O . HIS B 1 123 ? 34.445 49.172 -5.308 1.00 17.20 123 HIS B O 1
ATOM 2579 N N . SER B 1 124 ? 35.966 48.085 -4.087 1.00 16.33 124 SER B N 1
ATOM 2580 C CA . SER B 1 124 ? 35.377 46.799 -4.336 1.00 12.83 124 SER B CA 1
ATOM 2581 C C . SER B 1 124 ? 34.213 46.675 -3.353 1.00 13.84 124 SER B C 1
ATOM 2582 O O . SER B 1 124 ? 34.204 47.336 -2.321 1.00 17.76 124 SER B O 1
ATOM 2585 N N . GLN B 1 125 ? 33.279 45.816 -3.681 1.00 13.86 125 GLN B N 1
ATOM 2586 C CA . GLN B 1 125 ? 32.121 45.628 -2.797 1.00 15.89 125 GLN B CA 1
ATOM 2587 C C . GLN B 1 125 ? 31.690 44.180 -2.785 1.00 14.38 125 GLN B C 1
ATOM 2588 O O . GLN B 1 125 ? 31.659 43.487 -3.830 1.00 14.33 125 GLN B O 1
ATOM 2594 N N . VAL B 1 126 ? 31.418 43.704 -1.569 1.00 16.29 126 VAL B N 1
ATOM 2595 C CA . VAL B 1 126 ? 30.982 42.355 -1.293 1.00 12.64 126 VAL B CA 1
ATOM 2596 C C . VAL B 1 126 ? 29.572 42.394 -0.659 1.00 15.49 126 VAL B C 1
ATOM 2597 O O . VAL B 1 126 ? 29.337 43.172 0.266 1.00 16.54 126 VAL B O 1
ATOM 2601 N N . VAL B 1 127 ? 28.661 41.581 -1.175 1.00 14.16 127 VAL B N 1
ATOM 2602 C CA . VAL B 1 127 ? 27.399 41.313 -0.476 1.00 13.48 127 VAL B CA 1
ATOM 2603 C C . VAL B 1 127 ? 27.652 40.138 0.433 1.00 15.81 127 VAL B C 1
ATOM 2604 O O . VAL B 1 127 ? 28.133 39.106 -0.031 1.00 16.05 127 VAL B O 1
ATOM 2608 N N . GLY B 1 128 ? 27.296 40.291 1.708 1.00 17.38 128 GLY B N 1
ATOM 2609 C CA . GLY B 1 128 ? 27.489 39.253 2.693 1.00 18.12 128 GLY B CA 1
ATOM 2610 C C . GLY B 1 128 ? 26.167 38.849 3.327 1.00 18.67 128 GLY B C 1
ATOM 2611 O O . GLY B 1 128 ? 25.260 39.666 3.471 1.00 15.95 128 GLY B O 1
ATOM 2612 N N . VAL B 1 129 ? 26.059 37.562 3.632 1.00 15.10 129 VAL B N 1
ATOM 2613 C CA . VAL B 1 129 ? 25.040 37.053 4.569 1.00 13.59 129 VAL B CA 1
ATOM 2614 C C . VAL B 1 129 ? 25.812 36.158 5.519 1.00 15.74 129 VAL B C 1
ATOM 2615 O O . VAL B 1 129 ? 26.647 35.359 5.083 1.00 17.04 129 VAL B O 1
ATOM 2619 N N . ALA B 1 130 ? 25.545 36.281 6.809 1.00 18.72 130 ALA B N 1
ATOM 2620 C CA . ALA B 1 130 ? 26.309 35.495 7.774 1.00 16.62 130 ALA B CA 1
ATOM 2621 C C . ALA B 1 130 ? 25.389 35.114 8.916 1.00 15.67 130 ALA B C 1
ATOM 2622 O O . ALA B 1 130 ? 24.926 35.985 9.625 1.00 20.81 130 ALA B O 1
ATOM 2624 N N . ALA B 1 131 ? 25.177 33.819 9.091 1.00 18.35 131 ALA B N 1
ATOM 2625 C CA . ALA B 1 131 ? 24.251 33.380 10.122 1.00 20.58 131 ALA B CA 1
ATOM 2626 C C . ALA B 1 131 ? 24.446 31.918 10.389 1.00 16.93 131 ALA B C 1
ATOM 2627 O O . ALA B 1 131 ? 25.122 31.208 9.646 1.00 18.85 131 ALA B O 1
ATOM 2629 N N . GLY B 1 132 ? 23.798 31.437 11.431 1.00 19.66 132 GLY B N 1
ATOM 2630 C CA . GLY B 1 132 ? 23.859 30.023 11.695 1.00 23.31 132 GLY B CA 1
ATOM 2631 C C . GLY B 1 132 ? 22.931 29.738 12.847 1.00 27.49 132 GLY B C 1
ATOM 2632 O O . GLY B 1 132 ? 22.140 30.591 13.226 1.00 24.30 132 GLY B O 1
ATOM 2633 N N . PRO B 1 133 ? 23.040 28.539 13.411 1.00 30.61 133 PRO B N 1
ATOM 2634 C CA . PRO B 1 133 ? 22.259 28.184 14.595 1.00 35.33 133 PRO B CA 1
ATOM 2635 C C . PRO B 1 133 ? 22.403 29.229 15.699 1.00 35.43 133 PRO B C 1
ATOM 2636 O O . PRO B 1 133 ? 21.445 29.513 16.413 1.00 44.06 133 PRO B O 1
ATOM 2640 N N . GLY B 1 134 ? 23.579 29.833 15.805 1.00 37.23 134 GLY B N 1
ATOM 2641 C CA . GLY B 1 134 ? 23.805 30.822 16.840 1.00 35.32 134 GLY B CA 1
ATOM 2642 C C . GLY B 1 134 ? 23.042 32.129 16.671 1.00 34.55 134 GLY B C 1
ATOM 2643 O O . GLY B 1 134 ? 23.072 32.978 17.559 1.00 36.37 134 GLY B O 1
ATOM 2644 N N . GLY B 1 135 ? 22.355 32.291 15.541 1.00 28.19 135 GLY B N 1
ATOM 2645 C CA . GLY B 1 135 ? 21.712 33.556 15.212 1.00 25.27 135 GLY B CA 1
ATOM 2646 C C . GLY B 1 135 ? 22.582 34.369 14.254 1.00 20.31 135 GLY B C 1
ATOM 2647 O O . GLY B 1 135 ? 23.347 33.799 13.472 1.00 21.21 135 GLY B O 1
ATOM 2648 N N . THR B 1 136 ? 22.473 35.683 14.343 1.00 24.20 136 THR B N 1
ATOM 2649 C CA . THR B 1 136 ? 23.206 36.580 13.465 1.00 22.04 136 THR B CA 1
ATOM 2650 C C . THR B 1 136 ? 24.043 37.556 14.265 1.00 22.38 136 THR B C 1
ATOM 2651 O O . THR B 1 136 ? 23.770 37.817 15.454 1.00 23.09 136 THR B O 1
ATOM 2655 N N . PHE B 1 137 ? 25.079 38.088 13.629 1.00 22.18 137 PHE B N 1
ATOM 2656 C CA . PHE B 1 137 ? 26.071 38.887 14.326 1.00 23.33 137 PHE B CA 1
ATOM 2657 C C . PHE B 1 137 ? 26.504 40.151 13.552 1.00 22.60 137 PHE B C 1
ATOM 2658 O O . PHE B 1 137 ? 27.592 40.675 13.789 1.00 21.15 137 PHE B O 1
ATOM 2666 N N . GLU B 1 138 ? 25.642 40.671 12.667 1.00 19.23 138 GLU B N 1
ATOM 2667 C CA . GLU B 1 138 ? 26.017 41.843 11.867 1.00 17.30 138 GLU B CA 1
ATOM 2668 C C . GLU B 1 138 ? 26.449 43.069 12.672 1.00 17.45 138 GLU B C 1
ATOM 2669 O O . GLU B 1 138 ? 27.108 43.954 12.141 1.00 20.00 138 GLU B O 1
ATOM 2675 N N . ARG B 1 139 ? 26.118 43.151 13.963 1.00 18.96 139 ARG B N 1
ATOM 2676 C CA . ARG B 1 139 ? 26.514 44.351 14.689 1.00 14.60 139 ARG B CA 1
ATOM 2677 C C . ARG B 1 139 ? 27.960 44.254 15.200 1.00 17.12 139 ARG B C 1
ATOM 2678 O O . ARG B 1 139 ? 28.464 45.164 15.840 1.00 16.43 139 ARG B O 1
ATOM 2686 N N . PHE B 1 140 ? 28.614 43.146 14.882 1.00 18.41 140 PHE B N 1
ATOM 2687 C CA . PHE B 1 140 ? 30.057 43.026 15.092 1.00 17.10 140 PHE B CA 1
ATOM 2688 C C . PHE B 1 140 ? 30.845 44.218 14.573 1.00 18.87 140 PHE B C 1
ATOM 2689 O O . PHE B 1 140 ? 31.664 44.779 15.279 1.00 17.24 140 PHE B O 1
ATOM 2697 N N . PHE B 1 141 ? 30.587 44.627 13.328 1.00 16.60 141 PHE B N 1
ATOM 2698 C CA . PHE B 1 141 ? 31.420 45.651 12.735 1.00 16.81 141 PHE B CA 1
ATOM 2699 C C . PHE B 1 141 ? 31.409 46.997 13.453 1.00 18.40 141 PHE B C 1
ATOM 2700 O O . PHE B 1 141 ? 32.455 47.625 13.591 1.00 18.32 141 PHE B O 1
ATOM 2708 N N . GLU B 1 142 ? 30.237 47.470 13.878 1.00 15.84 142 GLU B N 1
ATOM 2709 C CA . GLU B 1 142 ? 30.165 48.781 14.531 1.00 18.41 142 GLU B CA 1
ATOM 2710 C C . GLU B 1 142 ? 30.617 48.685 16.013 1.00 18.34 142 GLU B C 1
ATOM 2711 O O . GLU B 1 142 ? 30.919 49.692 16.626 1.00 21.59 142 GLU B O 1
ATOM 2717 N N . SER B 1 143 ? 30.634 47.471 16.541 1.00 20.66 143 SER B N 1
ATOM 2718 C CA . SER B 1 143 ? 31.023 47.235 17.936 1.00 21.10 143 SER B CA 1
ATOM 2719 C C . SER B 1 143 ? 32.528 47.173 18.064 1.00 26.31 143 SER B C 1
ATOM 2720 O O . SER B 1 143 ? 33.096 47.741 19.004 1.00 21.30 143 SER B O 1
ATOM 2723 N N . LEU B 1 144 ? 33.181 46.476 17.128 1.00 18.23 144 LEU B N 1
ATOM 2724 C CA . LEU B 1 144 ? 34.643 46.502 17.080 1.00 20.52 144 LEU B CA 1
ATOM 2725 C C . LEU B 1 144 ? 35.124 47.827 16.524 1.00 24.26 144 LEU B C 1
ATOM 2726 O O . LEU B 1 144 ? 35.991 48.474 17.107 1.00 22.43 144 LEU B O 1
ATOM 2731 N N . GLY B 1 145 ? 34.584 48.228 15.372 1.00 19.08 145 GLY B N 1
ATOM 2732 C CA . GLY B 1 145 ? 34.895 49.523 14.817 1.00 18.05 145 GLY B CA 1
ATOM 2733 C C . GLY B 1 145 ? 33.963 50.569 15.391 1.00 25.94 145 GLY B C 1
ATOM 2734 O O . GLY B 1 145 ? 33.938 50.795 16.616 1.00 22.71 145 GLY B O 1
ATOM 2735 N N . THR B 1 146 ? 33.181 51.205 14.529 1.00 19.67 146 THR B N 1
ATOM 2736 C CA . THR B 1 146 ? 32.336 52.329 14.945 1.00 20.72 146 THR B CA 1
ATOM 2737 C C . THR B 1 146 ? 31.139 52.477 14.014 1.00 21.84 146 THR B C 1
ATOM 2738 O O . THR B 1 146 ? 31.231 52.210 12.806 1.00 21.23 146 THR B O 1
ATOM 2742 N N . PRO B 1 147 ? 29.989 52.872 14.557 1.00 21.60 147 PRO B N 1
ATOM 2743 C CA . PRO B 1 147 ? 28.930 53.270 13.618 1.00 21.41 147 PRO B CA 1
ATOM 2744 C C . PRO B 1 147 ? 29.306 54.581 12.939 1.00 23.68 147 PRO B C 1
ATOM 2745 O O . PRO B 1 147 ? 30.146 55.339 13.446 1.00 21.41 147 PRO B O 1
ATOM 2749 N N . ALA B 1 148 ? 28.685 54.843 11.788 1.00 23.33 148 ALA B N 1
ATOM 2750 C CA . ALA B 1 148 ? 28.959 56.019 10.983 1.00 26.64 148 ALA B CA 1
ATOM 2751 C C . ALA B 1 148 ? 27.660 56.590 10.417 1.00 22.99 148 ALA B C 1
ATOM 2752 O O . ALA B 1 148 ? 26.726 55.843 10.098 1.00 22.51 148 ALA B O 1
ATOM 2754 N N . GLU B 1 149 ? 27.588 57.919 10.343 1.00 27.87 149 GLU B N 1
ATOM 2755 C CA . GLU B 1 149 ? 26.487 58.585 9.653 1.00 27.21 149 GLU B CA 1
ATOM 2756 C C . GLU B 1 149 ? 26.870 58.994 8.242 1.00 28.15 149 GLU B C 1
ATOM 2757 O O . GLU B 1 149 ? 26.010 59.053 7.360 1.00 27.74 149 GLU B O 1
ATOM 2763 N N . GLU B 1 150 ? 28.150 59.280 8.037 1.00 26.14 150 GLU B N 1
ATOM 2764 C CA . GLU B 1 150 ? 28.634 59.726 6.731 1.00 31.03 150 GLU B CA 1
ATOM 2765 C C . GLU B 1 150 ? 28.431 58.630 5.705 1.00 28.16 150 GLU B C 1
ATOM 2766 O O . GLU B 1 150 ? 28.314 57.457 6.046 1.00 26.88 150 GLU B O 1
ATOM 2772 N N . LEU B 1 151 ? 28.333 59.034 4.447 1.00 23.79 151 LEU B N 1
ATOM 2773 C CA . LEU B 1 151 ? 28.310 58.114 3.324 1.00 29.38 151 LEU B CA 1
ATOM 2774 C C . LEU B 1 151 ? 29.715 57.949 2.766 1.00 30.12 151 LEU B C 1
ATOM 2775 O 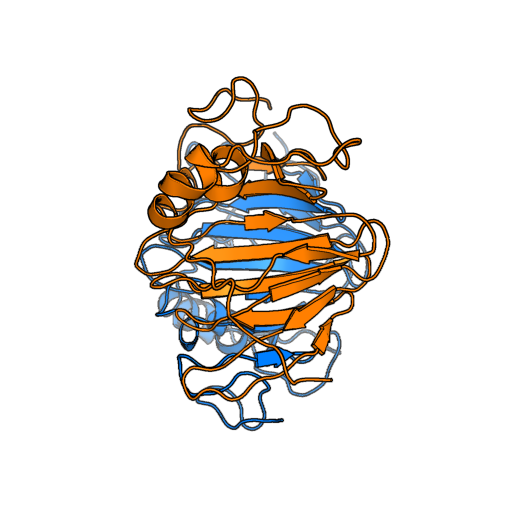O . LEU B 1 151 ? 30.566 58.828 2.932 1.00 30.67 151 LEU B O 1
ATOM 2780 N N . GLY B 1 152 ? 29.965 56.828 2.100 1.00 26.30 152 GLY B N 1
ATOM 2781 C CA . GLY B 1 152 ? 31.246 56.626 1.438 1.00 29.24 152 GLY B CA 1
ATOM 2782 C C . GLY B 1 152 ? 32.325 56.046 2.329 1.00 25.91 152 GLY B C 1
ATOM 2783 O O . GLY B 1 152 ? 32.141 55.915 3.544 1.00 26.92 152 GLY B O 1
ATOM 2784 N N . LEU B 1 153 ? 33.469 55.708 1.736 1.00 26.11 153 LEU B N 1
ATOM 2785 C CA . LEU B 1 153 ? 34.527 55.062 2.501 1.00 24.59 153 LEU B CA 1
ATOM 2786 C C . LEU B 1 153 ? 35.064 55.983 3.578 1.00 27.06 153 LEU B C 1
ATOM 2787 O O . LEU B 1 153 ? 35.126 57.195 3.382 1.00 30.04 153 LEU B O 1
ATOM 2792 N N . PRO B 1 154 ? 35.464 55.411 4.714 1.00 27.93 154 PRO B N 1
ATOM 2793 C CA . PRO B 1 154 ? 36.133 56.240 5.721 1.00 29.54 154 PRO B CA 1
ATOM 2794 C C . PRO B 1 154 ? 37.363 56.888 5.108 1.00 29.99 154 PRO B C 1
ATOM 2795 O O . PRO B 1 154 ? 38.134 56.206 4.447 1.00 29.84 154 PRO B O 1
ATOM 2799 N N . VAL B 1 155 ? 37.537 58.188 5.301 1.00 36.46 155 VAL B N 1
ATOM 2800 C CA . VAL B 1 155 ? 38.728 58.859 4.782 1.00 39.34 155 VAL B CA 1
ATOM 2801 C C . VAL B 1 155 ? 39.975 58.345 5.482 1.00 40.72 155 VAL B C 1
ATOM 2802 O O . VAL B 1 155 ? 41.005 58.086 4.868 1.00 40.97 155 VAL B O 1
ATOM 2806 N N . ARG B 1 156 ? 39.868 58.193 6.791 1.00 37.49 156 ARG B N 1
ATOM 2807 C CA . ARG B 1 156 ? 40.934 57.593 7.547 1.00 38.25 156 ARG B CA 1
ATOM 2808 C C . ARG B 1 156 ? 40.401 56.289 8.109 1.00 32.29 156 ARG B C 1
ATOM 2809 O O . ARG B 1 156 ? 39.240 56.212 8.511 1.00 33.62 156 ARG B O 1
ATOM 2817 N N . PRO B 1 157 ? 41.232 55.251 8.102 1.00 28.27 157 PRO B N 1
ATOM 2818 C CA . PRO B 1 157 ? 40.858 53.944 8.639 1.00 24.99 157 PRO B CA 1
ATOM 2819 C C . PRO B 1 157 ? 40.539 54.014 10.120 1.00 27.98 157 PRO B C 1
ATOM 2820 O O . PRO B 1 157 ? 41.275 54.649 10.869 1.00 27.84 157 PRO B O 1
ATOM 2824 N N . PHE B 1 158 ? 39.448 53.380 10.520 1.00 25.44 158 PHE B N 1
ATOM 2825 C CA . PHE B 1 158 ? 39.126 53.330 11.934 1.00 25.25 158 PHE B CA 1
ATOM 2826 C C . PHE B 1 158 ? 39.816 52.149 12.584 1.00 23.40 158 PHE B C 1
ATOM 2827 O O . PHE B 1 158 ? 39.450 50.986 12.371 1.00 23.33 158 PHE B O 1
ATOM 2835 N N . VAL B 1 159 ? 40.798 52.454 13.425 1.00 25.94 159 VAL B N 1
ATOM 2836 C CA . VAL B 1 159 ? 41.573 51.414 14.072 1.00 25.36 159 VAL B CA 1
ATOM 2837 C C . VAL B 1 159 ? 41.088 51.220 15.497 1.00 25.69 159 VAL B C 1
ATOM 2838 O O . VAL B 1 159 ? 41.209 52.131 16.307 1.00 25.55 159 VAL B O 1
ATOM 2842 N N . PRO B 1 160 ? 40.518 50.040 15.789 1.00 25.17 160 PRO B N 1
ATOM 2843 C CA . PRO B 1 160 ? 39.983 49.735 17.119 1.00 23.52 160 PRO B CA 1
ATOM 2844 C C . PRO B 1 160 ? 41.078 49.728 18.176 1.00 27.44 160 PRO B C 1
ATOM 2845 O O . PRO B 1 160 ? 42.188 49.244 17.917 1.00 28.16 160 PRO B O 1
ATOM 2849 N N . GLU B 1 161 ? 40.757 50.271 19.344 1.00 30.67 161 GLU B N 1
ATOM 2850 C CA . GLU B 1 161 ? 41.635 50.179 20.514 1.00 30.58 161 GLU B CA 1
ATOM 2851 C C . GLU B 1 161 ? 41.894 48.736 20.893 1.00 31.14 161 GLU B C 1
ATOM 2852 O O . GLU B 1 161 ? 41.013 47.892 20.750 1.00 28.93 161 GLU B O 1
ATOM 2858 N N . PRO B 1 162 ? 43.101 48.434 21.400 1.00 33.38 162 PRO B N 1
ATOM 2859 C CA . PRO B 1 162 ? 43.365 47.035 21.758 1.00 30.06 162 PRO B CA 1
ATOM 2860 C C . PRO B 1 162 ? 42.324 46.427 22.715 1.00 25.56 162 PRO B C 1
ATOM 2861 O O . PRO B 1 162 ? 42.034 45.241 22.599 1.00 23.96 162 PRO B O 1
ATOM 2865 N N . GLU B 1 163 ? 41.735 47.222 23.601 1.00 29.20 163 GLU B N 1
ATOM 2866 C CA . GLU B 1 163 ? 40.749 46.669 24.519 1.00 30.15 163 GLU B CA 1
ATOM 2867 C C . GLU B 1 163 ? 39.531 46.114 23.751 1.00 29.98 163 GLU B C 1
ATOM 2868 O O . GLU B 1 163 ? 38.937 45.102 24.141 1.00 27.77 163 GLU B O 1
ATOM 2874 N N . LYS B 1 164 ? 39.180 46.765 22.646 1.00 28.47 164 LYS B N 1
ATOM 2875 C CA . LYS B 1 164 ? 38.070 46.288 21.824 1.00 26.37 164 LYS B CA 1
ATOM 2876 C C . LYS B 1 164 ? 38.396 44.942 21.206 1.00 22.00 164 LYS B C 1
ATOM 2877 O O . LYS B 1 164 ? 37.559 44.041 21.159 1.00 21.62 164 LYS B O 1
ATOM 2883 N N . PHE B 1 165 ? 39.628 44.803 20.714 1.00 25.13 165 PHE B N 1
ATOM 2884 C CA . PHE B 1 165 ? 40.051 43.543 20.144 1.00 24.44 165 PHE B CA 1
ATOM 2885 C C . PHE B 1 165 ? 40.046 42.484 21.202 1.00 24.66 165 PHE B C 1
ATOM 2886 O O . PHE B 1 165 ? 39.754 41.323 20.930 1.00 23.27 165 PHE B O 1
ATOM 2894 N N . ARG B 1 166 ? 40.331 42.879 22.440 1.00 27.76 166 ARG B N 1
ATOM 2895 C CA . ARG B 1 166 ? 40.336 41.889 23.506 1.00 24.25 166 ARG B CA 1
ATOM 2896 C C . ARG B 1 166 ? 38.940 41.341 23.841 1.00 27.53 166 ARG B C 1
ATOM 2897 O O . ARG B 1 166 ? 38.781 40.146 24.107 1.00 28.44 166 ARG B O 1
ATOM 2905 N N . THR B 1 167 ? 37.919 42.188 23.781 1.00 26.26 167 THR B N 1
ATOM 2906 C CA . THR B 1 167 ? 36.600 41.779 24.264 1.00 25.19 167 THR B CA 1
ATOM 2907 C C . THR B 1 167 ? 35.516 41.578 23.186 1.00 28.65 167 THR B C 1
ATOM 2908 O O . THR B 1 167 ? 34.635 40.721 23.326 1.00 28.03 167 THR B O 1
ATOM 2912 N N . VAL B 1 168 ? 35.561 42.355 22.112 1.00 22.14 168 VAL B N 1
ATOM 2913 C CA . VAL B 1 168 ? 34.406 42.360 21.209 1.00 22.03 168 VAL B CA 1
ATOM 2914 C C . VAL B 1 168 ? 34.312 41.111 20.337 1.00 25.01 168 VAL B C 1
ATOM 2915 O O . VAL B 1 168 ? 33.230 40.513 20.250 1.00 23.71 168 VAL B O 1
ATOM 2919 N N . PRO B 1 169 ? 35.428 40.682 19.703 1.00 22.70 169 PRO B N 1
ATOM 2920 C CA . PRO B 1 169 ? 35.252 39.607 18.719 1.00 23.03 169 PRO B CA 1
ATOM 2921 C C . PRO B 1 169 ? 34.570 38.340 19.249 1.00 24.25 169 PRO B C 1
ATOM 2922 O O . PRO B 1 169 ? 33.666 37.817 18.572 1.00 21.12 169 PRO B O 1
ATOM 2926 N N . GLU B 1 170 ? 34.928 37.872 20.446 1.00 24.11 170 GLU B N 1
ATOM 2927 C CA . GLU B 1 170 ? 34.293 36.663 20.966 1.00 25.34 170 GLU B CA 1
ATOM 2928 C C . GLU B 1 170 ? 32.775 36.841 21.130 1.00 24.83 170 GLU B C 1
ATOM 2929 O O . GLU B 1 170 ? 32.006 35.896 20.969 1.00 27.60 170 GLU B O 1
ATOM 2935 N N . GLN B 1 171 ? 32.352 38.065 21.407 1.00 23.85 171 GLN B N 1
ATOM 2936 C CA . GLN B 1 171 ? 30.932 38.364 21.602 1.00 24.78 171 GLN B CA 1
ATOM 2937 C C . GLN B 1 171 ? 30.116 38.182 20.321 1.00 27.05 171 GLN B C 1
ATOM 2938 O O . GLN B 1 171 ? 28.894 38.068 20.364 1.00 25.32 171 GLN B O 1
ATOM 2944 N N . TYR B 1 172 ? 30.795 38.163 19.180 1.00 23.55 172 TYR B N 1
ATOM 2945 C CA . TYR B 1 172 ? 30.099 38.129 17.892 1.00 22.61 172 TYR B CA 1
ATOM 2946 C C . TYR B 1 172 ? 30.579 36.967 17.059 1.00 22.66 172 TYR B C 1
ATOM 2947 O O . TYR B 1 172 ? 30.549 37.031 15.823 1.00 23.12 172 TYR B O 1
ATOM 2956 N N . ASP B 1 173 ? 31.040 35.920 17.744 1.00 19.73 173 ASP B N 1
ATOM 2957 C CA . ASP B 1 173 ? 31.501 34.691 17.121 1.00 18.23 173 ASP B CA 1
ATOM 2958 C C . ASP B 1 173 ? 32.580 34.960 16.054 1.00 19.34 173 ASP B C 1
ATOM 2959 O O . ASP B 1 173 ? 32.540 34.423 14.939 1.00 19.59 173 ASP B O 1
ATOM 2964 N N . VAL B 1 174 ? 33.545 35.776 16.424 1.00 18.57 174 VAL B N 1
ATOM 2965 C CA . VAL B 1 174 ? 34.729 36.010 15.582 1.00 20.55 174 VAL B CA 1
ATOM 2966 C C . VAL B 1 174 ? 35.983 35.628 16.388 1.00 20.45 174 VAL B C 1
ATOM 2967 O O . VAL B 1 174 ? 36.200 36.160 17.487 1.00 20.94 174 VAL B O 1
ATOM 2971 N N . ARG B 1 175 ? 36.784 34.705 15.862 1.00 19.85 175 ARG B N 1
ATOM 2972 C CA . ARG B 1 175 ? 38.086 34.392 16.472 1.00 18.94 175 ARG B CA 1
ATOM 2973 C C . ARG B 1 175 ? 39.191 34.729 15.478 1.00 17.95 175 ARG B C 1
ATOM 2974 O O . ARG B 1 175 ? 39.322 34.050 14.468 1.00 16.92 175 ARG B O 1
ATOM 2982 N N . PHE B 1 176 ? 39.977 35.760 15.738 1.00 17.14 176 PHE B N 1
ATOM 2983 C CA . PHE B 1 176 ? 41.080 36.034 14.820 1.00 20.89 176 PHE B CA 1
ATOM 2984 C C . PHE B 1 176 ? 42.164 34.970 14.979 1.00 22.68 176 PHE B C 1
ATOM 2985 O O . PHE B 1 176 ? 42.354 34.409 16.071 1.00 19.89 176 PHE B O 1
ATOM 2993 N N . ARG B 1 177 ? 42.855 34.679 13.888 1.00 18.96 177 ARG B N 1
ATOM 2994 C CA . ARG B 1 177 ? 43.898 33.665 13.868 1.00 20.33 177 ARG B CA 1
ATOM 2995 C C . ARG B 1 177 ? 45.204 34.299 13.362 1.00 20.12 177 ARG B C 1
ATOM 2996 O O . ARG B 1 177 ? 45.615 34.068 12.237 1.00 20.89 177 ARG B O 1
ATOM 3004 N N . PRO B 1 178 ? 45.862 35.094 14.217 1.00 23.40 178 PRO B N 1
ATOM 3005 C CA . PRO B 1 178 ? 47.031 35.885 13.812 1.00 27.09 178 PRO B CA 1
ATOM 3006 C C . PRO B 1 178 ? 48.226 35.029 13.433 1.00 27.94 178 PRO B C 1
ATOM 3007 O O . PRO B 1 178 ? 49.078 35.503 12.694 1.00 27.45 178 PRO B O 1
ATOM 3011 N N . ASP B 1 179 ? 48.293 33.781 13.887 1.00 24.64 179 ASP B N 1
ATOM 3012 C CA . ASP B 1 179 ? 49.440 32.983 13.485 1.00 27.89 179 ASP B CA 1
ATOM 3013 C C . ASP B 1 179 ? 49.194 32.182 12.243 1.00 31.04 179 ASP B C 1
ATOM 3014 O O . ASP B 1 179 ? 50.054 31.423 11.815 1.00 29.90 179 ASP B O 1
ATOM 3019 N N . HIS B 1 180 ? 48.017 32.342 11.656 1.00 27.12 180 HIS B N 1
ATOM 3020 C CA . HIS B 1 180 ? 47.697 31.575 10.491 1.00 25.78 180 HIS B CA 1
ATOM 3021 C C . HIS B 1 180 ? 48.601 31.962 9.319 1.00 29.21 180 HIS B C 1
ATOM 3022 O O . HIS B 1 180 ? 48.946 33.125 9.150 1.00 30.14 180 HIS B O 1
ATOM 3029 N N . GLN B 1 181 ? 48.995 30.985 8.517 1.00 25.76 181 GLN B N 1
ATOM 3030 C CA A GLN B 1 181 ? 49.803 31.250 7.336 0.49 30.12 181 GLN B CA 1
ATOM 3031 C CA B GLN B 1 181 ? 49.792 31.266 7.331 0.51 30.12 181 GLN B CA 1
ATOM 3032 C C . GLN B 1 181 ? 49.114 30.740 6.090 1.00 24.65 181 GLN B C 1
ATOM 3033 O O . GLN B 1 181 ? 48.657 29.616 6.071 1.00 25.30 181 GLN B O 1
ATOM 3044 N N . TRP B 1 182 ? 49.058 31.558 5.044 1.00 24.78 182 TRP B N 1
ATOM 3045 C CA . TRP B 1 182 ? 48.500 31.100 3.779 1.00 23.16 182 TRP B CA 1
ATOM 3046 C C . TRP B 1 182 ? 49.578 30.535 2.847 1.00 30.46 182 TRP B C 1
ATOM 3047 O O . TRP B 1 182 ? 50.640 31.127 2.714 1.00 31.00 182 TRP B O 1
ATOM 3058 N N . HIS B 1 183 ? 49.280 29.410 2.197 1.00 30.01 183 HIS B N 1
ATOM 3059 C CA . HIS B 1 183 ? 50.130 28.864 1.119 1.00 34.39 183 HIS B CA 1
ATOM 3060 C C . HIS B 1 183 ? 49.397 28.559 -0.146 1.00 37.01 183 HIS B C 1
ATOM 3061 O O . HIS B 1 183 ? 49.431 27.436 -0.648 1.00 43.38 183 HIS B O 1
ATOM 3068 N N . THR B 1 184 ? 48.739 29.562 -0.679 1.00 31.25 184 THR B N 1
ATOM 3069 C CA . THR B 1 184 ? 47.898 29.339 -1.833 1.00 36.61 184 THR B CA 1
ATOM 3070 C C . THR B 1 184 ? 48.557 29.962 -3.052 1.00 40.41 184 THR B C 1
ATOM 3071 O O . THR B 1 184 ? 48.136 29.725 -4.188 1.00 41.16 184 THR B O 1
ATOM 3075 N N . GLY B 1 185 ? 49.598 30.754 -2.795 1.00 41.97 185 GLY B N 1
ATOM 3076 C CA . GLY B 1 185 ? 50.394 31.381 -3.838 1.00 51.72 185 GLY B CA 1
ATOM 3077 C C . GLY B 1 185 ? 49.586 32.274 -4.754 1.00 52.92 185 GLY B C 1
ATOM 3078 O O . GLY B 1 185 ? 49.100 31.820 -5.793 1.00 61.64 185 GLY B O 1
#

=== Feature glossary ===
Legend for the data blocks above and below:

— What the protein is —

The amino-acid sequence is the protein's primary structure: the linear order of residues from the N-terminus to the C-terminus, written in one-letter code. Everything else here — the 3D coordinates, the secondary structure, the domain annotations — is ultimately a consequence of this string.

Functional annotations link the protein to curated databases. InterPro entries identify conserved domains and families by matching the sequence against member-database signatures (Pfam, PROSITE, CDD, …). Gene Ontology (GO) terms describe molecular function, biological process, and cellular component in a controlled vocabulary. CATH places the structure in a hierarchical fold classification (Class/Architecture/Topology/Homologous-superfamily). The organism is the source species.

— Where its atoms are —

Atomic coordinates in PDBx/mmCIF format — the same representation the Protein Data Bank distributes. Each line of the _atom_site loop places one backbone atom in Cartesian space (units: ångströms, origin: arbitrary).

The six renders are orthographic views along the three Cartesian axes in both directions. Representation (cartoon, sticks, or surface) and color scheme (sequence-rainbow or by-chain) vary across proteins so the training set covers all the common visualization conventions.

— Local backbone conformation —

Eight-state secondary structure (DSSP): H is the canonical α-helix, G the tighter 3₁₀-helix, I the wider π-helix; E/B are β-structure, T and S are turns and bends, and '-' is everything else. DSSP derives these from the pattern of main-chain N–H···O=C hydrogen bonds, not from the sequence.

Three-state secondary structure (P-SEA) collapses the eight DSSP classes into helix (a), strand (b), and coil (c). P-SEA assigns these from Cα geometry alone — distances and angles — without requiring backbone oxygens, so it works on any Cα trace.

φ (phi) and ψ (psi) are the two rotatable backbone dihedrals per residue: φ is the C(i-1)–N–Cα–C torsion, ψ is the N–Cα–C–N(i+1) torsion, both in degrees on (−180°, 180°]. α-helical residues cluster near (−60°, −45°); β-strand residues near (−120°, +130°). A Ramachandran plot is simply a scatter of (φ, ψ) for every residue.

— Global shape and packing —

The geometric summary reports three shape descriptors. Rg (radius of gyration) measures how spread out the Cα atoms are about their centre of mass; compact globular proteins have small Rg, elongated or unfolded ones large. Cα contacts (<8 Å, |i−j|>4) count long-range residue pairs in spatial proximity — high for tightly packed folds, near zero for rods or random coil. The bounding-box extents give the protein's footprint along x, y, z in Å.

SASA measures how much of the protein is reachable by solvent. It is computed by rolling a water-sized probe over the atomic surface and summing the exposed area (Å²). Per-residue SASA distinguishes core (buried, low SASA) from surface (exposed, high SASA) residues; total SASA is a whole-molecule size measure.

Plot images: a contact map (which residues are close in 3D, as an N×N binary image), a Ramachandran scatter (backbone torsion angles, revealing secondary-structure composition at a glance), and — for AlphaFold structures — a PAE heatmap (pairwise prediction confidence).

— Structural neighborhood —

A 3Di character summarizes, for each residue, the relative orientation of the Cα frame of its nearest spatial neighbor. Because it encodes fold topology rather than chemistry, 3Di alignments detect remote structural similarity that sequence alignment misses.

The Foldseek neighbor list gives the closest experimentally determined structures in the PDB, ranked by structural alignment. TM-score near 1 means near-identical fold; near 0.3 means only rough topology match. This is how one finds what a novel AlphaFold prediction most resembles in the solved-structure universe.

— Confidence and disorder —

For AlphaFold models, the B-factor field carries pLDDT — the model's own estimate of local accuracy on a 0–100 scale. Regions with pLDDT<50 should be treated as essentially unmodeled; they often correspond to intrinsically disordered segments.

Crystallographic B-factors measure how much each atom's electron density is smeared out, in Å². They rise in mobile loops and surface residues and fall in the buried interior. In AlphaFold models this column is repurposed to hold pLDDT instead.

Predicted Aligned Error (PAE) is an AlphaFold confidence matrix: entry (i, j) is the expected error in the position of residue j, in ångströms, when the prediction is superimposed on the true structure at residue i. Low PAE within a block of residues means that block is internally rigid and well-predicted; high PAE between two blocks means their relative placement is uncertain even if each block individually is confident.